Protein AF-A0A969DTA0-F1 (afdb_monomer_lite)

Structure (mmCIF, N/CA/C/O backbone):
data_AF-A0A969DTA0-F1
#
_entry.id   AF-A0A969DTA0-F1
#
loop_
_atom_site.group_PDB
_atom_site.id
_atom_site.type_symbol
_atom_site.label_atom_id
_atom_site.label_alt_id
_atom_site.label_comp_id
_atom_site.label_asym_id
_atom_site.label_entity_id
_atom_site.label_seq_id
_atom_site.pdbx_PDB_ins_code
_atom_site.Cartn_x
_atom_site.Cartn_y
_atom_site.Cartn_z
_atom_site.occupancy
_atom_site.B_iso_or_equiv
_atom_site.auth_seq_id
_atom_site.auth_comp_id
_atom_site.auth_asym_id
_atom_site.auth_atom_id
_atom_site.pdbx_PDB_model_num
ATOM 1 N N . MET A 1 1 ? -48.857 -19.655 43.621 1.00 34.91 1 MET A N 1
ATOM 2 C CA . MET A 1 1 ? -47.787 -18.828 44.214 1.00 34.91 1 MET A CA 1
ATOM 3 C C . MET A 1 1 ? -47.143 -18.043 43.094 1.00 34.91 1 MET A C 1
ATOM 5 O O . MET A 1 1 ? -46.734 -18.619 42.099 1.00 34.91 1 MET A O 1
ATOM 9 N N . THR A 1 2 ? -47.210 -16.729 43.225 1.00 35.16 2 THR A N 1
ATOM 10 C CA . THR A 1 2 ? -46.789 -15.701 42.276 1.00 35.16 2 THR A CA 1
ATOM 11 C C . THR A 1 2 ? -45.272 -15.526 42.268 1.00 35.16 2 THR A C 1
ATOM 13 O O . THR A 1 2 ? -44.695 -15.262 43.319 1.00 35.16 2 THR A O 1
ATOM 16 N N . SER A 1 3 ? -44.654 -15.536 41.089 1.00 31.08 3 SER A N 1
ATOM 17 C CA . SER A 1 3 ? -43.432 -14.767 40.830 1.00 31.08 3 SER A CA 1
ATOM 18 C C . SER A 1 3 ? -43.562 -14.093 39.465 1.00 31.08 3 SER A C 1
ATOM 20 O O . SER A 1 3 ? -43.359 -14.707 38.421 1.00 31.08 3 SER A O 1
ATOM 22 N N . ASN A 1 4 ? -43.979 -12.828 39.511 1.00 33.47 4 ASN A N 1
ATOM 23 C CA . ASN A 1 4 ? -43.979 -11.881 38.403 1.00 33.47 4 ASN A CA 1
ATOM 24 C C . ASN A 1 4 ? -42.525 -11.585 37.997 1.00 33.47 4 ASN A C 1
ATOM 26 O O . ASN A 1 4 ? -41.797 -10.962 38.768 1.00 33.47 4 ASN A O 1
ATOM 30 N N . SER A 1 5 ? -42.124 -11.970 36.788 1.00 29.08 5 SER A N 1
ATOM 31 C CA . SER A 1 5 ? -40.999 -11.348 36.079 1.00 29.08 5 SER A CA 1
ATOM 32 C C . SER A 1 5 ? -41.600 -10.457 34.989 1.00 29.08 5 SER A C 1
ATOM 34 O O . SER A 1 5 ? -42.365 -10.972 34.171 1.00 29.08 5 SER A O 1
ATOM 36 N N . PRO A 1 6 ? -41.346 -9.136 34.973 1.00 39.88 6 PRO A N 1
ATOM 37 C CA . PRO A 1 6 ? -41.891 -8.285 33.930 1.00 39.88 6 PRO A CA 1
ATOM 38 C C . PRO A 1 6 ? -41.223 -8.633 32.596 1.00 39.88 6 PRO A C 1
ATOM 40 O O . PRO A 1 6 ? -40.009 -8.822 32.521 1.00 39.88 6 PRO A O 1
ATOM 43 N N . LEU A 1 7 ? -42.064 -8.758 31.572 1.00 38.34 7 LEU A N 1
ATOM 44 C CA . LEU A 1 7 ? -41.744 -8.997 30.167 1.00 38.34 7 LEU A CA 1
ATOM 45 C C . LEU A 1 7 ? -40.504 -8.197 29.729 1.00 38.34 7 LEU A C 1
ATOM 47 O O . LEU A 1 7 ? -40.445 -6.984 29.926 1.00 38.34 7 LEU A O 1
ATOM 51 N N . GLY A 1 8 ? -39.514 -8.889 29.159 1.00 40.66 8 GLY A N 1
ATOM 52 C CA . GLY A 1 8 ? -38.252 -8.295 28.721 1.00 40.66 8 GLY A CA 1
ATOM 53 C C . GLY A 1 8 ? -38.474 -7.212 27.666 1.00 40.66 8 GLY A C 1
ATOM 54 O O . GLY A 1 8 ? -39.066 -7.477 26.621 1.00 40.66 8 GLY A O 1
ATOM 55 N N . SER A 1 9 ? -38.010 -5.994 27.946 1.00 57.00 9 SER A N 1
ATOM 56 C CA . SER A 1 9 ? -38.039 -4.882 26.997 1.00 57.00 9 SER A CA 1
ATOM 57 C C . SER A 1 9 ? -37.212 -5.217 25.757 1.00 57.00 9 SER A C 1
ATOM 59 O O . SER A 1 9 ? -36.123 -5.793 25.856 1.00 57.00 9 SER A O 1
ATOM 61 N N . SER A 1 10 ? -37.726 -4.870 24.576 1.00 81.81 10 SER A N 1
ATOM 62 C CA . SER A 1 10 ? -36.980 -5.067 23.337 1.00 81.81 10 SER A CA 1
ATOM 63 C C . SER A 1 10 ? -35.716 -4.193 23.356 1.00 81.81 10 SER A C 1
ATOM 65 O O . SER A 1 10 ? -35.692 -3.125 23.973 1.00 81.81 10 SER A O 1
ATOM 67 N N . TRP A 1 11 ? -34.645 -4.612 22.673 1.00 79.69 11 TRP A N 1
ATOM 68 C CA . TRP A 1 11 ? -33.427 -3.791 22.550 1.00 79.69 11 TRP A CA 1
ATOM 69 C C . TRP A 1 11 ? -33.718 -2.392 21.985 1.00 79.69 11 TRP A C 1
ATOM 71 O O . TRP A 1 11 ? -33.071 -1.425 22.378 1.00 79.69 11 TRP A O 1
ATOM 81 N N . SER A 1 12 ? -34.748 -2.281 21.141 1.00 82.75 12 SER A N 1
ATOM 82 C CA . SER A 1 12 ? -35.267 -1.013 20.625 1.00 82.75 12 SER A CA 1
ATOM 83 C C . SER A 1 12 ? -35.734 -0.086 21.751 1.00 82.75 12 SER A C 1
ATOM 85 O O . SER A 1 12 ? -35.291 1.059 21.819 1.00 82.75 12 SER A O 1
ATOM 87 N N . ASP A 1 13 ? -36.556 -0.588 22.679 1.00 85.25 13 ASP A N 1
ATOM 88 C CA . ASP A 1 13 ? -37.086 0.194 23.808 1.00 85.25 13 ASP A CA 1
ATOM 89 C C . ASP A 1 13 ? -35.968 0.647 24.748 1.00 85.25 13 ASP A C 1
ATOM 91 O O . ASP A 1 13 ? -35.966 1.770 25.252 1.00 85.25 13 ASP A O 1
ATOM 95 N N . ARG A 1 14 ? -34.975 -0.225 24.953 1.00 86.06 14 ARG A N 1
ATOM 96 C CA . ARG A 1 14 ? -33.811 0.071 25.791 1.00 86.06 14 ARG A CA 1
ATOM 97 C C . ARG A 1 14 ? -32.951 1.185 25.191 1.00 86.06 14 ARG A C 1
ATOM 99 O O . ARG A 1 14 ? -32.516 2.070 25.925 1.00 86.06 14 ARG A O 1
ATOM 106 N N . TYR A 1 15 ? -32.736 1.173 23.874 1.00 87.44 15 TYR A N 1
ATOM 107 C CA . TYR A 1 15 ? -31.979 2.224 23.193 1.00 87.44 15 TYR A CA 1
ATOM 108 C C . TYR A 1 15 ? -32.751 3.536 23.071 1.00 87.44 15 TYR A C 1
ATOM 110 O O . TYR A 1 15 ? -32.152 4.592 23.258 1.00 87.44 15 TYR A O 1
ATOM 118 N N . LEU A 1 16 ? -34.067 3.499 22.847 1.00 86.88 16 LEU A N 1
ATOM 119 C CA . LEU A 1 16 ? -34.904 4.704 22.871 1.00 86.88 16 LEU A CA 1
ATOM 120 C C . LEU A 1 16 ? -34.891 5.370 24.254 1.00 86.88 16 LEU A C 1
ATOM 122 O O . LEU A 1 16 ? -34.666 6.576 24.348 1.00 86.88 16 LEU A O 1
ATOM 126 N N . ALA A 1 17 ? -35.031 4.583 25.327 1.00 87.75 17 ALA A N 1
ATOM 127 C CA . ALA A 1 17 ? -34.941 5.087 26.697 1.00 87.75 17 ALA A CA 1
ATOM 128 C C . ALA A 1 17 ? -33.568 5.714 26.995 1.00 87.75 17 ALA A C 1
ATOM 130 O O . ALA A 1 17 ? -33.494 6.793 27.581 1.00 87.75 17 ALA A O 1
ATOM 131 N N . PHE A 1 18 ? -32.486 5.076 26.541 1.00 89.44 18 PHE A N 1
ATOM 132 C CA . PHE A 1 18 ? -31.133 5.616 26.666 1.00 89.44 18 PHE A CA 1
ATOM 133 C C . PHE A 1 18 ? -30.953 6.935 25.893 1.00 89.44 18 PHE A C 1
ATOM 135 O O . PHE A 1 18 ? -30.420 7.903 26.436 1.00 89.44 18 PHE A O 1
ATOM 142 N N . ILE A 1 19 ? -31.431 7.017 24.646 1.00 89.06 19 ILE A N 1
ATOM 143 C CA . ILE A 1 19 ? -31.378 8.252 23.846 1.00 89.06 19 ILE A CA 1
ATOM 144 C C . ILE A 1 19 ? -32.123 9.386 24.570 1.00 89.06 19 ILE A C 1
ATOM 146 O O . ILE A 1 19 ? -31.598 10.497 24.688 1.00 89.06 19 ILE A O 1
ATOM 150 N N . ASP A 1 20 ? -33.312 9.111 25.107 1.00 87.94 20 ASP A N 1
ATOM 151 C CA . ASP A 1 20 ? -34.099 10.095 25.855 1.00 87.94 20 ASP A CA 1
ATOM 152 C C . ASP A 1 20 ? -33.436 10.510 27.181 1.00 87.94 20 ASP A C 1
ATOM 154 O O . ASP A 1 20 ? -33.535 11.676 27.588 1.00 87.94 20 ASP A O 1
ATOM 158 N N . GLU A 1 21 ? -32.706 9.604 27.835 1.00 87.62 21 GLU A N 1
ATOM 159 C CA . GLU A 1 21 ? -31.892 9.911 29.013 1.00 87.62 21 GLU A CA 1
ATOM 160 C C . GLU A 1 21 ? -30.745 10.870 28.667 1.00 87.62 21 GLU A C 1
ATOM 162 O O . GLU A 1 21 ? -30.558 11.874 29.360 1.00 87.62 21 GLU A O 1
ATOM 167 N N . ILE A 1 22 ? -30.035 10.638 27.557 1.00 86.62 22 ILE A N 1
ATOM 168 C CA . ILE A 1 22 ? -28.969 11.529 27.077 1.00 86.62 22 ILE A CA 1
ATOM 169 C C . ILE A 1 22 ? -29.526 12.911 26.715 1.00 86.62 22 ILE A C 1
ATOM 171 O O . ILE A 1 22 ? -28.956 13.934 27.114 1.00 86.62 22 ILE A O 1
ATOM 175 N N . ILE A 1 23 ? -30.663 12.974 26.015 1.00 85.94 23 ILE A N 1
ATOM 176 C CA . ILE A 1 23 ? -31.341 14.237 25.682 1.00 85.94 23 ILE A CA 1
ATOM 177 C C . ILE A 1 23 ? -31.741 14.982 26.961 1.00 85.94 23 ILE A C 1
ATOM 179 O O . ILE A 1 23 ? -31.470 16.172 27.120 1.00 85.94 23 ILE A O 1
ATOM 183 N N . THR A 1 24 ? -32.358 14.288 27.914 1.00 86.12 24 THR A N 1
ATOM 184 C CA . THR A 1 24 ? -32.810 14.903 29.166 1.00 86.12 24 THR A CA 1
ATOM 185 C C . THR A 1 24 ? -31.629 15.345 30.034 1.00 86.12 24 THR A C 1
ATOM 187 O O . THR A 1 24 ? -31.672 16.414 30.648 1.00 86.12 24 THR A O 1
ATOM 190 N N . GLY A 1 25 ? -30.559 14.550 30.081 1.00 82.81 25 GLY A N 1
ATOM 191 C CA . GLY A 1 25 ? -29.338 14.826 30.833 1.00 82.81 25 GLY A CA 1
ATOM 192 C C . GLY A 1 25 ? -28.561 16.023 30.288 1.00 82.81 25 GLY A C 1
ATOM 193 O O . GLY A 1 25 ? -28.125 16.870 31.069 1.00 82.81 25 GLY A O 1
ATOM 194 N N . THR A 1 26 ? -28.453 16.151 28.964 1.00 81.62 26 THR A N 1
ATOM 195 C CA . THR A 1 26 ? -27.856 17.329 28.307 1.00 81.62 26 THR A CA 1
ATOM 196 C C . THR A 1 26 ? -28.715 18.578 28.496 1.00 81.62 26 THR A C 1
ATOM 198 O O . THR A 1 26 ? -28.192 19.632 28.852 1.00 81.62 26 THR A O 1
ATOM 201 N N . MET A 1 27 ? -30.043 18.471 28.371 1.00 80.06 27 MET A N 1
ATOM 202 C CA . MET A 1 27 ? -30.956 19.596 28.620 1.00 80.06 27 MET A CA 1
ATOM 203 C C . MET A 1 27 ? -30.930 20.097 30.071 1.00 80.06 27 MET A C 1
ATOM 205 O O . MET A 1 27 ? -31.103 21.292 30.304 1.00 80.06 27 MET A O 1
ATOM 209 N N . LYS A 1 28 ? -30.719 19.202 31.045 1.00 83.38 28 LYS A N 1
ATOM 210 C CA . LYS A 1 28 ? -30.588 19.540 32.475 1.00 83.38 28 LYS A CA 1
ATOM 211 C C . LYS A 1 28 ? -29.166 19.966 32.871 1.00 83.38 28 LYS A C 1
ATOM 213 O O . LYS A 1 28 ? -28.933 20.207 34.050 1.00 83.38 28 LYS A O 1
ATOM 218 N N . GLY A 1 29 ? -28.217 20.010 31.929 1.00 76.19 29 GLY A N 1
ATOM 219 C CA . GLY A 1 29 ? -26.809 20.331 32.194 1.00 76.19 29 GLY A CA 1
ATOM 220 C C . GLY A 1 29 ? -26.049 19.270 33.003 1.00 76.19 29 GLY A C 1
ATOM 221 O O . GLY A 1 29 ? -24.947 19.537 33.468 1.00 76.19 29 GLY A O 1
ATOM 222 N N . LYS A 1 30 ? -26.618 18.069 33.184 1.00 75.31 30 LYS A N 1
ATOM 223 C CA . LYS A 1 30 ? -25.985 16.943 33.898 1.00 75.31 30 LYS A CA 1
ATOM 224 C C . LYS A 1 30 ? -24.921 16.233 33.060 1.00 75.31 30 LYS A C 1
ATOM 226 O O . LYS A 1 30 ? -24.029 15.593 33.608 1.00 75.31 30 LYS A O 1
ATOM 231 N N . ILE A 1 31 ? -25.041 16.330 31.738 1.00 75.00 31 ILE A N 1
ATOM 232 C CA . ILE A 1 31 ? -24.056 15.835 30.781 1.00 75.00 31 ILE A CA 1
ATOM 233 C C . ILE A 1 31 ? -23.351 17.056 30.206 1.00 75.00 31 ILE A C 1
ATOM 235 O O . ILE A 1 31 ? -23.951 17.825 29.454 1.00 75.00 31 ILE A O 1
ATOM 239 N N . ALA A 1 32 ? -22.099 17.249 30.612 1.00 66.19 32 ALA A N 1
ATOM 240 C CA . ALA A 1 32 ? -21.371 18.490 30.364 1.00 66.19 32 ALA A CA 1
ATOM 241 C C . ALA A 1 32 ? -20.448 18.425 29.137 1.00 66.19 32 ALA A C 1
ATOM 243 O O . ALA A 1 32 ? -20.006 19.466 28.654 1.00 66.19 32 ALA A O 1
ATOM 244 N N . SER A 1 33 ? -20.140 17.228 28.618 1.00 79.62 33 SER A N 1
ATOM 245 C CA . SER A 1 33 ? -19.170 17.066 27.529 1.00 79.62 33 SER A CA 1
ATOM 246 C C . SER A 1 33 ? -19.506 15.938 26.553 1.00 79.62 33 SER A C 1
ATOM 248 O O . SER A 1 33 ? -20.200 14.975 26.888 1.00 79.62 33 SER A O 1
ATOM 250 N N . LYS A 1 34 ? -18.954 16.049 25.337 1.00 80.94 34 LYS A N 1
ATOM 251 C CA . LYS A 1 34 ? -19.031 15.011 24.296 1.00 80.94 34 LYS A CA 1
ATOM 252 C C . LYS A 1 34 ? -18.408 13.688 24.769 1.00 80.94 34 LYS A C 1
ATOM 254 O O . LYS A 1 34 ? -18.990 12.630 24.563 1.00 80.94 34 LYS A O 1
ATOM 259 N N . GLU A 1 35 ? -17.298 13.749 25.500 1.00 80.38 35 GLU A N 1
ATOM 260 C CA . GLU A 1 35 ? -16.619 12.586 26.094 1.00 80.38 35 GLU A CA 1
ATOM 261 C C . GLU A 1 35 ? -17.468 11.835 27.124 1.00 80.38 35 GLU A C 1
ATOM 263 O O . GLU A 1 35 ? -17.343 10.620 27.277 1.00 80.38 35 GLU A O 1
ATOM 268 N N . GLN A 1 36 ? -18.338 12.536 27.853 1.00 83.81 36 GLN A N 1
ATOM 269 C CA . GLN A 1 36 ? -19.264 11.891 28.780 1.00 83.81 36 GLN A CA 1
ATOM 270 C C . GLN A 1 36 ? -20.377 11.150 28.028 1.00 83.81 36 GLN A C 1
ATOM 272 O O . GLN A 1 36 ? -20.699 10.025 28.398 1.00 83.81 36 GLN A O 1
ATOM 277 N N . VAL A 1 37 ? -20.902 11.736 26.943 1.00 83.75 37 VAL A N 1
ATOM 278 C CA . VAL A 1 37 ? -21.852 11.057 26.040 1.00 83.75 37 VAL A CA 1
ATOM 279 C C . VAL A 1 37 ? -21.216 9.808 25.432 1.00 83.75 37 VAL A C 1
ATOM 281 O O . VAL A 1 37 ? -21.839 8.753 25.424 1.00 83.75 37 VAL A O 1
ATOM 284 N N . TYR A 1 38 ? -19.962 9.908 24.985 1.00 83.19 38 TYR A N 1
ATOM 285 C CA . TYR A 1 38 ? -19.224 8.784 24.412 1.00 83.19 38 TYR A CA 1
ATOM 286 C C . TYR A 1 38 ? -19.052 7.618 25.397 1.00 83.19 38 TYR A C 1
ATOM 288 O O . TYR A 1 38 ? -19.329 6.476 25.043 1.00 83.19 38 TYR A O 1
ATOM 296 N N . ARG A 1 39 ? -18.651 7.894 26.648 1.00 83.31 39 ARG A N 1
ATOM 297 C CA . ARG A 1 39 ? -18.512 6.850 27.680 1.00 83.31 39 ARG A CA 1
ATOM 298 C C . ARG A 1 39 ? -19.834 6.145 27.972 1.00 83.31 39 ARG A C 1
ATOM 300 O O . ARG A 1 39 ? -19.890 4.921 27.899 1.00 83.31 39 ARG A O 1
ATOM 307 N N . LEU A 1 40 ? -20.897 6.913 28.213 1.00 85.12 40 LEU A N 1
ATOM 308 C CA . LEU A 1 40 ? -22.231 6.361 28.466 1.00 85.12 40 LEU A CA 1
ATOM 309 C C . LEU A 1 40 ? -22.722 5.507 27.290 1.00 85.12 40 LEU A C 1
ATOM 311 O O . LEU A 1 40 ? -23.279 4.434 27.495 1.00 85.12 40 LEU A O 1
ATOM 315 N N . LEU A 1 41 ? -22.468 5.955 26.058 1.00 84.88 41 LEU A N 1
ATOM 316 C CA . LEU A 1 41 ? -22.777 5.195 24.851 1.00 84.88 41 LEU A CA 1
ATOM 317 C C . LEU A 1 41 ? -21.992 3.876 24.798 1.00 84.88 41 LEU A C 1
ATOM 319 O O . LEU A 1 41 ? -22.580 2.828 24.550 1.00 84.88 41 LEU A O 1
ATOM 323 N N . SER A 1 42 ? -20.686 3.913 25.072 1.00 79.94 42 SER A N 1
ATOM 324 C CA . SER A 1 42 ? -19.832 2.720 25.044 1.00 79.94 42 SER A CA 1
ATOM 325 C C . SER A 1 42 ? -20.214 1.666 26.090 1.00 79.94 42 SER A C 1
ATOM 327 O O . SER A 1 42 ? -20.064 0.478 25.826 1.00 79.94 42 SER A O 1
ATOM 329 N N . GLU A 1 43 ? -20.744 2.086 27.243 1.00 83.31 43 GLU A N 1
ATOM 330 C CA . GLU A 1 43 ? -21.232 1.198 28.308 1.00 83.31 43 GLU A CA 1
ATOM 331 C C . GLU A 1 43 ? -22.627 0.624 28.001 1.00 83.31 43 GLU A C 1
ATOM 333 O O . GLU A 1 43 ? -22.949 -0.491 28.411 1.00 83.31 43 GLU A O 1
ATOM 338 N N . ALA A 1 44 ? -23.464 1.374 27.275 1.00 80.31 44 ALA A N 1
ATOM 339 C CA . ALA A 1 44 ? -24.839 0.987 26.965 1.00 80.31 44 ALA A CA 1
ATOM 340 C C . ALA A 1 44 ? -24.965 0.028 25.763 1.00 80.31 44 ALA A C 1
ATOM 342 O O . ALA A 1 44 ? -25.982 -0.658 25.622 1.00 80.31 44 ALA A O 1
ATOM 343 N N . LEU A 1 45 ? -23.968 -0.017 24.876 1.00 80.38 45 LEU A N 1
ATOM 344 C CA . LEU A 1 45 ? -24.015 -0.810 23.647 1.00 80.38 45 LEU A CA 1
ATOM 345 C C . LEU A 1 45 ? -23.657 -2.282 23.888 1.00 80.38 45 LEU A C 1
ATOM 347 O O . LEU A 1 45 ? -22.558 -2.614 24.325 1.00 80.38 45 LEU A O 1
ATOM 351 N N . ALA A 1 46 ? -24.576 -3.182 23.533 1.00 72.44 46 ALA A N 1
ATOM 352 C CA . ALA A 1 46 ? -24.322 -4.614 23.486 1.00 72.44 46 ALA A CA 1
ATOM 353 C C . ALA A 1 46 ? -23.632 -5.000 22.165 1.00 72.44 46 ALA A C 1
ATOM 355 O O . ALA A 1 46 ? -23.924 -4.433 21.108 1.00 72.44 46 ALA A O 1
ATOM 356 N N . GLN A 1 47 ? -22.736 -5.992 22.216 1.00 64.88 47 GLN A N 1
ATOM 357 C CA . GLN A 1 47 ? -22.043 -6.512 21.032 1.00 64.88 47 GLN A CA 1
ATOM 358 C C . GLN A 1 47 ? -23.047 -6.957 19.954 1.00 64.88 47 GLN A C 1
ATOM 360 O O . GLN A 1 47 ? -24.011 -7.660 20.247 1.00 64.88 47 GLN A O 1
ATOM 365 N N . GLY A 1 48 ? -22.826 -6.531 18.706 1.00 61.81 48 GLY A N 1
ATOM 366 C CA . GLY A 1 48 ? -23.649 -6.913 17.549 1.00 61.81 48 GLY A CA 1
ATOM 367 C C . GLY A 1 48 ? -25.004 -6.201 17.413 1.00 61.81 48 GLY A C 1
ATOM 368 O O . GLY A 1 48 ? -25.674 -6.402 16.409 1.00 61.81 48 GLY A O 1
ATOM 369 N N . MET A 1 49 ? -25.404 -5.338 18.358 1.00 74.62 49 MET A N 1
ATOM 370 C CA . MET A 1 49 ? -26.717 -4.659 18.347 1.00 74.62 49 MET A CA 1
ATOM 371 C C . MET A 1 49 ? -26.666 -3.200 17.855 1.00 74.62 49 MET A C 1
ATOM 373 O O . MET A 1 49 ? -27.592 -2.420 18.082 1.00 74.62 49 MET A O 1
ATOM 377 N N . GLY A 1 50 ? -25.583 -2.822 17.173 1.00 75.12 50 GLY A N 1
ATOM 378 C CA . GLY A 1 50 ? -25.342 -1.453 16.718 1.00 75.12 50 GLY A CA 1
ATOM 379 C C . GLY A 1 50 ? -26.355 -0.936 15.694 1.00 75.12 50 GLY A C 1
ATOM 380 O O . GLY A 1 50 ? -26.793 0.205 15.794 1.00 75.12 50 GLY A O 1
ATOM 381 N N . GLU A 1 51 ? -26.796 -1.789 14.769 1.00 78.06 51 GLU A N 1
ATOM 382 C CA . GLU A 1 51 ? -27.798 -1.428 13.753 1.00 78.06 51 GLU A CA 1
ATOM 383 C C . GLU A 1 51 ? -29.153 -1.060 14.379 1.00 78.06 51 GLU A C 1
ATOM 385 O O . GLU A 1 51 ? -29.853 -0.164 13.908 1.00 78.06 51 GLU A O 1
ATOM 390 N N . ILE A 1 52 ? -29.517 -1.721 15.485 1.00 81.38 52 ILE A N 1
ATOM 391 C CA . ILE A 1 52 ? -30.751 -1.422 16.222 1.00 81.38 52 ILE A CA 1
ATOM 392 C C . ILE A 1 52 ? -30.642 -0.038 16.868 1.00 81.38 52 ILE A C 1
ATOM 394 O O . ILE A 1 52 ? -31.582 0.752 16.784 1.00 81.38 52 ILE A O 1
ATOM 398 N N . PHE A 1 53 ? -29.492 0.277 17.472 1.00 86.25 53 PHE A N 1
ATOM 399 C CA . PHE A 1 53 ? -29.239 1.602 18.033 1.00 86.25 53 PHE A CA 1
ATOM 400 C C . PHE A 1 53 ? -29.271 2.696 16.954 1.00 86.25 53 PHE A C 1
ATOM 402 O O . PHE A 1 53 ? -29.926 3.720 17.152 1.00 86.25 53 PHE A O 1
ATOM 409 N N . GLU A 1 54 ? -28.624 2.472 15.806 1.00 85.75 54 GLU A N 1
ATOM 410 C CA . GLU A 1 54 ? -28.616 3.414 14.680 1.00 85.75 54 GLU A CA 1
ATOM 411 C C . GLU A 1 54 ? -30.035 3.710 14.187 1.00 85.75 54 GLU A C 1
ATOM 413 O O . GLU A 1 54 ? -30.411 4.874 14.028 1.00 85.75 54 GLU A O 1
ATOM 418 N N . ARG A 1 55 ? -30.867 2.672 14.039 1.00 84.69 55 ARG A N 1
ATOM 419 C CA . ARG A 1 55 ? -32.266 2.839 13.639 1.00 84.69 55 ARG A CA 1
ATOM 420 C C . ARG A 1 55 ? -33.058 3.678 14.646 1.00 84.69 55 ARG A C 1
ATOM 422 O O . ARG A 1 55 ? -33.761 4.597 14.232 1.00 84.69 55 ARG A O 1
ATOM 429 N N . CYS A 1 56 ? -32.911 3.417 15.948 1.00 87.38 56 CYS A N 1
ATOM 430 C CA . CYS A 1 56 ? -33.567 4.205 17.002 1.00 87.38 56 CYS A CA 1
ATOM 431 C C . CYS A 1 56 ? -33.090 5.667 17.021 1.00 87.38 56 CYS A C 1
ATOM 433 O O . CYS A 1 56 ? -33.881 6.586 17.243 1.00 87.38 56 CYS A O 1
ATOM 435 N N . LEU A 1 57 ? -31.796 5.903 16.783 1.00 88.81 57 LEU A N 1
ATOM 436 C CA . LEU A 1 57 ? -31.225 7.246 16.720 1.00 88.81 57 LEU A CA 1
ATOM 437 C C . LEU A 1 57 ? -31.781 8.036 15.527 1.00 88.81 57 LEU A C 1
ATOM 439 O O . LEU A 1 57 ? -32.190 9.186 15.703 1.00 88.81 57 LEU A O 1
ATOM 443 N N . LEU A 1 58 ? -31.844 7.414 14.345 1.00 88.12 58 LEU A N 1
ATOM 444 C CA . LEU A 1 58 ? -32.419 8.009 13.135 1.00 88.12 58 LEU A CA 1
ATOM 445 C C . LEU A 1 58 ? -33.911 8.317 13.308 1.00 88.12 58 LEU A C 1
ATOM 447 O O . LEU A 1 58 ? -34.356 9.414 12.969 1.00 88.12 58 LEU A O 1
ATOM 451 N N . GLU A 1 59 ? -34.676 7.396 13.899 1.00 89.38 59 GLU A N 1
ATOM 452 C CA . GLU A 1 59 ? -36.096 7.595 14.213 1.00 89.38 59 GLU A CA 1
ATOM 453 C C . GLU A 1 59 ? -36.304 8.810 15.132 1.00 89.38 59 GLU A C 1
ATOM 455 O O . GLU A 1 59 ? -37.164 9.671 14.890 1.00 89.38 59 GLU A O 1
ATOM 460 N N . ARG A 1 60 ? -35.466 8.940 16.168 1.00 87.69 60 ARG A N 1
ATOM 461 C CA . ARG A 1 60 ? -35.555 10.061 17.105 1.00 87.69 60 ARG A CA 1
ATOM 462 C C . ARG A 1 60 ? -35.151 11.389 16.468 1.00 87.69 60 ARG A C 1
ATOM 464 O O . ARG A 1 60 ? -35.805 12.403 16.721 1.00 87.69 60 ARG A O 1
ATOM 471 N N . GLN A 1 61 ? -34.121 11.389 15.621 1.00 88.75 61 GLN A N 1
ATOM 472 C CA . GLN A 1 61 ? -33.719 12.559 14.837 1.00 88.75 61 GLN A CA 1
ATOM 473 C C . GLN A 1 61 ? -34.825 13.014 13.884 1.00 88.75 61 GLN A C 1
ATOM 475 O O . GLN A 1 61 ? -35.139 14.203 13.864 1.00 88.75 61 GLN A O 1
ATOM 480 N N . ALA A 1 62 ? -35.462 12.087 13.165 1.00 86.56 62 ALA A N 1
ATOM 481 C CA . ALA A 1 62 ? -36.576 12.394 12.271 1.00 86.56 62 ALA A CA 1
ATOM 482 C C . ALA A 1 62 ? -37.761 13.011 13.032 1.00 86.56 62 ALA A C 1
ATOM 484 O O . ALA A 1 62 ? -38.319 14.019 12.600 1.00 86.56 62 ALA A O 1
ATOM 485 N N . THR A 1 63 ? -38.086 12.470 14.211 1.00 88.19 63 THR A N 1
ATOM 486 C CA . THR A 1 63 ? -39.164 12.990 15.069 1.00 88.19 63 THR A CA 1
ATOM 487 C C . THR A 1 63 ? -38.901 14.431 15.516 1.00 88.19 63 THR A C 1
ATOM 489 O O . THR A 1 63 ? -39.792 15.275 15.450 1.00 88.19 63 THR A O 1
ATOM 492 N N . VAL A 1 64 ? -37.679 14.739 15.966 1.00 85.62 64 VAL A N 1
ATOM 493 C CA . VAL A 1 64 ? -37.311 16.098 16.408 1.00 85.62 64 VAL A CA 1
ATOM 494 C C . VAL A 1 64 ? -37.185 17.059 15.220 1.00 85.62 64 VAL A C 1
ATOM 496 O O . VAL A 1 64 ? -37.555 18.225 15.336 1.00 85.62 64 VAL A O 1
ATOM 499 N N . GLN A 1 65 ? -36.723 16.583 14.061 1.00 84.69 65 GLN A N 1
ATOM 500 C CA . GLN A 1 65 ? -36.644 17.389 12.842 1.00 84.69 65 GLN A CA 1
ATOM 501 C C . GLN A 1 65 ? -38.037 17.789 12.335 1.00 84.69 65 GLN A C 1
ATOM 503 O O . GLN A 1 65 ? -38.235 18.948 11.978 1.00 84.69 65 GLN A O 1
ATOM 508 N N . ALA A 1 66 ? -39.018 16.883 12.390 1.00 83.44 66 ALA A N 1
ATOM 509 C CA . ALA A 1 66 ? -40.408 17.171 12.031 1.00 83.44 66 ALA A CA 1
ATOM 510 C C . ALA A 1 66 ? -41.078 18.217 12.948 1.00 83.44 66 ALA A C 1
ATOM 512 O O . ALA A 1 66 ? -42.022 18.881 12.532 1.00 83.44 66 ALA A O 1
ATOM 513 N N . GLN A 1 67 ? -40.589 18.395 14.183 1.00 82.31 67 GLN A N 1
ATOM 514 C CA . GLN A 1 67 ? -41.050 19.453 15.099 1.00 82.31 67 GLN A CA 1
ATOM 515 C C . GLN A 1 67 ? -40.421 20.822 14.798 1.00 82.31 67 GLN A C 1
ATOM 517 O O . GLN A 1 67 ? -41.007 21.852 15.125 1.00 82.31 67 GLN A O 1
ATOM 522 N N . LEU A 1 68 ? -39.222 20.840 14.207 1.00 80.06 68 LEU A N 1
ATOM 523 C CA . LEU A 1 68 ? -38.506 22.063 13.829 1.00 80.06 68 LEU A CA 1
ATOM 524 C C . LEU A 1 68 ? -38.942 22.593 12.462 1.00 80.06 68 LEU A C 1
ATOM 526 O O . LEU A 1 68 ? -39.020 23.807 12.279 1.00 80.06 68 LEU A O 1
ATOM 530 N N . ASP A 1 69 ? -39.224 21.688 11.528 1.00 79.25 69 ASP A N 1
ATOM 531 C CA . ASP A 1 69 ? -39.693 22.004 10.181 1.00 79.25 69 ASP A CA 1
ATOM 532 C C . ASP A 1 69 ? -40.951 21.184 9.855 1.00 79.25 69 ASP A C 1
ATOM 534 O O . ASP A 1 69 ? -40.897 20.199 9.111 1.00 79.25 69 ASP A O 1
ATOM 538 N N . PRO A 1 70 ? -42.092 21.524 10.482 1.00 69.81 70 PRO A N 1
ATOM 539 C CA . PRO A 1 70 ? -43.353 20.893 10.149 1.00 69.81 70 PRO A CA 1
ATOM 540 C C . PRO A 1 70 ? -43.713 21.342 8.725 1.00 69.81 70 PRO A C 1
ATOM 542 O O . PRO A 1 70 ? -43.770 22.539 8.445 1.00 69.81 70 PRO A O 1
ATOM 545 N N . GLY A 1 71 ? -43.869 20.382 7.809 1.00 67.31 71 GLY A N 1
ATOM 546 C CA . GLY A 1 71 ? -44.033 20.632 6.373 1.00 67.31 71 GLY A CA 1
ATOM 547 C C . GLY A 1 71 ? -45.184 21.588 6.001 1.00 67.31 71 GLY A C 1
ATOM 548 O O . GLY A 1 71 ? -45.954 22.037 6.855 1.00 67.31 71 GLY A O 1
ATOM 549 N N . PRO A 1 72 ? -45.343 21.915 4.706 1.00 50.00 72 PRO A N 1
ATOM 550 C CA . PRO A 1 72 ? -46.314 22.911 4.259 1.00 50.00 72 PRO A CA 1
ATOM 551 C C . PRO A 1 72 ? -47.742 22.542 4.697 1.00 50.00 72 PRO A C 1
ATOM 553 O O . PRO A 1 72 ? -48.279 21.519 4.281 1.00 50.00 72 PRO A O 1
ATOM 556 N N . GLY A 1 73 ? -48.349 23.390 5.536 1.00 58.84 73 GLY A N 1
ATOM 557 C CA . GLY A 1 73 ? -49.718 23.227 6.045 1.00 58.84 73 GLY A CA 1
ATOM 558 C C . GLY A 1 73 ? -49.845 22.855 7.528 1.00 58.84 73 GLY A C 1
ATOM 559 O O . GLY A 1 73 ? -50.966 22.794 8.022 1.00 58.84 73 GLY A O 1
ATOM 560 N N . ALA A 1 74 ? -48.741 22.637 8.247 1.00 62.31 74 ALA A N 1
ATOM 561 C CA . ALA A 1 74 ? -48.757 22.350 9.682 1.00 62.31 74 ALA A CA 1
ATOM 562 C C . ALA A 1 74 ? -48.464 23.602 10.535 1.00 62.31 74 ALA A C 1
ATOM 564 O O . ALA A 1 74 ? -47.620 24.432 10.188 1.00 62.31 74 ALA A O 1
ATOM 565 N N . GLU A 1 75 ? -49.174 23.752 11.658 1.00 59.56 75 GLU A N 1
ATOM 566 C CA . GLU A 1 75 ? -48.978 24.869 12.588 1.00 59.56 75 GLU A CA 1
ATOM 567 C C . GLU A 1 75 ? -47.597 24.781 13.251 1.00 59.56 75 GLU A C 1
ATOM 569 O O . GLU A 1 75 ? -47.226 23.767 13.845 1.00 59.56 75 GLU A O 1
ATOM 574 N N . ARG A 1 76 ? -46.814 25.862 13.156 1.00 62.44 76 ARG A N 1
ATOM 575 C CA . ARG A 1 76 ? -45.555 25.976 13.896 1.00 62.44 76 ARG A CA 1
ATOM 576 C C . ARG A 1 76 ? -45.873 26.102 15.384 1.00 62.44 76 ARG A C 1
ATOM 578 O O . ARG A 1 76 ? -46.614 27.000 15.775 1.00 62.44 76 ARG A O 1
ATOM 585 N N . GLY A 1 77 ? -45.280 25.229 16.198 1.00 64.12 77 GLY A N 1
ATOM 586 C CA . GLY A 1 77 ? -45.409 25.275 17.656 1.00 64.12 77 GLY A CA 1
ATOM 587 C C . GLY A 1 77 ? -44.908 26.592 18.258 1.00 64.12 77 GLY A C 1
ATOM 588 O O . GLY A 1 77 ? -44.244 27.396 17.595 1.00 64.12 77 GLY A O 1
ATOM 589 N N . THR A 1 78 ? -45.208 26.799 19.537 1.00 73.06 78 THR A N 1
ATOM 590 C CA . THR A 1 78 ? -44.830 28.001 20.299 1.00 73.06 78 THR A CA 1
ATOM 591 C C . THR A 1 78 ? -43.308 28.231 20.312 1.00 73.06 78 THR A C 1
ATOM 593 O O . THR A 1 78 ? -42.525 27.287 20.183 1.00 73.06 78 THR A O 1
ATOM 596 N N . GLU A 1 79 ? -42.848 29.472 20.533 1.00 73.19 79 GLU A N 1
ATOM 597 C CA . GLU A 1 79 ? -41.404 29.784 20.641 1.00 73.19 79 GLU A CA 1
ATOM 598 C C . GLU A 1 79 ? -40.683 28.895 21.671 1.00 73.19 79 GLU A C 1
ATOM 600 O O . GLU A 1 79 ? -39.534 28.492 21.476 1.00 73.19 79 GLU A O 1
ATOM 605 N N . MET A 1 80 ? -41.375 28.534 22.757 1.00 73.94 80 MET A N 1
ATOM 606 C CA . MET A 1 80 ? -40.840 27.660 23.799 1.00 73.94 80 MET A CA 1
ATOM 607 C C . MET A 1 80 ? -40.661 26.210 23.318 1.00 73.94 80 MET A C 1
ATOM 609 O O . MET A 1 80 ? -39.660 25.570 23.652 1.00 73.94 80 MET A O 1
ATOM 613 N N . GLU A 1 81 ? -41.591 25.689 22.516 1.00 76.00 81 GLU A N 1
ATOM 614 C CA . GLU A 1 81 ? -41.503 24.350 21.918 1.00 76.00 81 GLU A CA 1
ATOM 615 C C . GLU 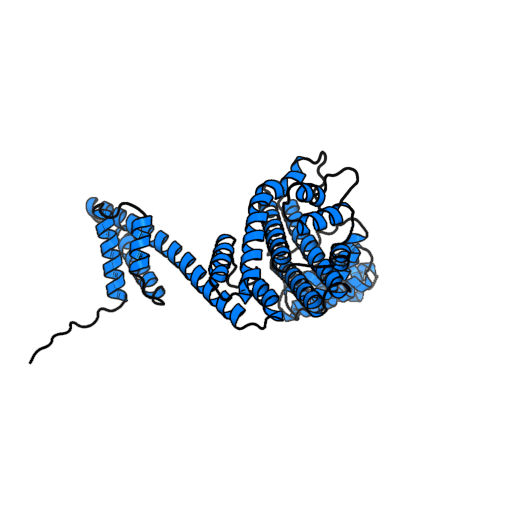A 1 81 ? -40.406 24.281 20.855 1.00 76.00 81 GLU A C 1
ATOM 617 O O . GLU A 1 81 ? -39.625 23.329 20.848 1.00 76.00 81 GLU A O 1
ATOM 622 N N . GLN A 1 82 ? -40.253 25.330 20.043 1.00 77.56 82 GLN A N 1
ATOM 623 C CA . GLN A 1 82 ? -39.161 25.437 19.071 1.00 77.56 82 GLN A CA 1
ATOM 624 C C . GLN A 1 82 ? -37.793 25.509 19.761 1.00 77.56 82 GLN A C 1
ATOM 626 O O . GLN A 1 82 ? -36.859 24.796 19.386 1.00 77.56 82 GLN A O 1
ATOM 631 N N . ALA A 1 83 ? -37.664 26.308 20.827 1.00 79.19 83 ALA A N 1
ATOM 632 C CA . ALA A 1 83 ? -36.433 26.386 21.610 1.00 79.19 83 ALA A CA 1
ATOM 633 C C . ALA A 1 83 ? -36.082 25.042 22.276 1.00 79.19 83 ALA A C 1
ATOM 635 O O . ALA A 1 83 ? -34.904 24.676 22.366 1.00 79.19 83 ALA A O 1
ATOM 636 N N . LYS A 1 84 ? -37.093 24.284 22.723 1.00 84.38 84 LYS A N 1
ATOM 637 C CA . LYS A 1 84 ? -36.928 22.930 23.265 1.00 84.38 84 LYS A CA 1
ATOM 638 C C . LYS A 1 84 ? -36.465 21.951 22.183 1.00 84.38 84 LYS A C 1
ATOM 640 O O . LYS A 1 84 ? -35.454 21.281 22.394 1.00 84.38 84 LYS A O 1
ATOM 645 N N . ALA A 1 85 ? -37.133 21.917 21.031 1.00 83.06 85 ALA A N 1
ATOM 646 C CA . ALA A 1 85 ? -36.776 21.055 19.905 1.00 83.06 85 ALA A CA 1
ATOM 647 C C . ALA A 1 85 ? -35.360 21.357 19.378 1.00 83.06 85 ALA A C 1
ATOM 649 O O . ALA A 1 85 ? -34.581 20.443 19.111 1.00 83.06 85 ALA A O 1
ATOM 650 N N . LEU A 1 86 ? -34.953 22.632 19.347 1.00 84.44 86 LEU A N 1
ATOM 651 C CA . LEU A 1 86 ? -33.602 23.030 18.940 1.00 84.44 86 LEU A CA 1
ATOM 652 C C . LEU A 1 86 ? -32.531 22.503 19.908 1.00 84.44 86 LEU A C 1
ATOM 654 O O . LEU A 1 86 ? -31.457 22.071 19.484 1.00 84.44 86 LEU A O 1
ATOM 658 N N . ARG A 1 87 ? -32.807 22.511 21.219 1.00 82.81 87 ARG A N 1
ATOM 659 C CA . ARG A 1 87 ? -31.903 21.934 22.230 1.00 82.81 87 ARG A CA 1
ATOM 660 C C . ARG A 1 87 ? -31.824 20.411 22.116 1.00 82.81 87 ARG A C 1
ATOM 662 O O . ARG A 1 87 ? -30.725 19.869 22.211 1.00 82.81 87 ARG A O 1
ATOM 669 N N . GLN A 1 88 ? -32.948 19.742 21.860 1.00 85.69 88 GLN A N 1
ATOM 670 C CA . GLN A 1 88 ? -32.983 18.296 21.615 1.00 85.69 88 GLN A CA 1
ATOM 671 C C . GLN A 1 88 ? -32.192 17.916 20.358 1.00 85.69 88 GLN A C 1
ATOM 673 O O . GLN A 1 88 ? -31.389 16.989 20.402 1.00 85.69 88 GLN A O 1
ATOM 678 N N . SER A 1 89 ? -32.334 18.683 19.274 1.00 86.81 89 SER A N 1
ATOM 679 C CA . SER A 1 89 ? -31.570 18.495 18.036 1.00 86.81 89 SER A CA 1
ATOM 680 C C . SER A 1 89 ? -30.057 18.612 18.268 1.00 86.81 89 SER A C 1
ATOM 682 O O . SER A 1 89 ? -29.290 17.757 17.826 1.00 86.81 89 SER A O 1
ATOM 684 N N . ARG A 1 90 ? -29.600 19.600 19.055 1.00 85.94 90 ARG A N 1
ATOM 685 C CA . ARG A 1 90 ? -28.174 19.719 19.425 1.00 85.94 90 ARG A CA 1
ATOM 686 C C . ARG A 1 90 ? -27.674 18.517 20.230 1.00 85.94 90 ARG A C 1
ATOM 688 O O . ARG A 1 90 ? -26.582 18.030 19.952 1.00 85.94 90 ARG A O 1
ATOM 695 N N . ALA A 1 91 ? -28.455 18.038 21.199 1.00 86.31 91 ALA A N 1
ATOM 696 C CA . ALA A 1 91 ? -28.107 16.856 21.989 1.00 86.31 91 ALA A CA 1
ATOM 697 C C . ALA A 1 91 ? -28.008 15.591 21.120 1.00 86.31 91 ALA A C 1
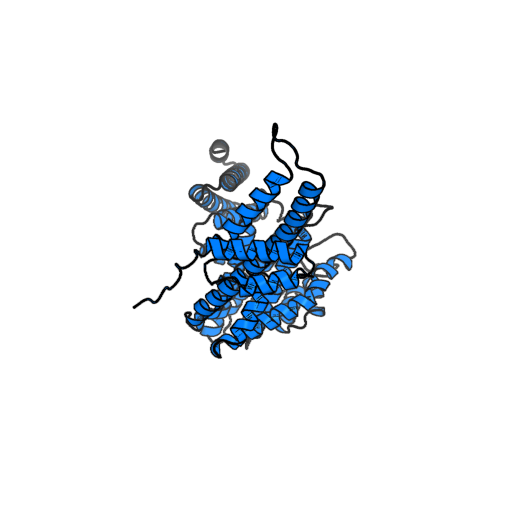ATOM 699 O O . ALA A 1 91 ? -27.029 14.852 21.210 1.00 86.31 91 ALA A O 1
ATOM 700 N N . LEU A 1 92 ? -28.976 15.390 20.222 1.00 88.44 92 LEU A N 1
ATOM 701 C CA . LEU A 1 92 ? -28.987 14.289 19.259 1.00 88.44 92 LEU A CA 1
ATOM 702 C C . LEU A 1 92 ? -27.818 14.358 18.275 1.00 88.44 92 LEU A C 1
ATOM 704 O O . LEU A 1 92 ? -27.255 13.323 17.935 1.00 88.44 92 LEU A O 1
ATOM 708 N N . LYS A 1 93 ? -27.416 15.558 17.842 1.00 87.44 93 LYS A N 1
ATOM 709 C CA . LYS A 1 93 ? -26.232 15.736 16.994 1.00 87.44 93 LYS A CA 1
ATOM 710 C C . LYS A 1 93 ? -24.954 15.305 17.715 1.00 87.44 93 LYS A C 1
ATOM 712 O O . LYS A 1 93 ? -24.142 14.598 17.132 1.00 87.44 93 LYS A O 1
ATOM 717 N N . VAL A 1 94 ? -24.794 15.676 18.988 1.00 87.69 94 VAL A N 1
ATOM 718 C CA . VAL A 1 94 ? -23.646 15.236 19.801 1.00 87.69 94 VAL A CA 1
ATOM 719 C C . VAL A 1 94 ? -23.642 13.717 19.986 1.00 87.69 94 VAL A C 1
ATOM 721 O O . VAL A 1 94 ? -22.587 13.098 19.871 1.00 87.69 94 VAL A O 1
ATOM 724 N N . LEU A 1 95 ? -24.805 13.107 20.234 1.00 87.31 95 LEU A N 1
ATOM 725 C CA . LEU A 1 95 ? -24.927 11.652 20.343 1.00 87.31 95 LEU A CA 1
ATOM 726 C C . LEU A 1 95 ? -24.614 10.946 19.015 1.00 87.31 95 LEU A C 1
ATOM 728 O O . LEU A 1 95 ? -23.932 9.929 19.024 1.00 87.31 95 LEU A O 1
ATOM 732 N N . ALA A 1 96 ? -25.039 11.504 17.880 1.00 85.50 96 ALA A N 1
ATOM 733 C CA . ALA A 1 96 ? -24.718 10.974 16.556 1.00 85.50 96 ALA A CA 1
ATOM 734 C C . ALA A 1 96 ? -23.228 11.086 16.211 1.00 85.50 96 ALA A C 1
ATOM 736 O O . ALA A 1 96 ? -22.652 10.144 15.677 1.00 85.50 96 ALA A O 1
ATOM 737 N N . GLU A 1 97 ? -22.576 12.196 16.568 1.00 86.81 97 GLU A N 1
ATOM 738 C CA . GLU A 1 97 ? -21.118 12.333 16.450 1.00 86.81 97 GLU A CA 1
ATOM 739 C C . GLU A 1 97 ? -20.389 11.292 17.323 1.00 86.81 97 GLU A C 1
ATOM 741 O O . GLU A 1 97 ? -19.428 10.667 16.873 1.00 86.81 97 GLU A O 1
ATOM 746 N N . ALA A 1 98 ? -20.864 11.062 18.554 1.00 85.88 98 ALA A N 1
ATOM 747 C CA . ALA A 1 98 ? -20.319 10.039 19.448 1.00 85.88 98 ALA A CA 1
ATOM 748 C C . ALA A 1 98 ? -20.542 8.612 18.913 1.00 85.88 98 ALA A C 1
ATOM 750 O O . ALA A 1 98 ? -19.640 7.782 19.011 1.00 85.88 98 ALA A O 1
ATOM 751 N N . TRP A 1 99 ? -21.701 8.345 18.308 1.00 84.62 99 TRP A N 1
ATOM 752 C CA . TRP A 1 99 ? -22.013 7.082 17.637 1.00 84.62 99 TRP A CA 1
ATOM 753 C C . TRP A 1 99 ? -21.120 6.828 16.428 1.00 84.62 99 TRP A C 1
ATOM 755 O O . TRP A 1 99 ? -20.493 5.776 16.359 1.00 84.62 99 TRP A O 1
ATOM 765 N N . GLY A 1 100 ? -20.968 7.806 15.531 1.00 82.62 100 GLY A N 1
ATOM 766 C CA . GLY A 1 100 ? -20.072 7.676 14.379 1.00 82.62 100 GLY A CA 1
ATOM 767 C C . GLY A 1 100 ? -18.621 7.413 14.798 1.00 82.62 100 GLY A C 1
ATOM 768 O O . GLY A 1 100 ? -17.936 6.568 14.214 1.00 82.62 100 GLY A O 1
ATOM 769 N N . ARG A 1 101 ? -18.160 8.064 15.876 1.00 81.56 101 ARG A N 1
ATOM 770 C CA . ARG A 1 101 ? -16.856 7.766 16.483 1.00 81.56 101 ARG A CA 1
ATOM 771 C C . ARG A 1 101 ? -16.788 6.331 17.008 1.00 81.56 101 ARG A C 1
ATOM 773 O O . ARG A 1 101 ? -15.827 5.631 16.702 1.00 81.56 101 ARG A O 1
ATOM 780 N N . TRP A 1 102 ? -17.791 5.889 17.768 1.00 82.94 102 TRP A N 1
ATOM 781 C CA . TRP A 1 102 ? -17.828 4.535 18.326 1.00 82.94 102 TRP A CA 1
ATOM 782 C C . TRP A 1 102 ? -17.833 3.472 17.228 1.00 82.94 102 TRP A C 1
ATOM 784 O O . TRP A 1 102 ? -17.087 2.506 17.321 1.00 82.94 102 TRP A O 1
ATOM 794 N N . GLN A 1 103 ? -18.608 3.668 16.162 1.00 76.44 103 GLN A N 1
ATOM 795 C CA . GLN A 1 103 ? -18.670 2.747 15.030 1.00 76.44 103 GLN A CA 1
ATOM 796 C C . GLN A 1 103 ? -17.304 2.617 14.351 1.00 76.44 103 GLN A C 1
ATOM 798 O O . GLN A 1 103 ? -16.850 1.503 14.102 1.00 76.44 103 GLN A O 1
ATOM 803 N N . THR A 1 104 ? -16.606 3.738 14.152 1.00 75.00 104 THR A N 1
ATOM 804 C CA . THR A 1 104 ? -15.242 3.749 13.601 1.00 75.00 104 THR A CA 1
ATOM 805 C C . THR A 1 104 ? -14.258 3.002 14.512 1.00 75.00 104 THR A C 1
ATOM 807 O O . THR A 1 104 ? -13.467 2.187 14.041 1.00 75.00 104 THR A O 1
ATOM 810 N N . GLU A 1 105 ? -14.302 3.253 15.826 1.00 76.56 105 GLU A N 1
ATOM 811 C CA . GLU A 1 105 ? -13.414 2.601 16.801 1.00 76.56 105 GLU A CA 1
ATOM 812 C C . GLU A 1 105 ? -13.731 1.105 16.970 1.00 76.56 105 GLU A C 1
ATOM 814 O O . GLU A 1 105 ? -12.819 0.285 17.058 1.00 76.56 105 GLU A O 1
ATOM 819 N N . ASN A 1 106 ? -15.006 0.721 16.983 1.00 79.38 106 ASN A N 1
ATOM 820 C CA . ASN A 1 106 ? -15.427 -0.668 17.128 1.00 79.38 106 ASN A CA 1
ATOM 821 C C . ASN A 1 106 ? -15.149 -1.480 15.856 1.00 79.38 106 ASN A C 1
ATOM 823 O O . ASN A 1 106 ? -14.683 -2.614 15.948 1.00 79.38 106 ASN A O 1
ATOM 827 N N . GLN A 1 107 ? -15.349 -0.892 14.672 1.00 77.31 107 GLN A N 1
ATOM 828 C CA . GLN A 1 107 ? -14.939 -1.501 13.407 1.00 77.31 107 GLN A CA 1
ATOM 829 C C . GLN A 1 107 ? -13.419 -1.700 13.367 1.00 77.31 107 GLN A C 1
ATOM 831 O O . GLN A 1 107 ? -12.962 -2.770 12.975 1.00 77.31 107 GLN A O 1
ATOM 836 N N . ALA A 1 108 ? -12.640 -0.728 13.855 1.00 79.94 108 ALA A N 1
ATOM 837 C CA . ALA A 1 108 ? -11.190 -0.860 13.972 1.00 79.94 108 ALA A CA 1
ATOM 838 C C . ALA A 1 108 ? -10.759 -1.982 14.921 1.00 79.94 108 ALA A C 1
ATOM 840 O O . ALA A 1 108 ? -9.882 -2.766 14.566 1.00 79.94 108 ALA A O 1
ATOM 841 N N . LYS A 1 109 ? -11.399 -2.108 16.088 1.00 84.38 109 LYS A N 1
ATOM 842 C CA . LYS A 1 109 ? -11.135 -3.208 17.028 1.00 84.38 109 LYS A CA 1
ATOM 843 C C . LYS A 1 109 ? -11.518 -4.565 16.445 1.00 84.38 109 LYS A C 1
ATOM 845 O O . LYS A 1 109 ? -10.749 -5.511 16.557 1.00 84.38 109 LYS A O 1
ATOM 850 N N . SER A 1 110 ? -12.675 -4.658 15.791 1.00 84.38 110 SER A N 1
ATOM 851 C CA . SER A 1 110 ? -13.117 -5.891 15.133 1.00 84.38 110 SER A CA 1
ATOM 852 C C . SER A 1 110 ? -12.177 -6.294 13.996 1.00 84.38 110 SER A C 1
ATOM 854 O O . SER A 1 110 ? -11.843 -7.469 13.874 1.00 84.38 110 SER A O 1
ATOM 856 N N . ALA A 1 111 ? -11.732 -5.334 13.181 1.00 85.25 111 ALA A N 1
ATOM 857 C CA . ALA A 1 111 ? -10.778 -5.578 12.105 1.00 85.25 111 ALA A CA 1
ATOM 858 C C . ALA A 1 111 ? -9.400 -5.987 12.646 1.00 85.25 111 ALA A C 1
ATOM 860 O O . ALA A 1 111 ? -8.785 -6.894 12.096 1.00 85.25 111 ALA A O 1
ATOM 861 N N . SER A 1 112 ? -8.937 -5.369 13.741 1.00 90.12 112 SER A N 1
ATOM 862 C CA . SER A 1 112 ? -7.699 -5.756 14.435 1.00 90.12 112 SER A CA 1
ATOM 863 C C . SER A 1 112 ? -7.780 -7.190 14.971 1.00 90.12 112 SER A C 1
ATOM 865 O O . SER A 1 112 ? -6.904 -8.008 14.706 1.00 90.12 112 SER A O 1
ATOM 867 N N . ALA A 1 113 ? -8.879 -7.540 15.647 1.00 89.38 113 ALA A N 1
ATOM 868 C CA . ALA A 1 113 ? -9.093 -8.888 16.168 1.00 89.38 113 ALA A CA 1
ATOM 869 C C . ALA A 1 113 ? -9.131 -9.949 15.053 1.00 89.38 113 ALA A C 1
ATOM 871 O O . ALA A 1 113 ? -8.513 -11.003 15.193 1.00 89.38 113 ALA A O 1
ATOM 872 N N . ALA A 1 114 ? -9.810 -9.660 13.936 1.00 89.38 114 ALA A N 1
ATOM 873 C CA . ALA A 1 114 ? -9.827 -10.538 12.766 1.00 89.38 114 ALA A CA 1
ATOM 874 C C . ALA A 1 114 ? -8.426 -10.694 12.151 1.00 89.38 114 ALA A C 1
ATOM 876 O O . ALA A 1 114 ? -7.982 -11.813 11.920 1.00 89.38 114 ALA A O 1
ATOM 877 N N . ALA A 1 115 ? -7.692 -9.590 11.985 1.00 93.00 115 ALA A N 1
ATOM 878 C CA . ALA A 1 115 ? -6.320 -9.601 11.482 1.00 93.00 115 ALA A CA 1
ATOM 879 C C . ALA A 1 115 ? -5.383 -10.477 12.332 1.00 93.00 115 ALA A C 1
ATOM 881 O O . ALA A 1 115 ? -4.555 -11.211 11.795 1.00 93.00 115 ALA A O 1
ATOM 882 N N . ILE A 1 116 ? -5.512 -10.427 13.660 1.00 94.62 116 ILE A N 1
ATOM 883 C CA . ILE A 1 116 ? -4.717 -11.265 14.568 1.00 94.62 116 ILE A CA 1
ATOM 884 C C . ILE A 1 116 ? -5.092 -12.737 14.417 1.00 94.62 116 ILE A C 1
ATOM 886 O O . ILE A 1 116 ? -4.195 -13.575 14.347 1.00 94.62 116 ILE A O 1
ATOM 890 N N . ALA A 1 117 ? -6.386 -13.052 14.323 1.00 93.56 117 ALA A N 1
ATOM 891 C CA . ALA A 1 117 ? -6.845 -14.420 14.107 1.00 93.56 117 ALA A CA 1
ATOM 892 C C . ALA A 1 117 ? -6.304 -14.998 12.785 1.00 93.56 117 ALA A C 1
ATOM 894 O O . ALA A 1 117 ? -5.798 -16.122 12.774 1.00 93.56 117 ALA A O 1
ATOM 895 N N . ASP A 1 118 ? -6.319 -14.212 11.705 1.00 93.88 118 ASP A N 1
ATOM 896 C CA . ASP A 1 118 ? -5.763 -14.610 10.406 1.00 93.88 118 ASP A CA 1
ATOM 897 C C . ASP A 1 118 ? -4.251 -14.878 10.494 1.00 93.88 118 ASP A C 1
ATOM 899 O O . ASP A 1 118 ? -3.752 -15.876 9.970 1.00 93.88 118 ASP A O 1
ATOM 903 N N . LEU A 1 119 ? -3.506 -14.030 11.213 1.00 96.00 119 LEU A N 1
ATOM 904 C CA . LEU A 1 119 ? -2.063 -14.201 11.429 1.00 96.00 119 LEU A CA 1
ATOM 905 C C . LEU A 1 119 ? -1.725 -15.407 12.316 1.00 96.00 119 LEU A C 1
ATOM 907 O O . LEU A 1 119 ? -0.694 -16.050 12.109 1.00 96.00 119 LEU A O 1
ATOM 911 N N . GLN A 1 120 ? -2.572 -15.720 13.297 1.00 94.31 120 GLN A N 1
ATOM 912 C CA . GLN A 1 120 ? -2.426 -16.903 14.150 1.00 94.31 120 GLN A CA 1
ATOM 913 C C . GLN A 1 120 ? -2.707 -18.193 13.376 1.00 94.31 120 GLN A C 1
ATOM 915 O O . GLN A 1 120 ? -1.990 -19.177 13.551 1.00 94.31 120 GLN A O 1
ATOM 920 N N . ALA A 1 121 ? -3.713 -18.176 12.499 1.00 94.31 121 ALA A N 1
ATOM 921 C CA . ALA A 1 121 ? -4.058 -19.307 11.644 1.00 94.31 121 ALA A CA 1
ATOM 922 C C . ALA A 1 121 ? -3.020 -19.561 10.534 1.00 94.31 121 ALA A C 1
ATOM 924 O O . ALA A 1 121 ? -2.904 -20.685 10.045 1.00 94.31 121 ALA A O 1
ATOM 925 N N . ALA A 1 122 ? -2.259 -18.537 10.136 1.00 95.12 122 ALA A N 1
ATOM 926 C CA . ALA A 1 122 ? -1.259 -18.634 9.081 1.00 95.12 122 ALA A CA 1
ATOM 927 C C . ALA A 1 122 ? 0.007 -19.403 9.507 1.00 95.12 122 ALA A C 1
ATOM 929 O O . ALA A 1 122 ? 0.547 -19.224 10.609 1.00 95.12 122 ALA A O 1
ATOM 930 N N . ALA A 1 123 ? 0.537 -20.200 8.572 1.00 93.56 123 ALA A N 1
ATOM 931 C CA . ALA A 1 123 ? 1.837 -20.850 8.712 1.00 93.56 123 ALA A CA 1
ATOM 932 C C . ALA A 1 123 ? 2.958 -19.805 8.904 1.00 93.56 123 ALA A C 1
ATOM 934 O O . ALA A 1 123 ? 2.862 -18.708 8.344 1.00 93.56 123 ALA A O 1
ATOM 935 N N . PRO A 1 124 ? 4.028 -20.107 9.669 1.00 90.94 124 PRO A N 1
ATOM 936 C CA . PRO A 1 124 ? 5.093 -19.146 9.968 1.00 90.94 124 PRO A CA 1
ATOM 937 C C . PRO A 1 124 ? 5.686 -18.449 8.734 1.00 90.94 124 PRO A C 1
ATOM 939 O O . PRO A 1 124 ? 5.910 -17.240 8.769 1.00 90.94 124 PRO A O 1
ATOM 942 N N . GLU A 1 125 ? 5.887 -19.185 7.641 1.00 90.19 125 GLU A N 1
ATOM 943 C CA . GLU A 1 125 ? 6.384 -18.675 6.359 1.00 90.19 125 GLU A CA 1
ATOM 944 C C . GLU A 1 125 ? 5.418 -17.719 5.638 1.00 90.19 125 GLU A C 1
ATOM 946 O O . GLU A 1 125 ? 5.862 -16.829 4.912 1.00 90.19 125 GLU A O 1
ATOM 951 N N . ASP A 1 126 ? 4.110 -17.849 5.867 1.00 93.31 126 ASP A N 1
ATOM 952 C CA . ASP A 1 126 ? 3.076 -17.057 5.196 1.00 93.31 126 ASP A CA 1
ATOM 953 C C . ASP A 1 126 ? 2.671 -15.807 5.984 1.00 93.31 126 ASP A C 1
ATOM 955 O O . ASP A 1 126 ? 2.125 -14.867 5.404 1.00 93.31 126 ASP A O 1
ATOM 959 N N . ARG A 1 127 ? 2.966 -15.746 7.290 1.00 94.94 127 ARG A N 1
ATOM 960 C CA . ARG A 1 127 ? 2.556 -14.641 8.181 1.00 94.94 127 ARG A CA 1
ATOM 961 C C . ARG A 1 127 ? 2.940 -13.261 7.665 1.00 94.94 127 ARG A C 1
ATOM 963 O O . ARG A 1 127 ? 2.153 -12.328 7.797 1.00 94.94 127 ARG A O 1
ATOM 970 N N . LEU A 1 128 ? 4.118 -13.124 7.054 1.00 96.44 128 LEU A N 1
ATOM 971 C CA . LEU A 1 128 ? 4.540 -11.852 6.467 1.00 96.44 128 LEU A CA 1
ATOM 972 C C . LEU A 1 128 ? 3.645 -11.454 5.286 1.00 96.44 128 LEU A C 1
ATOM 974 O O . LEU A 1 128 ? 3.210 -10.309 5.197 1.00 96.44 128 LEU A O 1
ATOM 978 N N . SER A 1 129 ? 3.326 -12.409 4.410 1.00 95.00 129 SER A N 1
ATOM 979 C CA . SER A 1 129 ? 2.437 -12.168 3.268 1.00 95.00 129 SER A CA 1
ATOM 980 C C . SER A 1 129 ? 1.009 -11.853 3.733 1.00 95.00 129 SER A C 1
ATOM 982 O O . SER A 1 129 ? 0.375 -10.927 3.228 1.00 95.00 129 SER A O 1
ATOM 984 N N . VAL A 1 130 ? 0.516 -12.570 4.749 1.00 96.19 130 VAL A N 1
ATOM 985 C CA . VAL A 1 130 ? -0.803 -12.325 5.357 1.00 96.19 130 VAL A CA 1
ATOM 986 C C . VAL A 1 130 ? -0.866 -10.936 5.991 1.00 96.19 130 VAL A C 1
ATOM 988 O O . VAL A 1 130 ? -1.825 -10.208 5.746 1.00 96.19 130 VAL A O 1
ATOM 991 N N . LEU A 1 131 ? 0.178 -10.509 6.713 1.00 97.75 131 LEU A N 1
ATOM 992 C CA . LEU A 1 131 ? 0.254 -9.158 7.274 1.00 97.75 131 LEU A CA 1
ATOM 993 C C . LEU A 1 131 ? 0.092 -8.093 6.185 1.00 97.75 131 LEU A C 1
ATOM 995 O O . LEU A 1 131 ? -0.736 -7.193 6.321 1.00 97.75 131 LEU A O 1
ATOM 999 N N . PHE A 1 132 ? 0.837 -8.193 5.083 1.00 96.62 132 PHE A N 1
ATOM 1000 C CA . PHE A 1 132 ? 0.704 -7.215 4.002 1.00 96.62 132 PHE A CA 1
ATOM 1001 C C . PHE A 1 132 ? -0.586 -7.368 3.202 1.00 96.62 132 PHE A C 1
ATOM 1003 O O . PHE A 1 132 ? -1.009 -6.400 2.579 1.00 96.62 132 PHE A O 1
ATOM 1010 N N . GLN A 1 133 ? -1.266 -8.515 3.260 1.00 93.62 133 GLN A N 1
ATOM 1011 C CA . GLN A 1 133 ? -2.605 -8.657 2.687 1.00 93.62 133 GLN A CA 1
ATOM 1012 C C . GLN A 1 133 ? -3.656 -7.935 3.536 1.00 93.62 133 GLN A C 1
ATOM 1014 O O . GLN A 1 133 ? -4.557 -7.306 2.986 1.00 93.62 133 GLN A O 1
ATOM 1019 N N . ILE A 1 134 ? -3.526 -7.982 4.863 1.00 93.44 134 ILE A N 1
ATOM 1020 C CA . ILE A 1 134 ? -4.365 -7.222 5.803 1.00 93.44 134 ILE A CA 1
ATOM 1021 C C . ILE A 1 134 ? -4.146 -5.716 5.614 1.00 93.44 134 ILE A C 1
ATOM 1023 O O . ILE A 1 134 ? -5.088 -4.927 5.624 1.00 93.44 134 ILE A O 1
ATOM 1027 N N . LEU A 1 135 ? -2.889 -5.315 5.424 1.00 95.50 135 LEU A N 1
ATOM 1028 C CA . LEU A 1 135 ? -2.493 -3.920 5.245 1.00 95.50 135 LEU A CA 1
ATOM 1029 C C . LEU A 1 135 ? -2.655 -3.405 3.810 1.00 95.50 135 LEU A C 1
ATOM 1031 O O . LEU A 1 135 ? -2.324 -2.249 3.548 1.00 95.50 135 LEU A O 1
ATOM 1035 N N . ASP A 1 136 ? -3.150 -4.224 2.891 1.00 91.69 136 ASP A N 1
ATOM 1036 C CA . ASP A 1 136 ? -3.272 -3.882 1.479 1.00 91.69 136 ASP A CA 1
ATOM 1037 C C . ASP A 1 136 ? -4.220 -2.675 1.285 1.00 91.69 136 ASP A C 1
ATOM 1039 O O . ASP A 1 136 ? -5.379 -2.720 1.711 1.00 91.69 136 ASP A O 1
ATOM 1043 N N . PRO A 1 137 ? -3.773 -1.576 0.641 1.00 87.88 137 PRO A N 1
ATOM 1044 C CA . PRO A 1 137 ? -4.627 -0.417 0.375 1.00 87.88 137 PRO A CA 1
ATOM 1045 C C . PRO A 1 137 ? -5.791 -0.704 -0.587 1.00 87.88 137 PRO A C 1
ATOM 1047 O O . PRO A 1 137 ? -6.672 0.141 -0.714 1.00 87.88 137 PRO A O 1
ATOM 1050 N N . ASN A 1 138 ? -5.805 -1.859 -1.257 1.00 85.69 138 ASN A N 1
ATOM 1051 C CA . ASN A 1 138 ? -6.858 -2.276 -2.186 1.00 85.69 138 ASN A CA 1
ATOM 1052 C C . ASN A 1 138 ? -7.978 -3.094 -1.513 1.00 85.69 138 ASN A C 1
ATOM 1054 O O . ASN A 1 138 ? -8.854 -3.620 -2.199 1.00 85.69 138 ASN A O 1
ATOM 1058 N N . GLN A 1 139 ? -7.941 -3.251 -0.187 1.00 80.44 139 GLN A N 1
ATOM 1059 C CA . GLN A 1 139 ? -8.963 -3.973 0.575 1.00 80.44 139 GLN A CA 1
ATOM 1060 C C . GLN A 1 139 ? -10.239 -3.152 0.750 1.00 80.44 139 GLN A C 1
ATOM 1062 O O . GLN A 1 139 ? -10.231 -1.925 0.701 1.00 80.44 139 GLN A O 1
ATOM 1067 N N . THR A 1 140 ? -11.346 -3.839 1.048 1.00 74.56 140 THR A N 1
ATOM 1068 C CA . THR A 1 140 ? -12.606 -3.163 1.409 1.00 74.56 140 THR A CA 1
ATOM 1069 C C . THR A 1 140 ? -12.457 -2.349 2.697 1.00 74.56 140 THR A C 1
ATOM 1071 O O . THR A 1 140 ? -12.987 -1.246 2.804 1.00 74.56 140 THR A O 1
ATOM 1074 N N . TYR A 1 141 ? -11.713 -2.879 3.672 1.00 80.44 141 TYR A N 1
ATOM 1075 C CA . TYR A 1 141 ? -11.354 -2.165 4.891 1.00 80.44 141 TYR A CA 1
ATOM 1076 C C . TYR A 1 141 ? -9.867 -1.804 4.861 1.00 80.44 141 TYR A C 1
ATOM 1078 O O . TYR A 1 141 ? -9.009 -2.679 4.944 1.00 80.44 141 TYR A O 1
ATOM 1086 N N . VAL A 1 142 ? -9.566 -0.509 4.752 1.00 86.88 142 VAL A N 1
ATOM 1087 C CA . VAL A 1 142 ? -8.190 -0.009 4.651 1.00 86.88 142 VAL A CA 1
ATOM 1088 C C . VAL A 1 142 ? -7.708 0.494 6.007 1.00 86.88 142 VAL A C 1
ATOM 1090 O O . VAL A 1 142 ? -8.233 1.471 6.541 1.00 86.88 142 VAL A O 1
ATOM 1093 N N . PHE A 1 143 ? -6.657 -0.137 6.533 1.00 89.75 143 PHE A N 1
ATOM 1094 C CA . PHE A 1 143 ? -6.001 0.293 7.767 1.00 89.75 143 PHE A CA 1
ATOM 1095 C C . PHE A 1 143 ? -5.252 1.620 7.568 1.00 89.75 143 PHE A C 1
ATOM 1097 O O . PHE A 1 143 ? -4.252 1.689 6.850 1.00 89.75 143 PHE A O 1
ATOM 1104 N N . ASN A 1 144 ? -5.709 2.672 8.247 1.00 89.88 144 ASN A N 1
ATOM 1105 C CA . ASN A 1 144 ? -5.001 3.941 8.398 1.00 89.88 144 ASN A CA 1
ATOM 1106 C C . ASN A 1 144 ? -3.958 3.881 9.530 1.00 89.88 144 ASN A C 1
ATOM 1108 O O . ASN A 1 144 ? -3.926 2.938 10.316 1.00 89.88 144 ASN A O 1
ATOM 1112 N N . ARG A 1 145 ? -3.135 4.928 9.669 1.00 91.50 145 ARG A N 1
ATOM 1113 C CA . ARG A 1 145 ? -2.046 5.002 10.664 1.00 91.50 145 ARG A CA 1
ATOM 1114 C C . ARG A 1 145 ? -2.466 4.622 12.090 1.00 91.50 145 ARG A C 1
ATOM 1116 O O . ARG A 1 145 ? -1.798 3.801 12.705 1.00 91.50 145 ARG A O 1
ATOM 1123 N N . LYS A 1 146 ? -3.581 5.163 12.595 1.00 90.94 146 LYS A N 1
ATOM 1124 C CA . LYS A 1 146 ? -4.072 4.865 13.955 1.00 90.94 146 LYS A CA 1
ATOM 1125 C C . LYS A 1 146 ? -4.520 3.411 14.101 1.00 90.94 146 LYS A C 1
ATOM 1127 O O . LYS A 1 146 ? -4.365 2.817 15.159 1.00 90.94 146 LYS A O 1
ATOM 1132 N N . GLN A 1 147 ? -5.086 2.838 13.043 1.00 91.94 147 GLN A N 1
ATOM 1133 C CA . GLN A 1 147 ? -5.527 1.443 13.034 1.00 91.94 147 GLN A CA 1
ATOM 1134 C C . GLN A 1 147 ? -4.336 0.480 12.936 1.00 91.94 147 GLN A C 1
ATOM 1136 O O . GLN A 1 147 ? -4.371 -0.574 13.558 1.00 91.94 147 GLN A O 1
ATOM 1141 N N . ILE A 1 148 ? -3.271 0.846 12.213 1.00 95.31 148 ILE A N 1
ATOM 1142 C CA . ILE A 1 148 ? -2.007 0.089 12.206 1.00 95.31 148 ILE A CA 1
ATOM 1143 C C . ILE A 1 148 ? -1.349 0.157 13.588 1.00 95.31 148 ILE A C 1
ATOM 1145 O O . ILE A 1 148 ? -0.841 -0.850 14.067 1.00 95.31 148 ILE A O 1
ATOM 1149 N N . GLU A 1 149 ? -1.390 1.316 14.250 1.00 95.25 149 GLU A N 1
ATOM 1150 C CA . GLU A 1 149 ? -0.885 1.468 15.617 1.00 95.25 149 GLU A CA 1
ATOM 1151 C C . GLU A 1 149 ? -1.653 0.577 16.603 1.00 95.25 149 GLU A C 1
ATOM 1153 O O . GLU A 1 149 ? -1.029 -0.144 17.378 1.00 95.25 149 GLU A O 1
ATOM 1158 N N . LEU A 1 150 ? -2.989 0.563 16.520 1.00 92.94 150 LEU A N 1
ATOM 1159 C CA . LEU A 1 150 ? -3.832 -0.343 17.304 1.00 92.94 150 LEU A CA 1
ATOM 1160 C C . LEU A 1 150 ? -3.484 -1.813 17.028 1.00 92.94 150 LEU A C 1
ATOM 1162 O O . LEU A 1 150 ? -3.234 -2.558 17.968 1.00 92.94 150 LEU A O 1
ATOM 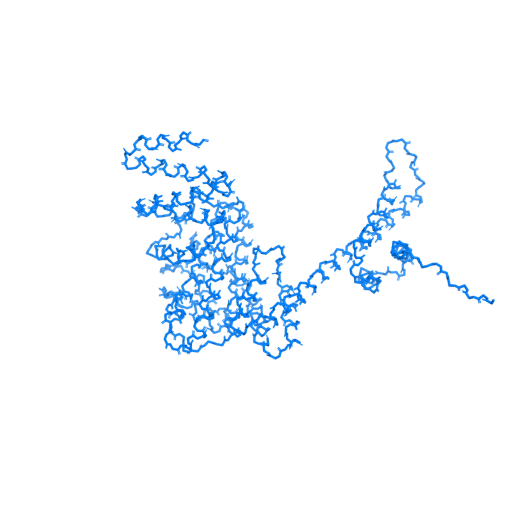1166 N N . LEU A 1 151 ? -3.386 -2.214 15.757 1.00 95.50 151 LEU A N 1
ATOM 1167 C CA . LEU A 1 151 ? -3.003 -3.577 15.379 1.00 95.50 151 LEU A CA 1
ATOM 1168 C C . LEU A 1 151 ? -1.628 -3.958 15.942 1.00 95.50 151 LEU A C 1
ATOM 1170 O O . LEU A 1 151 ? -1.445 -5.059 16.449 1.00 95.50 151 LEU A O 1
ATOM 1174 N N . ALA A 1 152 ? -0.656 -3.048 15.889 1.00 96.38 152 ALA A N 1
ATOM 1175 C CA . ALA A 1 152 ? 0.679 -3.289 16.419 1.00 96.38 152 ALA A CA 1
ATOM 1176 C C . ALA A 1 152 ? 0.689 -3.398 17.954 1.00 96.38 152 ALA A C 1
ATOM 1178 O O . ALA A 1 152 ? 1.471 -4.167 18.513 1.00 96.38 152 ALA A O 1
ATOM 1179 N N . GLN A 1 153 ? -0.170 -2.642 18.646 1.00 95.25 153 GLN A N 1
ATOM 1180 C CA . GLN A 1 153 ? -0.375 -2.771 20.090 1.00 95.25 153 GLN A CA 1
ATOM 1181 C C . GLN A 1 153 ? -1.027 -4.113 20.434 1.00 95.25 153 GLN A C 1
ATOM 1183 O O . GLN A 1 153 ? -0.506 -4.835 21.283 1.00 95.25 153 GLN A O 1
ATOM 1188 N N . ASP A 1 154 ? -2.096 -4.492 19.741 1.00 93.44 154 ASP A N 1
ATOM 1189 C CA . ASP A 1 154 ? -2.803 -5.748 19.991 1.00 93.44 154 ASP A CA 1
ATOM 1190 C C . ASP A 1 154 ? -1.913 -6.971 19.676 1.00 93.44 154 ASP A C 1
ATOM 1192 O O . ASP A 1 154 ? -1.844 -7.910 20.469 1.00 93.44 154 ASP A O 1
ATOM 1196 N N . LEU A 1 155 ? -1.131 -6.933 18.586 1.00 95.19 155 LEU A N 1
ATOM 1197 C CA . LEU A 1 155 ? -0.144 -7.971 18.252 1.00 95.19 155 LEU A CA 1
ATOM 1198 C C . LEU A 1 155 ? 0.959 -8.106 19.312 1.00 95.19 155 LEU A C 1
ATOM 1200 O O . LEU A 1 155 ? 1.444 -9.210 19.549 1.00 95.19 155 LEU A O 1
ATOM 1204 N N . SER A 1 156 ? 1.342 -7.009 19.975 1.00 93.06 156 SER A N 1
ATOM 1205 C CA . SER A 1 156 ? 2.327 -7.044 21.070 1.00 93.06 156 SER A CA 1
ATOM 1206 C C . SER A 1 156 ? 1.812 -7.754 22.325 1.00 93.06 156 SER A C 1
ATOM 1208 O O . SER A 1 156 ? 2.609 -8.166 23.164 1.00 93.06 156 SER A O 1
ATOM 1210 N N . GLN A 1 157 ? 0.495 -7.928 22.450 1.00 91.19 157 GLN A N 1
ATOM 1211 C CA . GLN A 1 157 ? -0.139 -8.701 23.522 1.00 91.19 157 GLN A CA 1
ATOM 1212 C C . GLN A 1 157 ? -0.515 -10.123 23.077 1.00 91.19 157 GLN A C 1
ATOM 1214 O O . GLN A 1 157 ? -0.981 -10.922 23.889 1.00 91.19 157 GLN A O 1
ATOM 1219 N N . ALA A 1 158 ? -0.321 -10.444 21.795 1.00 90.12 158 ALA A N 1
ATOM 1220 C CA . ALA A 1 158 ? -0.566 -11.765 21.239 1.00 90.12 158 ALA A CA 1
ATOM 1221 C C . ALA A 1 158 ? 0.623 -12.715 21.493 1.00 90.12 158 ALA A C 1
ATOM 1223 O O . ALA A 1 158 ? 1.557 -12.426 22.246 1.00 90.12 158 ALA A O 1
ATOM 1224 N N . GLU A 1 159 ? 0.582 -13.889 20.862 1.00 88.12 159 GLU A N 1
ATOM 1225 C CA . GLU A 1 159 ? 1.600 -14.929 21.009 1.00 88.12 159 GLU A CA 1
ATOM 1226 C C . GLU A 1 159 ? 3.019 -14.433 20.689 1.00 88.12 159 GLU A C 1
ATOM 1228 O O . GLU A 1 159 ? 3.235 -13.621 19.786 1.00 88.12 159 GLU A O 1
ATOM 1233 N N . ALA A 1 160 ? 4.017 -14.999 21.378 1.00 89.69 160 ALA A N 1
ATOM 1234 C CA . ALA A 1 160 ? 5.425 -14.621 21.229 1.00 89.69 160 ALA A CA 1
ATOM 1235 C C . ALA A 1 160 ? 5.925 -14.674 19.770 1.00 89.69 160 ALA A C 1
ATOM 1237 O O . ALA A 1 160 ? 6.771 -13.878 19.371 1.00 89.69 160 ALA A O 1
ATOM 1238 N N . ALA A 1 161 ? 5.370 -15.573 18.953 1.00 90.38 161 ALA A N 1
ATOM 1239 C CA . ALA A 1 161 ? 5.749 -15.734 17.554 1.00 90.38 161 ALA A CA 1
ATOM 1240 C C . ALA A 1 161 ? 5.300 -14.575 16.636 1.00 90.38 161 ALA A C 1
ATOM 1242 O O . ALA A 1 161 ? 5.794 -14.474 15.515 1.00 90.38 161 ALA A O 1
ATOM 1243 N N . LEU A 1 162 ? 4.384 -13.708 17.087 1.00 94.38 162 LEU A N 1
ATOM 1244 C CA . LEU A 1 162 ? 3.916 -12.525 16.348 1.00 94.38 162 LEU A CA 1
ATOM 1245 C C . LEU A 1 162 ? 4.621 -11.230 16.783 1.00 94.38 162 LEU A C 1
ATOM 1247 O O . LEU A 1 162 ? 4.485 -10.199 16.122 1.00 94.38 162 LEU A O 1
ATOM 1251 N N . GLN A 1 163 ? 5.424 -11.282 17.849 1.00 94.69 163 GLN A N 1
ATOM 1252 C CA . GLN A 1 163 ? 6.147 -10.126 18.386 1.00 94.69 163 GLN A CA 1
ATOM 1253 C C . GLN A 1 163 ? 7.053 -9.427 17.360 1.00 94.69 163 GLN A C 1
ATOM 1255 O O . GLN A 1 163 ? 7.047 -8.195 17.335 1.00 94.69 163 GLN A O 1
ATOM 1260 N N . PRO A 1 164 ? 7.775 -10.134 16.463 1.00 95.81 164 PRO A N 1
ATOM 1261 C CA . PRO A 1 164 ? 8.563 -9.463 15.430 1.00 95.81 164 PRO A CA 1
ATOM 1262 C C . PRO A 1 164 ? 7.714 -8.601 14.483 1.00 95.81 164 PRO A C 1
ATOM 1264 O O . PRO A 1 164 ? 8.162 -7.539 14.056 1.00 95.81 164 PRO A O 1
ATOM 1267 N N . LEU A 1 165 ? 6.472 -9.020 14.194 1.00 97.62 165 LEU A N 1
ATOM 1268 C CA . LEU A 1 165 ? 5.543 -8.241 13.371 1.00 97.62 165 LEU A CA 1
ATOM 1269 C C . LEU A 1 165 ? 5.114 -6.970 14.108 1.00 97.62 165 LEU A C 1
ATOM 1271 O O . LEU A 1 165 ? 5.188 -5.879 13.549 1.00 97.62 165 LEU A O 1
ATOM 1275 N N . ALA A 1 166 ? 4.726 -7.101 15.381 1.00 97.38 166 ALA A N 1
ATOM 1276 C CA . ALA A 1 166 ? 4.355 -5.968 16.227 1.00 97.38 166 ALA A CA 1
ATOM 1277 C C . ALA A 1 166 ? 5.487 -4.932 16.319 1.00 97.38 166 ALA A C 1
ATOM 1279 O O . ALA A 1 166 ? 5.258 -3.738 16.123 1.00 97.38 166 ALA A O 1
ATOM 1280 N N . GLN A 1 167 ? 6.715 -5.396 16.569 1.00 97.75 167 GLN A N 1
ATOM 1281 C CA . GLN A 1 167 ? 7.900 -4.546 16.668 1.00 97.75 167 GLN A CA 1
ATOM 1282 C C . GLN A 1 167 ? 8.170 -3.797 15.363 1.00 97.75 167 GLN A C 1
ATOM 1284 O O . GLN A 1 167 ? 8.308 -2.576 15.395 1.00 97.75 167 GLN A O 1
ATOM 1289 N N . GLY A 1 168 ? 8.176 -4.497 14.226 1.00 97.88 168 GLY A N 1
ATOM 1290 C CA . GLY A 1 168 ? 8.406 -3.876 12.924 1.00 97.88 168 GLY A CA 1
ATOM 1291 C C . GLY A 1 168 ? 7.346 -2.833 12.559 1.00 97.88 168 GLY A C 1
ATOM 1292 O O . GLY A 1 168 ? 7.680 -1.751 12.080 1.00 97.88 168 GLY A O 1
ATOM 1293 N N . LEU A 1 169 ? 6.066 -3.100 12.859 1.00 98.38 169 LEU A N 1
ATOM 1294 C CA . LEU A 1 169 ? 4.986 -2.126 12.657 1.00 98.38 169 LEU A CA 1
ATOM 1295 C C . LEU A 1 169 ? 5.195 -0.866 13.508 1.00 98.38 169 LEU A C 1
ATOM 1297 O O . LEU A 1 169 ? 5.094 0.246 12.993 1.00 98.38 169 LEU A O 1
ATOM 1301 N N . GLN A 1 170 ? 5.516 -1.019 14.797 1.00 98.00 170 GLN A N 1
ATOM 1302 C CA . GLN A 1 170 ? 5.767 0.115 15.695 1.00 98.00 170 GLN A CA 1
ATOM 1303 C C . GLN A 1 170 ? 7.002 0.921 15.279 1.00 98.00 170 GLN A C 1
ATOM 1305 O O . GLN A 1 170 ? 6.965 2.153 15.298 1.00 98.00 170 GLN A O 1
ATOM 1310 N N . GLN A 1 171 ? 8.091 0.242 14.910 1.00 97.62 171 GLN A N 1
ATOM 1311 C CA . GLN A 1 171 ? 9.318 0.875 14.424 1.00 97.62 171 GLN A CA 1
ATOM 1312 C C . GLN A 1 171 ? 9.046 1.654 13.137 1.00 97.62 171 GLN A C 1
ATOM 1314 O O . GLN A 1 171 ? 9.351 2.843 13.075 1.00 97.62 171 GLN A O 1
ATOM 1319 N N . GLY A 1 172 ? 8.382 1.034 12.160 1.00 97.62 172 GLY A N 1
ATOM 1320 C CA . GLY A 1 172 ? 8.077 1.660 10.876 1.00 97.62 172 GLY A CA 1
ATOM 1321 C C . GLY A 1 172 ? 7.137 2.853 10.993 1.00 97.62 172 GLY A C 1
ATOM 1322 O O . GLY A 1 172 ? 7.360 3.880 10.351 1.00 97.62 172 GLY A O 1
ATOM 1323 N N . LEU A 1 173 ? 6.125 2.760 11.864 1.00 97.06 173 LEU A N 1
ATOM 1324 C CA . LEU A 1 173 ? 5.263 3.896 12.184 1.00 97.06 173 LEU A CA 1
ATOM 1325 C C . LEU A 1 173 ? 6.093 5.058 12.729 1.00 97.06 173 LEU A C 1
ATOM 1327 O O . LEU A 1 173 ? 6.027 6.136 12.150 1.00 97.06 173 LEU A O 1
ATOM 1331 N N . ARG A 1 174 ? 6.922 4.822 13.760 1.00 96.62 174 ARG A N 1
ATOM 1332 C CA . ARG A 1 174 ? 7.816 5.828 14.370 1.00 96.62 174 ARG A CA 1
ATOM 1333 C C . ARG A 1 174 ? 8.796 6.437 13.368 1.00 96.62 174 ARG A C 1
ATOM 1335 O O . ARG A 1 174 ? 8.996 7.651 13.382 1.00 96.62 174 ARG A O 1
ATOM 1342 N N . ALA A 1 175 ? 9.396 5.613 12.512 1.00 96.25 175 ALA A N 1
ATOM 1343 C CA . ALA A 1 175 ? 10.297 6.064 11.457 1.00 96.25 175 ALA A CA 1
ATOM 1344 C C . ALA A 1 175 ? 9.573 7.012 10.491 1.00 96.25 175 ALA A C 1
ATOM 1346 O O . ALA A 1 175 ? 10.094 8.078 10.159 1.00 96.25 175 ALA A O 1
ATOM 1347 N N . PHE A 1 176 ? 8.338 6.675 10.104 1.00 96.00 176 PHE A N 1
ATOM 1348 C CA . PHE A 1 176 ? 7.532 7.547 9.259 1.00 96.00 176 PHE A CA 1
ATOM 1349 C C . PHE A 1 176 ? 7.126 8.848 9.961 1.00 96.00 176 PHE A C 1
ATOM 1351 O O . PHE A 1 176 ? 7.200 9.894 9.327 1.00 96.00 176 PHE A O 1
ATOM 1358 N N . GLU A 1 177 ? 6.758 8.840 11.251 1.00 94.25 177 GLU A N 1
ATOM 1359 C CA . GLU A 1 177 ? 6.382 10.085 11.956 1.00 94.25 177 GLU A CA 1
ATOM 1360 C C . GLU A 1 177 ? 7.519 11.111 11.953 1.00 94.25 177 GLU A C 1
ATOM 1362 O O . GLU A 1 177 ? 7.271 12.308 11.823 1.00 94.25 177 GLU A O 1
ATOM 1367 N N . ARG A 1 178 ? 8.770 10.646 12.068 1.00 93.25 178 ARG A N 1
ATOM 1368 C CA . ARG A 1 178 ? 9.953 11.513 11.968 1.00 93.25 178 ARG A CA 1
ATOM 1369 C C . ARG A 1 178 ? 10.179 11.989 10.538 1.00 93.25 178 ARG A C 1
ATOM 1371 O O . ARG A 1 178 ? 10.471 13.160 10.327 1.00 93.25 178 ARG A O 1
ATOM 1378 N N . MET A 1 179 ? 10.008 11.099 9.559 1.00 93.00 179 MET A N 1
ATOM 1379 C CA . MET A 1 179 ? 10.216 11.406 8.142 1.00 93.00 179 MET A CA 1
ATOM 1380 C C . MET A 1 179 ? 9.115 12.295 7.541 1.00 93.00 179 MET A C 1
ATOM 1382 O O . MET A 1 179 ? 9.358 12.980 6.551 1.00 93.00 179 MET A O 1
ATOM 1386 N N . GLU A 1 180 ? 7.913 12.322 8.121 1.00 90.94 180 GLU A N 1
ATOM 1387 C CA . GLU A 1 180 ? 6.733 13.008 7.575 1.00 90.94 180 GLU A CA 1
ATOM 1388 C C . GLU A 1 180 ? 6.996 14.497 7.284 1.00 90.94 180 GLU A C 1
ATOM 1390 O O . GLU A 1 180 ? 6.638 14.997 6.215 1.00 90.94 180 GLU A O 1
ATOM 1395 N N . GLY A 1 181 ? 7.705 15.190 8.183 1.00 88.88 181 GLY A N 1
ATOM 1396 C CA . GLY A 1 181 ? 8.103 16.593 7.998 1.00 88.88 181 GLY A CA 1
ATOM 1397 C C . GLY A 1 181 ? 9.176 16.818 6.923 1.00 88.88 181 GLY A C 1
ATOM 1398 O O . GLY A 1 181 ? 9.336 17.933 6.434 1.00 88.88 181 GLY A O 1
ATOM 1399 N N . HIS A 1 182 ? 9.879 15.761 6.521 1.00 91.06 182 HIS A N 1
ATOM 1400 C CA . HIS A 1 182 ? 11.001 15.774 5.581 1.00 91.06 182 HIS A CA 1
ATOM 1401 C C . HIS A 1 182 ? 10.626 15.224 4.192 1.00 91.06 182 HIS A C 1
ATOM 1403 O O . HIS A 1 182 ? 11.452 15.222 3.279 1.00 91.06 182 HIS A O 1
ATOM 1409 N N . LEU A 1 183 ? 9.375 14.799 3.973 1.00 90.69 183 LEU A N 1
ATOM 1410 C CA . LEU A 1 183 ? 8.955 14.173 2.710 1.00 90.69 183 LEU A CA 1
ATOM 1411 C C . LEU A 1 183 ? 9.185 15.054 1.479 1.00 90.69 183 LEU A C 1
ATOM 1413 O O . LEU A 1 183 ? 9.588 14.551 0.434 1.00 90.69 183 LEU A O 1
ATOM 1417 N N . ILE A 1 184 ? 8.945 16.358 1.604 1.00 88.94 184 ILE A N 1
ATOM 1418 C CA . ILE A 1 184 ? 8.978 17.316 0.486 1.00 88.94 184 ILE A CA 1
ATOM 1419 C C . ILE A 1 184 ? 10.115 18.338 0.595 1.00 88.94 184 ILE A C 1
ATOM 1421 O O . ILE A 1 184 ? 10.213 19.220 -0.252 1.00 88.94 184 ILE A O 1
ATOM 1425 N N . GLY A 1 185 ? 10.964 18.247 1.628 1.00 83.69 185 GLY A N 1
ATOM 1426 C CA . GLY A 1 185 ? 12.010 19.245 1.900 1.00 83.69 185 GLY A CA 1
ATOM 1427 C C . GLY A 1 185 ? 12.961 19.447 0.716 1.00 83.69 185 GLY A C 1
ATOM 1428 O O . GLY A 1 185 ? 13.231 20.577 0.317 1.00 83.69 185 GLY A O 1
ATOM 1429 N N . TRP A 1 186 ? 13.327 18.350 0.051 1.00 82.88 186 TRP A N 1
ATOM 1430 C CA . TRP A 1 186 ? 14.153 18.338 -1.161 1.00 82.88 186 TRP A CA 1
ATOM 1431 C C . TRP A 1 186 ? 13.609 19.203 -2.313 1.00 82.88 186 TRP A C 1
ATOM 1433 O O . TRP A 1 186 ? 14.386 19.687 -3.133 1.00 82.88 186 TRP A O 1
ATOM 1443 N N . MET A 1 187 ? 12.292 19.432 -2.383 1.00 78.56 187 MET A N 1
ATOM 1444 C CA . MET A 1 187 ? 11.679 20.251 -3.436 1.00 78.56 187 MET A CA 1
ATOM 1445 C C . MET A 1 187 ? 11.919 21.751 -3.236 1.00 78.56 187 MET A C 1
ATOM 1447 O O . MET A 1 187 ? 11.831 22.511 -4.199 1.00 78.56 187 MET A O 1
ATOM 1451 N N . TYR A 1 188 ? 12.197 22.182 -2.004 1.00 75.81 188 TYR A N 1
ATOM 1452 C CA . TYR A 1 188 ? 12.438 23.587 -1.663 1.00 75.81 188 TYR A CA 1
ATOM 1453 C C . TYR A 1 188 ? 13.925 23.955 -1.697 1.00 75.81 188 TYR A C 1
ATOM 1455 O O . TYR A 1 188 ? 14.253 25.120 -1.912 1.00 75.81 188 TYR A O 1
ATOM 1463 N N . ASP A 1 189 ? 14.805 22.963 -1.559 1.00 65.31 189 ASP A N 1
ATOM 1464 C CA . ASP A 1 189 ? 16.260 23.146 -1.559 1.00 65.31 189 ASP A CA 1
ATOM 1465 C C . ASP A 1 189 ? 16.879 23.108 -2.977 1.00 65.31 189 ASP A C 1
ATOM 1467 O O . ASP A 1 189 ? 18.072 23.365 -3.150 1.00 65.31 189 ASP A O 1
ATOM 1471 N N . ALA A 1 190 ? 16.087 22.815 -4.020 1.00 56.97 190 ALA A N 1
ATOM 1472 C CA . ALA A 1 190 ? 16.552 22.710 -5.406 1.00 56.97 190 ALA A CA 1
ATOM 1473 C C . ALA A 1 190 ? 16.510 24.066 -6.163 1.00 56.97 190 ALA A C 1
ATOM 1475 O O . ALA A 1 190 ? 15.437 24.661 -6.294 1.00 56.97 190 ALA A O 1
ATOM 1476 N N . PRO A 1 191 ? 17.626 24.551 -6.760 1.00 50.66 191 PRO A N 1
ATOM 1477 C CA . PRO A 1 191 ? 17.670 25.862 -7.425 1.00 50.66 191 PRO A CA 1
ATOM 1478 C C . PRO A 1 191 ? 16.876 25.992 -8.740 1.00 50.66 191 PRO A C 1
ATOM 1480 O O . PRO A 1 191 ? 16.748 27.107 -9.247 1.00 50.66 191 PRO A O 1
ATOM 1483 N N . GLN A 1 192 ? 16.356 24.911 -9.341 1.00 51.34 192 GLN A N 1
ATOM 1484 C CA . GLN A 1 192 ? 15.604 24.963 -10.607 1.00 51.34 192 GLN A CA 1
ATOM 1485 C C . GLN A 1 192 ? 14.497 23.895 -10.685 1.00 51.34 192 GLN A C 1
ATOM 1487 O O . GLN A 1 192 ? 14.635 22.794 -10.167 1.00 51.34 192 GLN A O 1
ATOM 1492 N N . ARG A 1 193 ? 13.401 24.252 -11.372 1.00 52.59 193 ARG A N 1
ATOM 1493 C CA . ARG A 1 193 ? 12.049 23.640 -11.432 1.00 52.59 193 ARG A CA 1
ATOM 1494 C C . ARG A 1 193 ? 11.925 22.182 -11.930 1.00 52.59 193 ARG A C 1
ATOM 1496 O O . ARG A 1 193 ? 10.825 21.782 -12.311 1.00 52.59 193 ARG A O 1
ATOM 1503 N N . ALA A 1 194 ? 12.989 21.388 -11.959 1.00 54.06 194 ALA A N 1
ATOM 1504 C CA . ALA A 1 194 ? 12.863 19.957 -12.214 1.00 54.06 194 ALA A CA 1
ATOM 1505 C C . ALA A 1 194 ? 12.508 19.257 -10.891 1.00 54.06 194 ALA A C 1
ATOM 1507 O O . ALA A 1 194 ? 13.215 19.391 -9.899 1.00 54.06 194 ALA A O 1
ATOM 1508 N N . VAL A 1 195 ? 11.383 18.549 -10.854 1.00 61.34 195 VAL A N 1
ATOM 1509 C CA . VAL A 1 195 ? 10.931 17.737 -9.714 1.00 61.34 195 VAL A CA 1
ATOM 1510 C C . VAL A 1 195 ? 10.930 16.296 -10.209 1.00 61.34 195 VAL A C 1
ATOM 1512 O O . VAL A 1 195 ? 10.377 16.034 -11.274 1.00 61.34 195 VAL A O 1
ATOM 1515 N N . GLY A 1 196 ? 11.581 15.378 -9.497 1.00 66.25 196 GLY A N 1
ATOM 1516 C CA . GLY A 1 196 ? 11.716 13.988 -9.929 1.00 66.25 196 GLY A CA 1
ATOM 1517 C C . GLY A 1 196 ? 12.604 13.169 -8.994 1.00 66.25 196 GLY A C 1
ATOM 1518 O O . GLY A 1 196 ? 13.229 13.719 -8.091 1.00 66.25 196 GLY A O 1
ATOM 1519 N N . PHE A 1 197 ? 12.633 11.855 -9.214 1.00 66.50 197 PHE A N 1
ATOM 1520 C CA . PHE A 1 197 ? 13.390 10.895 -8.400 1.00 66.50 197 PHE A CA 1
ATOM 1521 C C . PHE A 1 197 ? 14.775 10.549 -8.978 1.00 66.50 197 PHE A C 1
ATOM 1523 O O . PHE A 1 197 ? 15.520 9.800 -8.350 1.00 66.50 197 PHE A O 1
ATOM 1530 N N . GLU A 1 198 ? 15.125 11.077 -10.154 1.00 62.81 198 GLU A N 1
ATOM 1531 C CA . GLU A 1 198 ? 16.403 10.815 -10.828 1.00 62.81 198 GLU A CA 1
ATOM 1532 C C . GLU A 1 198 ? 17.533 11.714 -10.287 1.00 62.81 198 GLU A C 1
ATOM 1534 O O . GLU A 1 198 ? 17.361 12.916 -10.066 1.00 62.81 198 GLU A O 1
ATOM 1539 N N . SER A 1 199 ? 18.718 11.133 -10.098 1.00 53.97 199 SER A N 1
ATOM 1540 C CA . SER A 1 199 ? 19.940 11.814 -9.653 1.00 53.97 199 SER A CA 1
ATOM 1541 C C . SER A 1 199 ? 20.644 12.495 -10.832 1.00 53.97 199 SER A C 1
ATOM 1543 O O . SER A 1 199 ? 21.461 11.888 -11.523 1.00 53.97 199 SER A O 1
ATOM 1545 N N . SER A 1 200 ? 20.373 13.781 -11.072 1.00 55.47 200 SER A N 1
ATOM 1546 C CA . SER A 1 200 ? 21.170 14.589 -12.009 1.00 55.47 200 SER A CA 1
ATOM 1547 C C . SER A 1 200 ? 22.271 15.369 -11.270 1.00 55.47 200 SER A C 1
ATOM 1549 O O . SER A 1 200 ? 22.089 15.797 -10.132 1.00 55.47 200 SER A O 1
ATOM 1551 N N . ARG A 1 201 ? 23.438 15.587 -11.905 1.00 51.31 201 ARG A N 1
ATOM 1552 C CA . ARG A 1 201 ? 24.640 16.211 -11.286 1.00 51.31 201 ARG A CA 1
ATOM 1553 C C . ARG A 1 201 ? 24.434 17.630 -10.717 1.00 51.31 201 ARG A C 1
ATOM 1555 O O . ARG A 1 201 ? 25.362 18.178 -10.132 1.00 51.31 201 ARG A O 1
ATOM 1562 N N . GLN A 1 202 ? 23.270 18.244 -10.920 1.00 52.19 202 GLN A N 1
ATOM 1563 C CA . GLN A 1 202 ? 22.943 19.605 -10.479 1.00 52.19 202 GLN A CA 1
ATOM 1564 C C . GLN A 1 202 ? 21.717 19.664 -9.549 1.00 52.19 202 GLN A C 1
ATOM 1566 O O . GLN A 1 202 ? 21.251 20.757 -9.233 1.00 52.19 202 GLN A O 1
ATOM 1571 N N . GLN A 1 203 ? 21.189 18.518 -9.106 1.00 61.22 203 GLN A N 1
ATOM 1572 C CA . GLN A 1 203 ? 19.911 18.433 -8.402 1.00 61.22 203 GLN A CA 1
ATOM 1573 C C . GLN A 1 203 ? 20.038 17.612 -7.116 1.00 61.22 203 GLN A C 1
ATOM 1575 O O . GLN A 1 203 ? 20.674 16.560 -7.098 1.00 61.22 203 GLN A O 1
ATOM 1580 N N . VAL A 1 204 ? 19.415 18.090 -6.036 1.00 65.75 204 VAL A N 1
ATOM 1581 C CA . VAL A 1 204 ? 19.290 17.319 -4.793 1.00 65.75 204 VAL A CA 1
ATOM 1582 C C . VAL A 1 204 ? 18.253 16.224 -5.032 1.00 65.75 204 VAL A C 1
ATOM 1584 O O . VAL A 1 204 ? 17.072 16.515 -5.216 1.00 65.75 204 VAL A O 1
ATOM 1587 N N . SER A 1 205 ? 18.704 14.970 -5.066 1.00 77.69 205 SER A N 1
ATOM 1588 C CA . SER A 1 205 ? 17.816 13.814 -5.201 1.00 77.69 205 SER A CA 1
ATOM 1589 C C . SER A 1 205 ? 16.983 13.632 -3.922 1.00 77.69 205 SER A C 1
ATOM 1591 O O . SER A 1 205 ? 17.538 13.763 -2.823 1.00 77.69 205 SER A O 1
ATOM 1593 N N . PRO A 1 206 ? 15.681 13.288 -4.015 1.00 87.19 206 PRO A N 1
ATOM 1594 C CA . PRO A 1 206 ? 14.878 12.962 -2.835 1.00 87.19 206 PRO A CA 1
ATOM 1595 C C . PRO A 1 206 ? 15.510 11.841 -2.002 1.00 87.19 206 PRO A C 1
ATOM 1597 O O . PRO A 1 206 ? 15.501 11.907 -0.774 1.00 87.19 206 PRO A O 1
ATOM 1600 N N . TRP A 1 207 ? 16.151 10.864 -2.654 1.00 90.12 207 TRP A N 1
ATOM 1601 C CA . TRP A 1 207 ? 16.868 9.777 -1.984 1.00 90.12 207 TRP A CA 1
ATOM 1602 C C . TRP A 1 207 ? 18.019 10.298 -1.126 1.00 90.12 207 TRP A C 1
ATOM 1604 O O . TRP A 1 207 ? 18.147 9.923 0.039 1.00 90.12 207 TRP A O 1
ATOM 1614 N N . GLN A 1 208 ? 18.810 11.229 -1.659 1.00 89.06 208 GLN A N 1
ATOM 1615 C CA . GLN A 1 208 ? 19.917 11.833 -0.924 1.00 89.06 208 GLN A CA 1
ATOM 1616 C C . GLN A 1 208 ? 19.402 12.566 0.315 1.00 89.06 208 GLN A C 1
ATOM 1618 O O . GLN A 1 208 ? 19.941 12.380 1.407 1.00 89.06 208 GLN A O 1
ATOM 1623 N N . TYR A 1 209 ? 18.335 13.351 0.157 1.00 90.31 209 TYR A N 1
ATOM 1624 C CA . TYR A 1 209 ? 17.726 14.101 1.252 1.00 90.31 209 TYR A CA 1
ATOM 1625 C C . TYR A 1 209 ? 17.181 13.173 2.348 1.00 90.31 209 TYR A C 1
ATOM 1627 O O . TYR A 1 209 ? 17.514 13.339 3.522 1.00 90.31 209 TYR A O 1
ATOM 1635 N N . TRP A 1 210 ? 16.408 12.145 1.987 1.00 93.75 210 TRP A N 1
ATOM 1636 C CA . TRP A 1 210 ? 15.856 11.193 2.957 1.00 93.75 210 TRP A CA 1
ATOM 1637 C C . TRP A 1 210 ? 16.931 10.337 3.628 1.00 93.75 210 TRP A C 1
ATOM 1639 O O . TRP A 1 210 ? 16.798 10.013 4.806 1.00 93.75 210 TRP A O 1
ATOM 1649 N N . SER A 1 211 ? 18.037 10.036 2.941 1.00 93.00 211 SER A N 1
ATOM 1650 C CA . SER A 1 211 ? 19.161 9.303 3.542 1.00 93.00 211 SER A CA 1
ATOM 1651 C C . SER A 1 211 ? 19.804 10.033 4.729 1.00 93.00 211 SER A C 1
ATOM 1653 O O . SER A 1 211 ? 20.357 9.385 5.616 1.00 93.00 211 SER A O 1
ATOM 1655 N N . GLN A 1 212 ? 19.722 11.367 4.759 1.00 91.56 212 GLN A N 1
ATOM 1656 C CA . GLN A 1 212 ? 20.277 12.208 5.826 1.00 91.56 212 GLN A CA 1
ATOM 1657 C C . GLN A 1 212 ? 19.323 12.366 7.017 1.00 91.56 212 GLN A C 1
ATOM 1659 O O . GLN A 1 212 ? 19.771 12.717 8.104 1.00 91.56 212 GLN A O 1
ATOM 1664 N N . HIS A 1 213 ? 18.029 12.102 6.816 1.00 91.56 213 HIS A N 1
ATOM 1665 C CA . HIS A 1 213 ? 16.967 12.331 7.804 1.00 91.56 213 HIS A CA 1
ATOM 1666 C C . HIS A 1 213 ? 16.306 11.034 8.303 1.00 91.56 213 HIS A C 1
ATOM 1668 O O . HIS A 1 213 ? 15.405 11.081 9.137 1.00 91.56 213 HIS A O 1
ATOM 1674 N N . SER A 1 214 ? 16.709 9.874 7.780 1.00 91.56 214 SER A N 1
ATOM 1675 C CA . SER A 1 214 ? 16.205 8.567 8.210 1.00 91.56 214 SER A CA 1
ATOM 1676 C C . SER A 1 214 ? 17.040 8.029 9.361 1.00 91.56 214 SER A C 1
ATOM 1678 O O . SER A 1 214 ? 18.258 8.010 9.247 1.00 91.56 214 SER A O 1
ATOM 1680 N N . ASP A 1 215 ? 16.412 7.497 10.408 1.00 88.31 215 ASP A N 1
ATOM 1681 C CA . ASP A 1 215 ? 17.111 6.764 11.478 1.00 88.31 215 ASP A CA 1
ATOM 1682 C C . ASP A 1 215 ? 17.218 5.254 11.195 1.00 88.31 215 ASP A C 1
ATOM 1684 O O . ASP A 1 215 ? 18.014 4.559 11.824 1.00 88.31 215 ASP A O 1
ATOM 1688 N N . SER A 1 216 ? 16.418 4.732 10.256 1.00 92.69 216 SER A N 1
ATOM 1689 C CA . SER A 1 216 ? 16.416 3.307 9.912 1.00 92.69 216 SER A CA 1
ATOM 1690 C C . SER A 1 216 ? 17.650 2.963 9.081 1.00 92.69 216 SER A C 1
ATOM 1692 O O . SER A 1 216 ? 17.854 3.524 7.999 1.00 92.69 216 SER A O 1
ATOM 1694 N N . ALA A 1 217 ? 18.468 2.028 9.573 1.00 92.50 217 ALA A N 1
ATOM 1695 C CA . ALA A 1 217 ? 19.718 1.632 8.927 1.00 92.50 217 ALA A CA 1
ATOM 1696 C C . ALA A 1 217 ? 19.483 1.028 7.535 1.00 92.50 217 ALA A C 1
ATOM 1698 O O . ALA A 1 217 ? 20.186 1.376 6.585 1.00 92.50 217 ALA A O 1
ATOM 1699 N N . LEU A 1 218 ? 18.471 0.165 7.397 1.00 94.75 218 LEU A N 1
ATOM 1700 C CA . LEU A 1 218 ? 18.129 -0.452 6.117 1.00 94.75 218 LEU A CA 1
ATOM 1701 C C . LEU A 1 218 ? 17.600 0.593 5.121 1.00 94.75 218 LEU A C 1
ATOM 1703 O O . LEU A 1 218 ? 18.007 0.598 3.960 1.00 94.75 218 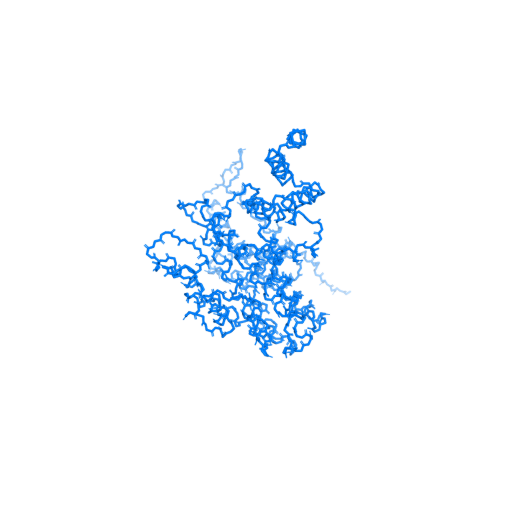LEU A O 1
ATOM 1707 N N . ALA A 1 219 ? 16.771 1.535 5.582 1.00 95.50 219 ALA A N 1
ATOM 1708 C CA . ALA A 1 219 ? 16.296 2.632 4.740 1.00 95.50 219 ALA A CA 1
ATOM 1709 C C . ALA A 1 219 ? 17.433 3.572 4.313 1.00 95.50 219 ALA A C 1
ATOM 1711 O O . ALA A 1 219 ? 17.503 3.957 3.149 1.00 95.50 219 ALA A O 1
ATOM 1712 N N . GLN A 1 220 ? 18.372 3.899 5.210 1.00 95.00 220 GLN A N 1
ATOM 1713 C CA . GLN A 1 220 ? 19.554 4.690 4.855 1.00 95.00 220 GLN A CA 1
ATOM 1714 C C . GLN A 1 220 ? 20.395 4.001 3.773 1.00 95.00 220 GLN A C 1
ATOM 1716 O O . GLN A 1 220 ? 20.822 4.668 2.832 1.00 95.00 220 GLN A O 1
ATOM 1721 N N . GLN A 1 221 ? 20.634 2.688 3.889 1.00 94.44 221 GLN A N 1
ATOM 1722 C CA . GLN A 1 221 ? 21.381 1.927 2.880 1.00 94.44 221 GLN A CA 1
ATOM 1723 C C . GLN A 1 221 ? 20.675 1.955 1.522 1.00 94.44 221 GLN A C 1
ATOM 1725 O O . GLN A 1 221 ? 21.315 2.246 0.513 1.00 94.44 221 GLN A O 1
ATOM 1730 N N . LEU A 1 222 ? 19.356 1.740 1.509 1.00 94.62 222 LEU A N 1
ATOM 1731 C CA . LEU A 1 222 ? 18.533 1.836 0.305 1.00 94.62 222 LEU A CA 1
ATOM 1732 C C . LEU A 1 222 ? 18.612 3.227 -0.331 1.00 94.62 222 LEU A C 1
ATOM 1734 O O . LEU A 1 222 ? 18.916 3.348 -1.513 1.00 94.62 222 LEU A O 1
ATOM 1738 N N . PHE A 1 223 ? 18.390 4.286 0.444 1.00 93.62 223 PHE A N 1
ATOM 1739 C CA . PHE A 1 223 ? 18.394 5.655 -0.072 1.00 93.62 223 PHE A CA 1
ATOM 1740 C C . PHE A 1 223 ? 19.775 6.101 -0.570 1.00 93.62 223 PHE A C 1
ATOM 1742 O O . PHE A 1 223 ? 19.871 6.799 -1.582 1.00 93.62 223 PHE A O 1
ATOM 1749 N N . ARG A 1 224 ? 20.859 5.679 0.094 1.00 91.38 224 ARG A N 1
ATOM 1750 C CA . ARG A 1 224 ? 22.228 5.921 -0.390 1.00 91.38 224 ARG A CA 1
ATOM 1751 C C . ARG A 1 224 ? 22.501 5.175 -1.690 1.00 91.38 224 ARG A C 1
ATOM 1753 O O . ARG A 1 224 ? 22.979 5.801 -2.628 1.00 91.38 224 ARG A O 1
ATOM 1760 N N . GLY A 1 225 ? 22.116 3.900 -1.776 1.00 88.62 225 GLY A N 1
ATOM 1761 C CA . GLY A 1 225 ? 22.221 3.121 -3.011 1.00 88.62 225 GLY A CA 1
ATOM 1762 C C . GLY A 1 225 ? 21.515 3.810 -4.179 1.00 88.62 225 GLY A C 1
ATOM 1763 O O . GLY A 1 225 ? 22.139 4.067 -5.203 1.00 88.62 225 GLY A O 1
ATOM 1764 N N . GLN A 1 226 ? 20.269 4.246 -3.977 1.00 87.12 226 GLN A N 1
ATOM 1765 C CA . GLN A 1 226 ? 19.511 4.973 -5.001 1.00 87.12 226 GLN A CA 1
ATOM 1766 C C . GLN A 1 226 ? 20.165 6.309 -5.395 1.00 87.12 226 GLN A C 1
ATOM 1768 O O . GLN A 1 226 ? 20.168 6.681 -6.564 1.00 87.12 226 GLN A O 1
ATOM 1773 N N . THR A 1 227 ? 20.783 7.018 -4.445 1.00 85.69 227 THR A N 1
ATOM 1774 C CA . THR A 1 227 ? 21.556 8.245 -4.732 1.00 85.69 227 THR A CA 1
ATOM 1775 C C . THR A 1 227 ? 22.779 7.964 -5.613 1.00 85.69 227 THR A C 1
ATOM 1777 O O . THR A 1 227 ? 23.156 8.789 -6.443 1.00 85.69 227 THR A O 1
ATOM 1780 N N . GLU A 1 228 ? 23.394 6.796 -5.441 1.00 84.88 228 GLU A N 1
ATOM 1781 C CA . GLU A 1 228 ? 24.553 6.319 -6.202 1.00 84.88 228 GLU A CA 1
ATOM 1782 C C . GLU A 1 228 ? 24.160 5.635 -7.529 1.00 84.88 228 GLU A C 1
ATOM 1784 O O . GLU A 1 228 ? 25.032 5.124 -8.228 1.00 84.88 228 GLU A O 1
ATOM 1789 N N . ASN A 1 229 ? 22.871 5.657 -7.903 1.00 80.69 229 ASN A N 1
ATOM 1790 C CA . ASN A 1 229 ? 22.285 4.916 -9.030 1.00 80.69 229 ASN A CA 1
ATOM 1791 C C . ASN A 1 229 ? 22.493 3.392 -8.948 1.00 80.69 229 ASN A C 1
ATOM 1793 O O . ASN A 1 229 ? 22.587 2.720 -9.973 1.00 80.69 229 ASN A O 1
ATOM 1797 N N . ARG A 1 230 ? 22.576 2.847 -7.733 1.00 85.25 230 ARG A N 1
ATOM 1798 C CA . ARG A 1 230 ? 22.563 1.404 -7.478 1.00 85.25 230 ARG A CA 1
ATOM 1799 C C . ARG A 1 230 ? 21.127 0.940 -7.288 1.00 85.25 230 ARG A C 1
ATOM 1801 O O . ARG A 1 230 ? 20.376 1.553 -6.524 1.00 85.25 230 ARG A O 1
ATOM 1808 N N . SER A 1 231 ? 20.762 -0.150 -7.954 1.00 86.50 231 SER A N 1
ATOM 1809 C CA . SER A 1 231 ? 19.408 -0.708 -7.860 1.00 86.50 231 SER A CA 1
ATOM 1810 C C . SER A 1 231 ? 19.104 -1.232 -6.451 1.00 86.50 231 SER A C 1
ATOM 1812 O O . SER A 1 231 ? 20.000 -1.624 -5.694 1.00 86.50 231 SER A O 1
ATOM 1814 N N . ALA A 1 232 ? 17.823 -1.306 -6.087 1.00 91.25 232 ALA A N 1
ATOM 1815 C CA . ALA A 1 232 ? 17.427 -1.952 -4.837 1.00 91.25 232 ALA A CA 1
ATOM 1816 C C . ALA A 1 232 ? 17.695 -3.470 -4.867 1.00 91.25 232 ALA A C 1
ATOM 1818 O O . ALA A 1 232 ? 17.859 -4.090 -3.815 1.00 91.25 232 ALA A O 1
ATOM 1819 N N . GLN A 1 233 ? 17.803 -4.056 -6.063 1.00 91.19 233 GLN A N 1
ATOM 1820 C CA . GLN A 1 233 ? 18.208 -5.443 -6.263 1.00 91.19 233 GLN A CA 1
ATOM 1821 C C . GLN A 1 233 ? 19.632 -5.677 -5.754 1.00 91.19 233 GLN A C 1
ATOM 1823 O O . GLN A 1 233 ? 19.834 -6.588 -4.955 1.00 91.19 233 GLN A O 1
ATOM 1828 N N . GLU A 1 234 ? 20.594 -4.831 -6.134 1.00 91.44 234 GLU A N 1
ATOM 1829 C CA . GLU A 1 234 ? 21.980 -4.946 -5.656 1.00 91.44 234 GLU A CA 1
ATOM 1830 C C . GLU A 1 234 ? 22.078 -4.882 -4.131 1.00 91.44 234 GLU A C 1
ATOM 1832 O O . GLU A 1 234 ? 22.881 -5.595 -3.528 1.00 91.44 234 GLU A O 1
ATOM 1837 N N . LEU A 1 235 ? 21.275 -4.022 -3.493 1.00 93.75 235 LEU A N 1
ATOM 1838 C CA . LEU A 1 235 ? 21.202 -3.987 -2.036 1.00 93.75 235 LEU A CA 1
ATOM 1839 C C . LEU A 1 235 ? 20.705 -5.333 -1.507 1.00 93.75 235 LEU A C 1
ATOM 1841 O O . LEU A 1 235 ? 21.372 -5.933 -0.671 1.00 93.75 235 LEU A O 1
ATOM 1845 N N . ALA A 1 236 ? 19.557 -5.807 -1.994 1.00 95.06 236 ALA A N 1
ATOM 1846 C CA . ALA A 1 236 ? 18.956 -7.048 -1.522 1.00 95.06 236 ALA A CA 1
ATOM 1847 C C . ALA A 1 236 ? 19.857 -8.273 -1.745 1.00 95.06 236 ALA A C 1
ATOM 1849 O O . ALA A 1 236 ? 19.874 -9.150 -0.889 1.00 95.06 236 ALA A O 1
ATOM 1850 N N . GLU A 1 237 ? 20.635 -8.324 -2.828 1.00 94.56 237 GLU A N 1
ATOM 1851 C CA . GLU A 1 237 ? 21.622 -9.383 -3.096 1.00 94.56 237 GLU A CA 1
ATOM 1852 C C . GLU A 1 237 ? 22.811 -9.354 -2.127 1.00 94.56 237 GLU A C 1
ATOM 1854 O O . GLU A 1 237 ? 23.353 -10.404 -1.783 1.00 94.56 237 GLU A O 1
ATOM 1859 N N . ALA A 1 238 ? 23.214 -8.160 -1.680 1.00 93.31 238 ALA A N 1
ATOM 1860 C CA . ALA A 1 238 ? 24.381 -7.952 -0.825 1.00 93.31 238 ALA A CA 1
ATOM 1861 C C . ALA A 1 238 ? 24.097 -8.096 0.682 1.00 93.31 238 ALA A C 1
ATOM 1863 O O . ALA A 1 238 ? 25.034 -8.061 1.484 1.00 93.31 238 ALA A O 1
ATOM 1864 N N . LEU A 1 239 ? 22.829 -8.217 1.091 1.00 93.56 239 LEU A N 1
ATOM 1865 C CA . LEU A 1 239 ? 22.460 -8.369 2.499 1.00 93.56 239 LEU A CA 1
ATOM 1866 C C . LEU A 1 239 ? 22.818 -9.771 3.009 1.00 93.56 239 LEU A C 1
ATOM 1868 O O . LEU A 1 239 ? 22.241 -10.765 2.570 1.00 93.56 239 LEU A O 1
ATOM 1872 N N . ALA A 1 240 ? 23.719 -9.827 3.991 1.00 90.12 240 ALA A N 1
ATOM 1873 C CA . ALA A 1 240 ? 24.117 -11.073 4.647 1.00 90.12 240 ALA A CA 1
ATOM 1874 C C . ALA A 1 240 ? 23.083 -11.561 5.673 1.00 90.12 240 ALA A C 1
ATOM 1876 O O . ALA A 1 240 ? 22.877 -12.761 5.831 1.00 90.12 240 ALA A O 1
ATOM 1877 N N . GLU A 1 241 ? 22.421 -10.628 6.358 1.00 90.62 241 GLU A N 1
ATOM 1878 C CA . GLU A 1 241 ? 21.381 -10.894 7.349 1.00 90.62 241 GLU A CA 1
ATOM 1879 C C . GLU A 1 241 ? 20.299 -9.818 7.251 1.00 90.62 241 GLU A C 1
ATOM 1881 O O . GLU A 1 241 ? 20.589 -8.646 6.999 1.00 90.62 241 GLU A O 1
ATOM 1886 N N . VAL A 1 242 ? 19.042 -10.216 7.453 1.00 91.31 242 VAL A N 1
ATOM 1887 C CA . VAL A 1 242 ? 17.899 -9.300 7.490 1.00 91.31 242 VAL A CA 1
ATOM 1888 C C . VAL A 1 242 ? 16.997 -9.692 8.647 1.00 91.31 242 VAL A C 1
ATOM 1890 O O . VAL A 1 242 ? 16.368 -10.753 8.627 1.00 91.31 242 VAL A O 1
ATOM 1893 N N . ASN A 1 243 ? 16.908 -8.821 9.650 1.00 93.38 243 ASN A N 1
ATOM 1894 C CA . ASN A 1 243 ? 15.945 -8.993 10.726 1.00 93.38 243 ASN A CA 1
ATOM 1895 C C . ASN A 1 243 ? 14.541 -8.669 10.215 1.00 93.38 243 ASN A C 1
ATOM 1897 O O . ASN A 1 243 ? 14.316 -7.657 9.548 1.00 93.38 243 ASN A O 1
ATOM 1901 N N . LEU A 1 244 ? 13.575 -9.511 10.578 1.00 95.06 244 LEU A N 1
ATOM 1902 C CA . LEU A 1 244 ? 12.188 -9.326 10.163 1.00 95.06 244 LEU A CA 1
ATOM 1903 C C . LEU A 1 244 ? 11.583 -7.980 10.626 1.00 95.06 244 LEU A C 1
ATOM 1905 O O . LEU A 1 244 ? 10.939 -7.335 9.799 1.00 95.06 244 LEU A O 1
ATOM 1909 N N . PRO A 1 245 ? 11.795 -7.509 11.877 1.00 97.25 245 PRO A N 1
ATOM 1910 C CA . PRO A 1 245 ? 11.321 -6.190 12.297 1.00 97.25 245 PRO A CA 1
ATOM 1911 C C . PRO A 1 245 ? 11.884 -5.047 11.447 1.00 97.25 245 PRO A C 1
ATOM 1913 O O . PRO A 1 245 ? 11.101 -4.225 10.986 1.00 97.25 245 PRO A O 1
ATOM 1916 N N . ASP A 1 246 ? 13.191 -5.046 11.162 1.00 96.19 246 ASP A N 1
ATOM 1917 C CA . ASP A 1 246 ? 13.861 -3.998 10.371 1.00 96.19 246 ASP A CA 1
ATOM 1918 C C . ASP A 1 246 ? 13.331 -3.956 8.923 1.00 96.19 246 ASP A C 1
ATOM 1920 O O . ASP A 1 246 ? 13.168 -2.894 8.319 1.00 96.19 246 ASP A O 1
ATOM 1924 N N . TRP A 1 247 ? 13.003 -5.119 8.353 1.00 97.44 247 TRP A N 1
ATOM 1925 C CA . TRP A 1 247 ? 12.389 -5.189 7.026 1.00 97.44 247 TRP A CA 1
ATOM 1926 C C . TRP A 1 247 ? 10.944 -4.667 7.029 1.00 97.44 247 TRP A C 1
ATOM 1928 O O . TRP A 1 247 ? 10.540 -3.936 6.124 1.00 97.44 247 TRP A O 1
ATOM 1938 N N . ILE A 1 248 ? 10.154 -5.001 8.057 1.00 98.44 248 ILE A N 1
ATOM 1939 C CA . ILE A 1 248 ? 8.787 -4.477 8.213 1.00 98.44 248 ILE A CA 1
ATOM 1940 C C . ILE A 1 248 ? 8.819 -2.969 8.493 1.00 98.44 248 ILE A C 1
ATOM 1942 O O . ILE A 1 248 ? 7.983 -2.243 7.956 1.00 98.44 248 ILE A O 1
ATOM 1946 N N . GLU A 1 249 ? 9.793 -2.484 9.269 1.00 98.31 249 GLU A N 1
ATOM 1947 C CA . GLU A 1 249 ? 10.043 -1.056 9.476 1.00 98.31 249 GLU A CA 1
ATOM 1948 C C . GLU A 1 249 ? 10.206 -0.354 8.125 1.00 98.31 249 GLU A C 1
ATOM 1950 O O . GLU A 1 249 ? 9.470 0.596 7.843 1.00 98.31 249 GLU A O 1
ATOM 1955 N N . LEU A 1 250 ? 11.105 -0.861 7.269 1.00 98.06 250 LEU A N 1
ATOM 1956 C CA . LEU A 1 250 ? 11.308 -0.339 5.918 1.00 98.06 250 LEU A CA 1
ATOM 1957 C C . LEU A 1 250 ? 10.000 -0.342 5.116 1.00 98.06 250 LEU A C 1
ATOM 1959 O O . LEU A 1 250 ? 9.661 0.663 4.488 1.00 98.06 250 LEU A O 1
ATOM 1963 N N . ALA A 1 251 ? 9.249 -1.445 5.145 1.00 98.12 251 ALA A N 1
ATOM 1964 C CA . ALA A 1 251 ? 8.006 -1.571 4.393 1.00 98.12 251 ALA A CA 1
ATOM 1965 C C . ALA A 1 251 ? 6.955 -0.530 4.802 1.00 98.12 251 ALA A C 1
ATOM 1967 O O . ALA A 1 251 ? 6.345 0.117 3.945 1.00 98.12 251 ALA A O 1
ATOM 1968 N N . ILE A 1 252 ? 6.768 -0.320 6.106 1.00 98.06 252 ILE A N 1
ATOM 1969 C CA . ILE A 1 252 ? 5.824 0.672 6.631 1.00 98.06 252 ILE A CA 1
ATOM 1970 C C . ILE A 1 252 ? 6.316 2.099 6.380 1.00 98.06 252 ILE A C 1
ATOM 1972 O O . ILE A 1 252 ? 5.507 2.948 5.995 1.00 98.06 252 ILE A O 1
ATOM 1976 N N . LEU A 1 253 ? 7.618 2.360 6.528 1.00 97.75 253 LEU A N 1
ATOM 1977 C CA . LEU A 1 253 ? 8.220 3.655 6.216 1.00 97.75 253 LEU A CA 1
ATOM 1978 C C . LEU A 1 253 ? 7.982 4.028 4.749 1.00 97.75 253 LEU A C 1
ATOM 1980 O O . LEU A 1 253 ? 7.409 5.081 4.472 1.00 97.75 253 LEU A O 1
ATOM 1984 N N . LEU A 1 254 ? 8.354 3.152 3.811 1.00 97.56 254 LEU A N 1
ATOM 1985 C CA . LEU A 1 254 ? 8.189 3.401 2.378 1.00 97.56 254 LEU A CA 1
ATOM 1986 C C . LEU A 1 254 ? 6.714 3.546 1.993 1.00 97.56 254 LEU A C 1
ATOM 1988 O O . LEU A 1 254 ? 6.372 4.445 1.226 1.00 97.56 254 LEU A O 1
ATOM 1992 N N . ARG A 1 255 ? 5.821 2.733 2.572 1.00 96.00 255 ARG A N 1
ATOM 1993 C CA . ARG A 1 255 ? 4.371 2.876 2.377 1.00 96.00 255 ARG A CA 1
ATOM 1994 C C . ARG A 1 255 ? 3.870 4.246 2.842 1.00 96.00 255 ARG A C 1
ATOM 1996 O O . ARG A 1 255 ? 3.091 4.887 2.134 1.00 96.00 255 ARG A O 1
ATOM 2003 N N . GLY A 1 256 ? 4.312 4.700 4.014 1.00 95.69 256 GLY A N 1
ATOM 2004 C CA . GLY A 1 256 ? 3.983 6.020 4.546 1.00 95.69 256 GLY A CA 1
ATOM 2005 C C . GLY A 1 256 ? 4.492 7.140 3.642 1.00 95.69 256 GLY A C 1
ATOM 2006 O O . GLY A 1 256 ? 3.725 8.030 3.276 1.00 95.69 256 GLY A O 1
ATOM 2007 N N . MET A 1 257 ? 5.759 7.066 3.222 1.00 96.12 257 MET A N 1
ATOM 2008 C CA . MET A 1 257 ? 6.378 8.046 2.324 1.00 96.12 257 MET A CA 1
ATOM 2009 C C . MET A 1 257 ? 5.630 8.138 0.995 1.00 96.12 257 MET A C 1
ATOM 2011 O O . MET A 1 257 ? 5.246 9.232 0.585 1.00 96.12 257 MET A O 1
ATOM 2015 N N . GLN A 1 258 ? 5.353 6.997 0.360 1.00 95.69 258 GLN A N 1
ATOM 2016 C CA . GLN A 1 258 ? 4.588 6.923 -0.881 1.00 95.69 258 GLN A CA 1
ATOM 2017 C C . GLN A 1 258 ? 3.207 7.574 -0.720 1.00 95.69 258 GLN A C 1
ATOM 2019 O O . GLN A 1 258 ? 2.834 8.446 -1.506 1.00 95.69 258 GLN A O 1
ATOM 2024 N N . GLY A 1 259 ? 2.454 7.186 0.315 1.00 94.50 259 GLY A N 1
ATOM 2025 C CA . GLY A 1 259 ? 1.120 7.723 0.581 1.00 94.50 259 GLY A CA 1
ATOM 2026 C C . GLY A 1 259 ? 1.126 9.226 0.872 1.00 94.50 259 GLY A C 1
ATOM 2027 O O . GLY A 1 259 ? 0.289 9.958 0.342 1.00 94.50 259 GLY A O 1
ATOM 2028 N N . GLY A 1 260 ? 2.091 9.700 1.664 1.00 93.75 260 GLY A N 1
ATOM 2029 C CA . GLY A 1 260 ? 2.263 11.116 1.985 1.00 93.75 260 GLY A CA 1
ATOM 2030 C C . GLY A 1 260 ? 2.596 11.960 0.755 1.00 93.75 260 GLY A C 1
ATOM 2031 O O . GLY A 1 260 ? 1.975 13.001 0.536 1.00 93.75 260 GLY A O 1
ATOM 2032 N N . LEU A 1 261 ? 3.508 11.478 -0.094 1.00 93.25 261 LEU A N 1
ATOM 2033 C CA . LEU A 1 261 ? 3.868 12.127 -1.356 1.00 93.25 261 LEU A CA 1
ATOM 2034 C C . LEU A 1 261 ? 2.678 12.191 -2.315 1.00 93.25 261 LEU A C 1
ATOM 2036 O O . LEU A 1 261 ? 2.357 13.267 -2.812 1.00 93.25 261 LEU A O 1
ATOM 2040 N N . ILE A 1 262 ? 1.973 11.076 -2.526 1.00 92.69 262 ILE A N 1
ATOM 2041 C CA . ILE A 1 262 ? 0.776 11.037 -3.378 1.00 92.69 262 ILE A CA 1
ATOM 2042 C C . ILE A 1 262 ? -0.275 12.028 -2.873 1.00 92.69 262 ILE A C 1
ATOM 2044 O O . ILE A 1 262 ? -0.780 12.838 -3.650 1.00 92.69 262 ILE A O 1
ATOM 2048 N N . ALA A 1 263 ? -0.571 12.013 -1.570 1.00 91.88 263 ALA A N 1
ATOM 2049 C CA . ALA A 1 263 ? -1.551 12.914 -0.976 1.00 91.88 263 ALA A CA 1
ATOM 2050 C C . ALA A 1 263 ? -1.153 14.391 -1.126 1.00 91.88 263 ALA A C 1
ATOM 2052 O O . ALA A 1 263 ? -2.026 15.248 -1.277 1.00 91.88 263 ALA A O 1
ATOM 2053 N N . TRP A 1 264 ? 0.144 14.700 -1.083 1.00 91.31 264 TRP A N 1
ATOM 2054 C CA . TRP A 1 264 ? 0.656 16.048 -1.315 1.00 91.31 264 TRP A CA 1
ATOM 2055 C C . TRP A 1 264 ? 0.565 16.456 -2.792 1.00 91.31 264 TRP A C 1
ATOM 2057 O O . TRP A 1 264 ? 0.103 17.559 -3.098 1.00 91.31 264 TRP A O 1
ATOM 2067 N N . PHE A 1 265 ? 0.949 15.569 -3.714 1.00 89.00 265 PHE A N 1
ATOM 2068 C CA . PHE A 1 265 ? 0.895 15.813 -5.156 1.00 89.00 265 PHE A CA 1
ATOM 2069 C C . PHE A 1 265 ? -0.543 15.962 -5.674 1.00 89.00 265 PHE A C 1
ATOM 2071 O O . PHE A 1 265 ? -0.818 16.844 -6.488 1.00 89.00 265 PHE A O 1
ATOM 2078 N N . ASP A 1 266 ? -1.485 15.177 -5.151 1.00 87.44 266 ASP A N 1
ATOM 2079 C CA . ASP A 1 266 ? -2.903 15.257 -5.526 1.00 87.44 266 ASP A CA 1
ATOM 2080 C C . ASP A 1 266 ? -3.570 16.567 -5.078 1.00 87.44 266 ASP A C 1
ATOM 2082 O O . ASP A 1 266 ? -4.551 17.008 -5.680 1.00 87.44 266 ASP A O 1
ATOM 2086 N N . LYS A 1 267 ? -3.027 17.220 -4.044 1.00 87.88 267 LYS A N 1
ATOM 2087 C CA . LYS A 1 267 ? -3.539 18.487 -3.500 1.00 87.88 267 LYS A CA 1
ATOM 2088 C C . LYS A 1 267 ? -2.923 19.732 -4.144 1.00 87.88 267 LYS A C 1
ATOM 2090 O O . LYS A 1 267 ? -3.266 20.834 -3.722 1.00 87.88 267 LYS A O 1
ATOM 2095 N N . GLN A 1 268 ? -2.038 19.597 -5.137 1.00 81.00 268 GLN A N 1
ATOM 2096 C CA . GLN A 1 268 ? -1.341 20.738 -5.743 1.00 81.00 268 GLN A CA 1
ATOM 2097 C C . GLN A 1 268 ? -2.314 21.700 -6.454 1.00 81.00 268 GLN A C 1
ATOM 2099 O O . GLN A 1 268 ? -2.867 21.347 -7.499 1.00 81.00 268 GLN A O 1
ATOM 2104 N N . PRO A 1 269 ? -2.500 22.940 -5.954 1.00 66.19 269 PRO A N 1
ATOM 2105 C CA . PRO A 1 269 ? -3.518 23.848 -6.481 1.00 66.19 269 PRO A CA 1
ATOM 2106 C C . PRO A 1 269 ? -3.092 24.540 -7.786 1.00 66.19 269 PRO A C 1
ATOM 2108 O O . PRO A 1 269 ? -3.944 24.964 -8.562 1.00 66.19 269 PRO A O 1
ATOM 2111 N N . TYR A 1 270 ? -1.784 24.645 -8.048 1.00 62.62 270 TYR A N 1
ATOM 2112 C CA . TYR A 1 270 ? -1.237 25.440 -9.157 1.00 62.62 270 TYR A CA 1
ATOM 2113 C C . TYR A 1 270 ? -1.007 24.650 -10.455 1.00 62.62 270 TYR A C 1
ATOM 2115 O O . TYR A 1 270 ? -0.909 25.249 -11.523 1.00 62.62 270 TYR A O 1
ATOM 2123 N N . SER A 1 271 ? -0.934 23.317 -10.398 1.00 76.69 271 SER A N 1
ATOM 2124 C CA . SER A 1 271 ? -0.858 22.460 -11.589 1.00 76.69 271 SER A CA 1
ATOM 2125 C C . SER A 1 271 ? -1.447 21.089 -11.289 1.00 76.69 271 SER A C 1
ATOM 2127 O O . SER A 1 271 ? -0.748 20.178 -10.846 1.00 76.69 271 SER A O 1
ATOM 2129 N N . ARG A 1 272 ? -2.750 20.934 -11.550 1.00 76.00 272 ARG A N 1
ATOM 2130 C CA . ARG A 1 272 ? -3.450 19.658 -11.355 1.00 76.00 272 ARG A CA 1
ATOM 2131 C C . ARG A 1 272 ? -2.816 18.543 -12.191 1.00 76.00 272 ARG A C 1
ATOM 2133 O O . ARG A 1 272 ? -2.559 17.469 -11.669 1.00 76.00 272 ARG A O 1
ATOM 2140 N N . THR A 1 273 ? -2.499 18.811 -13.457 1.00 76.56 273 THR A N 1
ATOM 2141 C CA . THR A 1 273 ? -1.847 17.835 -14.347 1.00 76.56 273 THR A CA 1
ATOM 2142 C C . THR A 1 273 ? -0.428 17.495 -13.883 1.00 76.56 273 THR A C 1
ATOM 2144 O O . THR A 1 273 ? -0.048 16.329 -13.881 1.00 76.56 273 THR A O 1
ATOM 2147 N N . GLY A 1 274 ? 0.348 18.491 -13.435 1.00 76.75 274 GLY A N 1
ATOM 2148 C CA . GLY A 1 274 ? 1.692 18.265 -12.899 1.00 76.75 274 GLY A CA 1
ATOM 2149 C C . GLY A 1 274 ? 1.678 17.418 -11.626 1.00 76.75 274 GLY A C 1
ATOM 2150 O O . GLY A 1 274 ? 2.429 16.452 -11.530 1.00 76.75 274 GLY A O 1
ATOM 2151 N N . GLY A 1 275 ? 0.774 17.721 -10.689 1.00 82.44 275 GLY A N 1
ATOM 2152 C CA . GLY A 1 275 ? 0.574 16.927 -9.475 1.00 82.44 275 GLY A CA 1
ATOM 2153 C C . GLY A 1 275 ? 0.168 15.484 -9.780 1.00 82.44 275 GLY A C 1
ATOM 2154 O O . GLY A 1 275 ? 0.770 14.549 -9.265 1.00 82.44 275 GLY A O 1
ATOM 2155 N N . GLN A 1 276 ? -0.777 15.278 -10.700 1.00 83.25 276 GLN A N 1
ATOM 2156 C CA . GLN A 1 276 ? -1.207 13.934 -11.101 1.00 83.25 276 GLN A CA 1
ATOM 2157 C C . GLN A 1 276 ? -0.073 13.104 -11.722 1.00 83.25 276 GLN A C 1
ATOM 2159 O O . GLN A 1 276 ? 0.045 11.918 -11.415 1.00 83.25 276 GLN A O 1
ATOM 2164 N N . ASN A 1 277 ? 0.784 13.721 -12.541 1.00 80.25 277 ASN A N 1
ATOM 2165 C CA . ASN A 1 277 ? 1.963 13.052 -13.093 1.00 80.25 277 ASN A CA 1
ATOM 2166 C C . ASN A 1 277 ? 2.966 12.675 -11.990 1.00 80.25 277 ASN A C 1
ATOM 2168 O O . ASN A 1 277 ? 3.479 11.561 -11.985 1.00 80.25 277 ASN A O 1
ATOM 2172 N N . MET A 1 278 ? 3.206 13.559 -11.016 1.00 83.19 278 MET A N 1
ATOM 2173 C CA . MET A 1 278 ? 4.102 13.272 -9.885 1.00 83.19 278 MET A CA 1
ATOM 2174 C C . MET A 1 278 ? 3.568 12.161 -8.972 1.00 83.19 278 MET A C 1
ATOM 2176 O O . MET A 1 278 ? 4.327 11.291 -8.542 1.00 83.19 278 MET A O 1
ATOM 2180 N N . ALA A 1 279 ? 2.257 12.135 -8.719 1.00 88.56 279 ALA A N 1
ATOM 2181 C CA . ALA A 1 279 ? 1.621 11.052 -7.977 1.00 88.56 279 ALA A CA 1
ATOM 2182 C C . ALA A 1 279 ? 1.801 9.711 -8.704 1.00 88.56 279 ALA A C 1
ATOM 2184 O O . ALA A 1 279 ? 2.201 8.719 -8.099 1.00 88.56 279 ALA A O 1
ATOM 2185 N N . ALA A 1 280 ? 1.568 9.690 -10.015 1.00 84.56 280 ALA A N 1
ATOM 2186 C CA . ALA A 1 280 ? 1.746 8.501 -10.834 1.00 84.56 280 ALA A CA 1
ATOM 2187 C C . ALA A 1 280 ? 3.218 8.033 -10.885 1.00 84.56 280 ALA A C 1
ATOM 2189 O O . ALA A 1 280 ? 3.474 6.834 -10.780 1.00 84.56 280 ALA A O 1
ATOM 2190 N N . MET A 1 281 ? 4.194 8.946 -10.956 1.00 82.00 281 MET A N 1
ATOM 2191 C CA . MET A 1 281 ? 5.621 8.597 -10.832 1.00 82.00 281 MET A CA 1
ATOM 2192 C C . MET A 1 281 ? 5.945 7.999 -9.477 1.00 82.00 281 MET A C 1
ATOM 2194 O O . MET A 1 281 ? 6.617 6.979 -9.414 1.00 82.00 281 MET A O 1
ATOM 2198 N N . THR A 1 282 ? 5.388 8.565 -8.410 1.00 89.38 282 THR A N 1
ATOM 2199 C CA . THR A 1 282 ? 5.550 8.018 -7.062 1.00 89.38 282 THR A CA 1
ATOM 2200 C C . THR A 1 282 ? 5.081 6.559 -6.993 1.00 89.38 282 THR A C 1
ATOM 2202 O O . THR A 1 282 ? 5.790 5.721 -6.445 1.00 89.38 282 THR A O 1
ATOM 2205 N N . PHE A 1 283 ? 3.938 6.211 -7.599 1.00 90.50 283 PHE A N 1
ATOM 2206 C CA . PHE A 1 283 ? 3.498 4.810 -7.672 1.00 90.50 283 PHE A CA 1
ATOM 2207 C C . PHE A 1 283 ? 4.498 3.919 -8.413 1.00 90.50 283 PHE A C 1
ATOM 2209 O O . PHE A 1 283 ? 4.872 2.869 -7.897 1.00 90.50 283 PHE A O 1
ATOM 2216 N N . LEU A 1 284 ? 4.928 4.320 -9.612 1.00 86.25 284 LEU A N 1
ATOM 2217 C CA . LEU A 1 284 ? 5.813 3.490 -10.431 1.00 86.25 284 LEU A CA 1
ATOM 2218 C C . LEU A 1 284 ? 7.197 3.315 -9.802 1.00 86.25 284 LEU A C 1
ATOM 2220 O O . LEU A 1 284 ? 7.708 2.201 -9.776 1.00 86.25 284 LEU A O 1
ATOM 2224 N N . THR A 1 285 ? 7.776 4.382 -9.253 1.00 86.62 285 THR A N 1
ATOM 2225 C CA . THR A 1 285 ? 9.083 4.341 -8.589 1.00 86.62 285 THR A CA 1
ATOM 2226 C C . THR A 1 285 ? 9.067 3.410 -7.379 1.00 86.62 285 THR A C 1
ATOM 2228 O O . THR A 1 285 ? 9.970 2.593 -7.222 1.00 86.62 285 THR A O 1
ATOM 2231 N N . PHE A 1 286 ? 8.031 3.471 -6.539 1.00 92.94 286 PHE A N 1
ATOM 2232 C CA . PHE A 1 286 ? 7.940 2.574 -5.385 1.00 92.94 286 PHE A CA 1
ATOM 2233 C C . PHE A 1 286 ? 7.608 1.133 -5.803 1.00 92.94 286 PHE A C 1
ATOM 2235 O O . PHE A 1 286 ? 8.179 0.201 -5.244 1.00 92.94 286 PHE A O 1
ATOM 2242 N N . ALA A 1 287 ? 6.753 0.922 -6.812 1.00 90.44 287 ALA A N 1
ATOM 2243 C CA . ALA A 1 287 ? 6.493 -0.417 -7.353 1.00 90.44 287 ALA A CA 1
ATOM 2244 C C . ALA A 1 287 ? 7.760 -1.065 -7.934 1.00 90.44 287 ALA A C 1
ATOM 2246 O O . ALA A 1 287 ? 7.989 -2.261 -7.736 1.00 90.44 287 ALA A O 1
ATOM 2247 N N . LEU A 1 288 ? 8.592 -0.278 -8.622 1.00 86.94 288 LEU A N 1
ATOM 2248 C CA . LEU A 1 288 ? 9.884 -0.723 -9.129 1.00 86.94 288 LEU A CA 1
ATOM 2249 C C . LEU A 1 288 ? 10.807 -1.142 -7.996 1.00 86.94 288 LEU A C 1
ATOM 2251 O O . LEU A 1 288 ? 11.309 -2.258 -8.013 1.00 86.94 288 LEU A O 1
ATOM 2255 N N . LEU A 1 289 ? 10.978 -0.274 -6.998 1.00 91.25 289 LEU A N 1
ATOM 2256 C CA . LEU A 1 289 ? 11.853 -0.526 -5.860 1.00 91.25 289 LEU A CA 1
ATOM 2257 C C . LEU A 1 289 ? 11.510 -1.862 -5.187 1.00 91.25 289 LEU A C 1
ATOM 2259 O O . LEU A 1 289 ? 12.392 -2.669 -4.907 1.00 91.25 289 LEU A O 1
ATOM 2263 N N . TRP A 1 290 ? 10.222 -2.145 -4.994 1.00 94.56 290 TRP A N 1
ATOM 2264 C CA . TRP A 1 290 ? 9.770 -3.429 -4.457 1.00 94.56 290 TRP A CA 1
ATOM 2265 C C . TRP A 1 290 ? 9.981 -4.611 -5.412 1.00 94.56 290 TRP A C 1
ATOM 2267 O O . TRP A 1 290 ? 10.289 -5.717 -4.966 1.00 94.56 290 TRP A O 1
ATOM 2277 N N . SER A 1 291 ? 9.856 -4.400 -6.721 1.00 89.12 291 SER A N 1
ATOM 2278 C CA . SER A 1 291 ? 10.127 -5.438 -7.726 1.00 89.12 291 SER A CA 1
ATOM 2279 C C . SER A 1 291 ? 11.614 -5.804 -7.770 1.00 89.12 291 SER A C 1
ATOM 2281 O O . SER A 1 291 ? 11.953 -6.987 -7.775 1.00 89.12 291 SER A O 1
ATOM 2283 N N . GLU A 1 292 ? 12.494 -4.805 -7.708 1.00 90.12 292 GLU A N 1
ATOM 2284 C CA . GLU A 1 292 ? 13.946 -4.966 -7.607 1.00 90.12 292 GLU A CA 1
ATOM 2285 C C . GLU A 1 292 ? 14.345 -5.669 -6.306 1.00 90.12 292 GLU A C 1
ATOM 2287 O O . GLU A 1 292 ? 15.086 -6.649 -6.341 1.00 90.12 292 GLU A O 1
ATOM 2292 N N . LEU A 1 293 ? 13.796 -5.253 -5.156 1.00 94.25 293 LEU A N 1
ATOM 2293 C CA . LEU A 1 293 ? 14.013 -5.958 -3.886 1.00 94.25 293 LEU A CA 1
ATOM 2294 C C . LEU A 1 293 ? 13.582 -7.428 -3.982 1.00 94.25 293 LEU A C 1
ATOM 2296 O O . LEU A 1 293 ? 14.290 -8.312 -3.506 1.00 94.25 293 LEU A O 1
ATOM 2300 N N . SER A 1 294 ? 12.436 -7.714 -4.611 1.00 93.38 294 SER A N 1
ATOM 2301 C CA . SER A 1 294 ? 11.992 -9.092 -4.858 1.00 93.38 294 SER A CA 1
ATOM 2302 C C . SER A 1 294 ? 13.008 -9.877 -5.691 1.00 93.38 294 SER A C 1
ATOM 2304 O O . SER A 1 294 ? 13.351 -11.001 -5.323 1.00 93.38 294 SER A O 1
ATOM 2306 N N . GLY A 1 295 ? 13.488 -9.301 -6.798 1.00 89.94 295 GLY A N 1
ATOM 2307 C CA . GLY A 1 295 ? 14.512 -9.908 -7.651 1.00 89.94 295 GLY A CA 1
ATOM 2308 C C . GLY A 1 295 ? 15.797 -10.202 -6.880 1.00 89.94 295 GLY A C 1
ATOM 2309 O O . GLY A 1 295 ? 16.264 -11.343 -6.875 1.00 89.94 295 GLY A O 1
ATOM 2310 N N . GLY A 1 296 ? 16.296 -9.215 -6.137 1.00 92.62 296 GLY A N 1
ATOM 2311 C CA . GLY A 1 296 ? 17.532 -9.354 -5.377 1.00 92.62 296 GLY A CA 1
ATOM 2312 C C . GLY A 1 296 ? 17.448 -10.362 -4.237 1.00 92.62 296 GLY A C 1
ATOM 2313 O O . GLY A 1 296 ? 18.366 -11.157 -4.067 1.00 92.62 296 GLY A O 1
ATOM 2314 N N . PHE A 1 297 ? 16.323 -10.450 -3.519 1.00 95.44 297 PHE A N 1
ATOM 2315 C CA . PHE A 1 297 ? 16.148 -11.509 -2.519 1.00 95.44 297 PHE A CA 1
ATOM 2316 C C . PHE A 1 297 ? 16.079 -12.907 -3.144 1.00 95.44 297 PHE A C 1
ATOM 2318 O O . PHE A 1 297 ? 16.573 -13.852 -2.538 1.00 95.44 297 PHE A O 1
ATOM 2325 N N . ARG A 1 298 ? 15.528 -13.070 -4.358 1.00 93.06 298 ARG A N 1
ATOM 2326 C CA . ARG A 1 298 ? 15.553 -14.369 -5.067 1.00 93.06 298 ARG A CA 1
ATOM 2327 C C . ARG A 1 298 ? 16.960 -14.771 -5.498 1.00 93.06 298 ARG A C 1
ATOM 2329 O O . ARG A 1 298 ? 17.248 -15.964 -5.537 1.00 93.06 298 ARG A O 1
ATOM 2336 N N . ALA A 1 299 ? 17.793 -13.794 -5.846 1.00 92.31 299 ALA A N 1
ATOM 2337 C CA . ALA A 1 299 ? 19.180 -13.994 -6.254 1.00 92.31 299 ALA A CA 1
ATOM 2338 C C . ALA A 1 299 ? 20.166 -14.041 -5.069 1.00 92.31 299 ALA A C 1
ATOM 2340 O O . ALA A 1 299 ? 21.324 -14.417 -5.253 1.00 92.31 299 ALA A O 1
ATOM 2341 N N . ASN A 1 300 ? 19.724 -13.699 -3.854 1.00 94.00 300 ASN A N 1
ATOM 2342 C CA . ASN A 1 300 ? 20.575 -13.654 -2.671 1.00 94.00 300 ASN A CA 1
ATOM 2343 C C . ASN A 1 300 ? 21.019 -15.068 -2.250 1.00 94.00 300 ASN A C 1
ATOM 2345 O O . ASN A 1 300 ? 20.213 -15.899 -1.831 1.00 94.00 300 ASN A O 1
ATOM 2349 N N . GLY A 1 301 ? 22.328 -15.321 -2.344 1.00 90.75 301 GLY A N 1
ATOM 2350 C CA . GLY A 1 301 ? 22.957 -16.583 -1.940 1.00 90.75 301 GLY A CA 1
ATOM 2351 C C . GLY A 1 301 ? 23.518 -16.607 -0.512 1.00 90.75 301 GLY A C 1
ATOM 2352 O O . GLY A 1 301 ? 24.082 -17.623 -0.114 1.00 90.75 301 GLY A O 1
ATOM 2353 N N . GLN A 1 302 ? 23.421 -15.505 0.236 1.00 92.56 302 GLN A N 1
ATOM 2354 C CA . GLN A 1 302 ? 23.926 -15.375 1.610 1.00 92.56 302 GLN A CA 1
ATOM 2355 C C . GLN A 1 302 ? 22.853 -15.705 2.657 1.00 92.56 302 GLN A C 1
ATOM 2357 O O . GLN A 1 302 ? 23.156 -16.306 3.687 1.00 92.56 302 GLN A O 1
ATOM 2362 N N . LEU A 1 303 ? 21.595 -15.347 2.387 1.00 93.31 303 LEU A N 1
ATOM 2363 C CA . LEU A 1 303 ? 20.457 -15.642 3.252 1.00 93.31 303 LEU A CA 1
ATOM 2364 C C . LEU A 1 303 ? 20.050 -17.119 3.175 1.00 93.31 303 LEU A C 1
ATOM 2366 O O . LEU A 1 303 ? 20.261 -17.810 2.178 1.00 93.31 303 LEU A O 1
ATOM 2370 N N . SER A 1 304 ? 19.373 -17.600 4.221 1.00 93.06 304 SER A N 1
ATOM 2371 C CA . SER A 1 304 ? 18.702 -18.901 4.144 1.00 93.06 304 SER A CA 1
ATOM 2372 C C . SER A 1 304 ? 17.649 -18.896 3.030 1.00 93.06 304 SER A C 1
ATOM 2374 O O . SER A 1 304 ? 16.941 -17.905 2.839 1.00 93.06 304 SER A O 1
ATOM 2376 N N . THR A 1 305 ? 17.494 -20.023 2.326 1.00 92.31 305 THR A N 1
ATOM 2377 C CA . THR A 1 305 ? 16.538 -20.149 1.212 1.00 92.31 305 THR A CA 1
ATOM 2378 C C . THR A 1 305 ? 15.117 -19.759 1.619 1.00 92.31 305 THR A C 1
ATOM 2380 O O . THR A 1 305 ? 14.415 -19.107 0.851 1.00 92.31 305 THR A O 1
ATOM 2383 N N . GLN A 1 306 ? 14.705 -20.109 2.840 1.00 91.62 306 GLN A N 1
ATOM 2384 C CA . GLN A 1 306 ? 13.387 -19.755 3.360 1.00 91.62 306 GLN A CA 1
ATOM 2385 C C . GLN A 1 306 ? 13.249 -18.242 3.577 1.00 91.62 306 GLN A C 1
ATOM 2387 O O . GLN A 1 306 ? 12.286 -17.652 3.100 1.00 91.62 306 GLN A O 1
ATOM 2392 N N . ALA A 1 307 ? 14.218 -17.594 4.236 1.00 92.44 307 ALA A N 1
ATOM 2393 C CA . ALA A 1 307 ? 14.175 -16.147 4.459 1.00 92.44 307 ALA A CA 1
ATOM 2394 C C . ALA A 1 307 ? 14.185 -15.369 3.133 1.00 92.44 307 ALA A C 1
ATOM 2396 O O . ALA A 1 307 ? 13.355 -14.483 2.933 1.00 92.44 307 ALA A O 1
ATOM 2397 N N . ALA A 1 308 ? 15.061 -15.757 2.203 1.00 94.25 308 ALA A N 1
ATOM 2398 C CA . ALA A 1 308 ? 15.139 -15.191 0.860 1.00 94.25 308 ALA A CA 1
ATOM 2399 C C . ALA A 1 308 ? 13.790 -15.273 0.119 1.00 94.25 308 ALA A C 1
ATOM 2401 O O . ALA A 1 308 ? 13.303 -14.274 -0.410 1.00 94.25 308 ALA A O 1
ATOM 2402 N N . GLN A 1 309 ? 13.135 -16.439 0.136 1.00 93.38 309 GLN A N 1
ATOM 2403 C CA . GLN A 1 309 ? 11.830 -16.631 -0.505 1.00 93.38 309 GLN A CA 1
ATOM 2404 C C . GLN A 1 309 ? 10.712 -15.823 0.162 1.00 93.38 309 GLN A C 1
ATOM 2406 O O . GLN A 1 309 ? 9.905 -15.214 -0.545 1.00 93.38 309 GLN A O 1
ATOM 2411 N N . THR A 1 310 ? 10.668 -15.785 1.496 1.00 94.50 310 THR A N 1
ATOM 2412 C CA . THR A 1 310 ? 9.663 -15.019 2.246 1.00 94.50 310 THR A CA 1
ATOM 2413 C C . THR A 1 310 ? 9.763 -13.525 1.943 1.00 94.50 310 THR A C 1
ATOM 2415 O O . THR A 1 310 ? 8.753 -12.896 1.621 1.00 94.50 310 THR A O 1
ATOM 2418 N N . LEU A 1 311 ? 10.975 -12.960 1.977 1.00 96.31 311 LEU A N 1
ATOM 2419 C CA . LEU A 1 311 ? 11.206 -11.545 1.674 1.00 96.31 311 LEU A CA 1
ATOM 2420 C C . LEU A 1 311 ? 10.944 -11.232 0.199 1.00 96.31 311 LEU A C 1
ATOM 2422 O O . LEU A 1 311 ? 10.297 -10.234 -0.110 1.00 96.31 311 LEU A O 1
ATOM 2426 N N . ALA A 1 312 ? 11.363 -12.109 -0.718 1.00 93.88 312 ALA A N 1
ATOM 2427 C CA . ALA A 1 312 ? 11.070 -11.950 -2.137 1.00 93.88 312 ALA A CA 1
ATOM 2428 C C . ALA A 1 312 ? 9.563 -11.919 -2.420 1.00 93.88 312 ALA A C 1
ATOM 2430 O O . ALA A 1 312 ? 9.082 -11.056 -3.155 1.00 93.88 312 ALA A O 1
ATOM 2431 N N . ARG A 1 313 ? 8.802 -12.847 -1.826 1.00 93.19 313 ARG A N 1
ATOM 2432 C CA . ARG A 1 313 ? 7.344 -12.916 -1.984 1.00 93.19 313 ARG A CA 1
ATOM 2433 C C . ARG A 1 313 ? 6.656 -11.681 -1.409 1.00 93.19 313 ARG A C 1
ATOM 2435 O O . ARG A 1 313 ? 5.783 -11.131 -2.074 1.00 93.19 313 ARG A O 1
ATOM 2442 N N . ALA A 1 314 ? 7.061 -11.228 -0.223 1.00 95.56 314 ALA A N 1
ATOM 2443 C CA . ALA A 1 314 ? 6.487 -10.040 0.403 1.00 95.56 314 ALA A CA 1
ATOM 2444 C C . ALA A 1 314 ? 6.801 -8.757 -0.390 1.00 95.56 314 ALA A C 1
ATOM 2446 O O . ALA A 1 314 ? 5.894 -7.970 -0.653 1.00 95.56 314 ALA A O 1
ATOM 2447 N N . SER A 1 315 ? 8.045 -8.577 -0.851 1.00 95.50 315 SER A N 1
ATOM 2448 C CA . SER A 1 315 ? 8.427 -7.474 -1.748 1.00 95.50 315 SER A CA 1
ATOM 2449 C C . SER A 1 315 ? 7.576 -7.469 -3.019 1.00 95.50 315 SER A C 1
ATOM 2451 O O . SER A 1 315 ? 7.002 -6.453 -3.403 1.00 95.50 315 SER A O 1
ATOM 2453 N N . PHE A 1 316 ? 7.430 -8.632 -3.652 1.00 92.12 316 PHE A N 1
ATOM 2454 C CA . PHE A 1 316 ? 6.624 -8.781 -4.857 1.00 92.12 316 PHE A CA 1
ATOM 2455 C C . PHE A 1 316 ? 5.147 -8.442 -4.620 1.00 92.12 316 PHE A C 1
ATOM 2457 O O . PHE A 1 316 ? 4.528 -7.743 -5.421 1.00 92.12 316 PHE A O 1
ATOM 2464 N N . GLN A 1 317 ? 4.587 -8.896 -3.498 1.00 92.06 317 GLN A N 1
ATOM 2465 C CA . GLN A 1 317 ? 3.226 -8.566 -3.090 1.00 92.06 317 GLN A CA 1
ATOM 2466 C C . GLN A 1 317 ? 3.040 -7.052 -2.923 1.00 92.06 317 GLN A C 1
ATOM 2468 O O . GLN A 1 317 ? 2.069 -6.506 -3.442 1.00 92.06 317 GLN A O 1
ATOM 2473 N N . LEU A 1 318 ? 3.974 -6.355 -2.268 1.00 95.31 318 LEU A N 1
ATOM 2474 C CA . LEU A 1 318 ? 3.917 -4.898 -2.111 1.00 95.31 318 LEU A CA 1
ATOM 2475 C C . LEU A 1 318 ? 3.950 -4.173 -3.463 1.00 95.31 318 LEU A C 1
ATOM 2477 O O . LEU A 1 318 ? 3.142 -3.270 -3.689 1.00 95.31 318 LEU A O 1
ATOM 2481 N N . ALA A 1 319 ? 4.810 -4.606 -4.392 1.00 91.88 319 ALA A N 1
ATOM 2482 C CA . ALA A 1 319 ? 4.832 -4.067 -5.752 1.00 91.88 319 ALA A CA 1
ATOM 2483 C C . ALA A 1 319 ? 3.457 -4.199 -6.433 1.00 91.88 319 ALA A C 1
ATOM 2485 O O . ALA A 1 319 ? 2.933 -3.228 -6.983 1.00 91.88 319 ALA A O 1
ATOM 2486 N N . LEU A 1 320 ? 2.831 -5.377 -6.339 1.00 87.81 320 LEU A N 1
ATOM 2487 C CA . LEU A 1 320 ? 1.504 -5.628 -6.904 1.00 87.81 320 LEU A CA 1
ATOM 2488 C C . LEU A 1 320 ? 0.418 -4.751 -6.288 1.00 87.81 320 LEU A C 1
ATOM 2490 O O . LEU A 1 320 ? -0.410 -4.197 -7.010 1.00 87.81 320 LEU A O 1
ATOM 2494 N N . GLN A 1 321 ? 0.420 -4.599 -4.969 1.00 90.38 321 GLN A N 1
ATOM 2495 C CA . GLN A 1 321 ? -0.560 -3.773 -4.267 1.00 90.38 321 GLN A CA 1
ATOM 2496 C C . GLN A 1 321 ? -0.461 -2.304 -4.684 1.00 90.38 321 GLN A C 1
ATOM 2498 O O . GLN A 1 321 ? -1.482 -1.652 -4.910 1.00 90.38 321 GLN A O 1
ATOM 2503 N N . ILE A 1 322 ? 0.758 -1.792 -4.855 1.00 92.50 322 ILE A N 1
ATOM 2504 C CA . ILE A 1 322 ? 1.008 -0.430 -5.339 1.00 92.50 322 ILE A CA 1
ATOM 2505 C C . ILE A 1 322 ? 0.485 -0.261 -6.766 1.00 92.50 322 ILE A C 1
ATOM 2507 O O . ILE A 1 322 ? -0.216 0.711 -7.054 1.00 92.50 322 ILE A O 1
ATOM 2511 N N . LEU A 1 323 ? 0.785 -1.213 -7.651 1.00 87.81 323 LEU A N 1
ATOM 2512 C CA . LEU A 1 323 ? 0.326 -1.182 -9.036 1.00 87.81 323 LEU A CA 1
ATOM 2513 C C . LEU A 1 323 ? -1.202 -1.248 -9.146 1.00 87.81 323 LEU A C 1
ATOM 2515 O O . LEU A 1 323 ? -1.785 -0.488 -9.918 1.00 87.81 323 LEU A O 1
ATOM 2519 N N . ARG A 1 324 ? -1.862 -2.103 -8.357 1.00 88.12 324 ARG A N 1
ATOM 2520 C CA . ARG A 1 324 ? -3.332 -2.176 -8.302 1.00 88.12 324 ARG A CA 1
ATOM 2521 C C . ARG A 1 324 ? -3.935 -0.863 -7.815 1.00 88.12 324 ARG A C 1
ATOM 2523 O O . ARG A 1 324 ? -4.812 -0.322 -8.488 1.00 88.12 324 ARG A O 1
ATOM 2530 N N . ALA A 1 325 ? -3.392 -0.300 -6.736 1.00 90.88 325 ALA A N 1
ATOM 2531 C CA . ALA A 1 325 ? -3.867 0.967 -6.186 1.00 90.88 325 ALA A CA 1
ATOM 2532 C C . ALA A 1 325 ? -3.718 2.100 -7.207 1.00 90.88 325 ALA A C 1
ATOM 2534 O O . ALA A 1 325 ? -4.595 2.953 -7.330 1.00 90.88 325 ALA A O 1
ATOM 2535 N N . PHE A 1 326 ? -2.636 2.085 -7.988 1.00 91.12 326 PHE A N 1
ATOM 2536 C CA . PHE A 1 326 ? -2.445 3.020 -9.086 1.00 91.12 326 PHE A CA 1
ATOM 2537 C C . PHE A 1 326 ? -3.490 2.827 -10.195 1.00 91.12 326 PHE A C 1
ATOM 2539 O O . PHE A 1 326 ? -4.136 3.798 -10.594 1.00 91.12 326 PHE A O 1
ATOM 2546 N N . ALA A 1 327 ? -3.695 1.591 -10.661 1.00 88.56 327 ALA A N 1
ATOM 2547 C CA . ALA A 1 327 ? -4.624 1.260 -11.745 1.00 88.56 327 ALA A CA 1
ATOM 2548 C C . ALA A 1 327 ? -6.088 1.592 -11.425 1.00 88.56 327 ALA A C 1
ATOM 2550 O O . ALA A 1 327 ? -6.858 1.908 -12.334 1.00 88.56 327 ALA A O 1
ATOM 2551 N N . GLN A 1 328 ? -6.483 1.537 -10.153 1.00 87.06 328 GLN A N 1
ATOM 2552 C CA . GLN A 1 328 ? -7.850 1.830 -9.719 1.00 87.06 328 GLN A CA 1
ATOM 2553 C C . GLN A 1 328 ? -8.176 3.330 -9.675 1.00 87.06 328 GLN A C 1
ATOM 2555 O O . GLN A 1 328 ? -9.342 3.697 -9.556 1.00 87.06 328 GLN A O 1
ATOM 2560 N N . ARG A 1 329 ? -7.187 4.220 -9.820 1.00 87.62 329 ARG A N 1
ATOM 2561 C CA . ARG A 1 329 ? -7.425 5.668 -9.772 1.00 87.62 329 ARG A CA 1
ATOM 2562 C C . ARG A 1 329 ? -8.284 6.159 -10.938 1.00 87.62 329 ARG A C 1
ATOM 2564 O O . ARG A 1 329 ? -8.021 5.850 -12.100 1.00 87.62 329 ARG A O 1
ATOM 2571 N N . ASP A 1 330 ? -9.221 7.060 -10.649 1.00 84.81 330 ASP A N 1
ATOM 2572 C CA . ASP A 1 330 ? -10.079 7.694 -11.666 1.00 84.81 330 ASP A CA 1
ATOM 2573 C C . ASP A 1 330 ? -9.284 8.419 -12.763 1.00 84.81 330 ASP A C 1
ATOM 2575 O O . ASP A 1 330 ? -9.684 8.461 -13.937 1.00 84.81 330 ASP A O 1
ATOM 2579 N N . ASN A 1 331 ? -8.142 8.983 -12.362 1.00 83.69 331 ASN A N 1
ATOM 2580 C CA . ASN A 1 331 ? -7.222 9.742 -13.197 1.00 83.69 331 ASN A CA 1
ATOM 2581 C C . ASN A 1 331 ? -6.065 8.899 -13.766 1.00 83.69 331 ASN A C 1
ATOM 2583 O O . ASN A 1 331 ? -5.031 9.469 -14.113 1.00 83.69 331 ASN A O 1
ATOM 2587 N N . PHE A 1 332 ? -6.208 7.572 -13.850 1.00 87.38 332 PHE A N 1
ATOM 2588 C CA . PHE A 1 332 ? -5.183 6.708 -14.438 1.00 87.38 332 PHE A CA 1
ATOM 2589 C C . PHE A 1 332 ? -4.830 7.143 -15.885 1.00 87.38 332 PHE A C 1
ATOM 2591 O O . PHE A 1 332 ? -5.738 7.340 -16.705 1.00 87.38 332 PHE A O 1
ATOM 2598 N N . PRO A 1 333 ? -3.536 7.314 -16.232 1.00 84.94 333 PRO A N 1
ATOM 2599 C CA . PRO A 1 333 ? -3.118 7.964 -17.476 1.00 84.94 333 PRO A CA 1
ATOM 2600 C C . PRO A 1 333 ? -3.136 7.016 -18.691 1.00 84.94 333 PRO A C 1
ATOM 2602 O O . PRO A 1 333 ? -2.094 6.578 -19.172 1.00 84.94 333 PRO A O 1
ATOM 2605 N N . LEU A 1 334 ? -4.324 6.744 -19.242 1.00 84.00 334 LEU A N 1
ATOM 2606 C CA . LEU A 1 334 ? -4.508 5.844 -20.398 1.00 84.00 334 LEU A CA 1
ATOM 2607 C C . LEU A 1 334 ? -3.906 6.350 -21.728 1.00 84.00 334 LEU A C 1
ATOM 2609 O O . LEU A 1 334 ? -3.638 5.546 -22.615 1.00 84.00 334 LEU A O 1
ATOM 2613 N N . TYR A 1 335 ? -3.698 7.663 -21.895 1.00 74.62 335 TYR A N 1
ATOM 2614 C CA . TYR A 1 335 ? -3.296 8.283 -23.174 1.00 74.62 335 TYR A CA 1
ATOM 2615 C C . TYR A 1 335 ? -1.939 9.006 -23.144 1.00 74.62 335 TYR A C 1
ATOM 2617 O O . TYR A 1 335 ? -1.629 9.792 -24.038 1.00 74.62 335 TYR A O 1
ATOM 2625 N N . GLY A 1 336 ? -1.099 8.696 -22.157 1.00 64.31 336 GLY A N 1
ATOM 2626 C CA . GLY A 1 336 ? 0.246 9.256 -22.039 1.00 64.31 336 GLY A CA 1
ATOM 2627 C C . GLY A 1 336 ? 0.323 10.531 -21.195 1.00 64.31 336 GLY A C 1
ATOM 2628 O O . GLY A 1 336 ? -0.576 11.366 -21.191 1.00 64.31 336 GLY A O 1
ATOM 2629 N N . GLY A 1 337 ? 1.436 10.655 -20.469 1.00 55.72 337 GLY A N 1
ATOM 2630 C CA . GLY A 1 337 ? 1.768 11.796 -19.601 1.00 55.72 337 GLY A CA 1
ATOM 2631 C C . GLY A 1 337 ? 2.987 11.554 -18.697 1.00 55.72 337 GLY A C 1
ATOM 2632 O O . GLY A 1 337 ? 3.621 12.502 -18.255 1.00 55.72 337 GLY A O 1
ATOM 2633 N N . MET A 1 338 ? 3.352 10.288 -18.484 1.00 56.16 338 MET A N 1
ATOM 2634 C CA . MET A 1 338 ? 4.406 9.869 -17.548 1.00 56.16 338 MET A CA 1
ATOM 2635 C C . MET A 1 338 ? 5.819 9.824 -18.148 1.00 56.16 338 MET A C 1
ATOM 2637 O O . MET A 1 338 ? 6.808 9.997 -17.448 1.00 56.16 338 MET A O 1
ATOM 2641 N N . VAL A 1 339 ? 5.914 9.593 -19.458 1.00 50.47 339 VAL A N 1
ATOM 2642 C CA . VAL A 1 339 ? 7.162 9.192 -20.135 1.00 50.47 339 VAL A CA 1
ATOM 2643 C C . VAL A 1 339 ? 8.143 10.356 -20.326 1.00 50.47 339 VAL A C 1
ATOM 2645 O O . VAL A 1 339 ? 9.338 10.137 -20.454 1.00 50.47 339 VAL A O 1
ATOM 2648 N N . ALA A 1 340 ? 7.676 11.609 -20.278 1.00 44.84 340 ALA A N 1
ATOM 2649 C CA . ALA A 1 340 ? 8.565 12.772 -20.360 1.00 44.84 340 ALA A CA 1
ATOM 2650 C C . ALA A 1 340 ? 9.457 12.950 -19.114 1.00 44.84 340 ALA A C 1
ATOM 2652 O O . ALA A 1 340 ? 10.379 13.759 -19.145 1.00 44.84 340 ALA A O 1
ATOM 2653 N N . SER A 1 341 ? 9.163 12.233 -18.025 1.00 46.72 341 SER A N 1
ATOM 2654 C CA . SER A 1 341 ? 9.825 12.391 -16.726 1.00 46.72 341 SER A CA 1
ATOM 2655 C C . SER A 1 341 ? 10.657 11.181 -16.293 1.00 46.72 341 SER A C 1
ATOM 2657 O O . SER A 1 341 ? 11.348 11.276 -15.288 1.00 46.72 341 SER A O 1
ATOM 2659 N N . PHE A 1 342 ? 10.607 10.081 -17.052 1.00 50.06 342 PHE A N 1
ATOM 2660 C CA . PHE A 1 342 ? 11.556 8.976 -16.950 1.00 50.06 342 PHE A CA 1
ATOM 2661 C C . PHE A 1 342 ? 12.567 9.135 -18.090 1.00 50.06 342 PHE A C 1
ATOM 2663 O O . PHE A 1 342 ? 12.283 8.762 -19.231 1.00 50.06 342 PHE A O 1
ATOM 2670 N N . SER A 1 343 ? 13.714 9.756 -17.827 1.00 40.94 343 SER A N 1
ATOM 2671 C CA . SER A 1 343 ? 14.734 9.987 -18.850 1.00 40.94 343 SER A CA 1
ATOM 2672 C C . SER A 1 343 ? 15.891 9.000 -18.702 1.00 40.94 343 SER A C 1
ATOM 2674 O O . SER A 1 343 ? 16.790 9.212 -17.904 1.00 40.94 343 SER A O 1
ATOM 2676 N N . GLY A 1 344 ? 15.919 7.933 -19.517 1.00 49.16 344 GLY A N 1
ATOM 2677 C CA . GLY A 1 344 ? 17.122 7.098 -19.694 1.00 49.16 344 GLY A CA 1
ATOM 2678 C C . GLY A 1 344 ? 16.921 5.577 -19.655 1.00 49.16 344 GLY A C 1
ATOM 2679 O O . GLY A 1 344 ? 15.822 5.066 -19.871 1.00 49.16 344 GLY A O 1
ATOM 2680 N N . GLU A 1 345 ? 18.025 4.857 -19.410 1.00 47.66 345 GLU A N 1
ATOM 2681 C CA . GLU A 1 345 ? 18.118 3.385 -19.339 1.00 47.66 345 GLU A CA 1
ATOM 2682 C C . GLU A 1 345 ? 17.281 2.785 -18.192 1.00 47.66 345 GLU A C 1
ATOM 2684 O O . GLU A 1 345 ? 16.626 1.761 -18.397 1.00 47.66 345 GLU A O 1
ATOM 2689 N N . GLY A 1 346 ? 17.170 3.483 -17.053 1.00 52.38 346 GLY A N 1
ATOM 2690 C CA . GLY A 1 346 ? 16.409 3.022 -15.881 1.00 52.38 346 GLY A CA 1
ATOM 2691 C C . GLY A 1 346 ? 14.910 2.824 -16.136 1.00 52.38 346 GLY A C 1
ATOM 2692 O O . GLY A 1 346 ? 14.279 1.967 -15.523 1.00 52.38 346 GLY A O 1
ATOM 2693 N N . PHE A 1 347 ? 14.320 3.531 -17.107 1.00 55.09 347 PHE A N 1
ATOM 2694 C CA . PHE A 1 347 ? 12.921 3.313 -17.488 1.00 55.09 347 PHE A CA 1
ATOM 2695 C C . PHE A 1 347 ? 12.705 1.967 -18.181 1.00 55.09 347 PHE A C 1
ATOM 2697 O O . PHE A 1 347 ? 11.690 1.314 -17.960 1.00 55.09 347 PHE A O 1
ATOM 2704 N N . ARG A 1 348 ? 13.655 1.526 -19.014 1.00 58.50 348 ARG A N 1
ATOM 2705 C CA . ARG A 1 348 ? 13.565 0.232 -19.702 1.00 58.50 348 ARG A CA 1
ATOM 2706 C C . ARG A 1 348 ? 13.653 -0.912 -18.697 1.00 58.50 348 ARG A C 1
ATOM 2708 O O . ARG A 1 348 ? 12.812 -1.806 -18.741 1.00 58.50 348 ARG A O 1
ATOM 2715 N N . GLU A 1 349 ? 14.598 -0.819 -17.767 1.00 60.41 349 GLU A N 1
ATOM 2716 C CA . GLU A 1 349 ? 14.735 -1.755 -16.647 1.00 60.41 349 GLU A CA 1
ATOM 2717 C C . GLU A 1 349 ? 13.468 -1.764 -15.786 1.00 60.41 349 GLU A C 1
ATOM 2719 O O . GLU A 1 349 ? 12.943 -2.832 -15.479 1.00 60.41 349 GLU A O 1
ATOM 2724 N N . THR A 1 350 ? 12.882 -0.587 -15.523 1.00 63.50 350 THR A N 1
ATOM 2725 C CA . THR A 1 350 ? 11.594 -0.472 -14.822 1.00 63.50 350 THR A CA 1
ATOM 2726 C C . THR A 1 350 ? 10.503 -1.314 -15.482 1.00 63.50 350 THR A C 1
ATOM 2728 O O . THR A 1 350 ? 9.756 -2.015 -14.804 1.00 63.50 350 THR A O 1
ATOM 2731 N N . MET A 1 351 ? 10.396 -1.272 -16.813 1.00 65.25 351 MET A N 1
ATOM 2732 C CA . MET A 1 351 ? 9.381 -2.043 -17.540 1.00 65.25 351 MET A CA 1
ATOM 2733 C C . MET A 1 351 ? 9.634 -3.550 -17.489 1.00 65.25 351 MET A C 1
ATOM 2735 O O . MET A 1 351 ? 8.671 -4.309 -17.400 1.00 65.25 351 MET A O 1
ATOM 2739 N N . ASP A 1 352 ? 10.892 -3.985 -17.529 1.00 67.62 352 ASP A N 1
ATOM 2740 C CA . ASP A 1 352 ? 11.240 -5.406 -17.449 1.00 67.62 352 ASP A CA 1
ATOM 2741 C C . ASP A 1 352 ? 10.994 -5.970 -16.039 1.00 67.62 352 ASP A C 1
ATOM 2743 O O . ASP A 1 352 ? 10.431 -7.059 -15.902 1.00 67.62 352 ASP A O 1
ATOM 2747 N N . TYR A 1 353 ? 11.310 -5.204 -14.989 1.00 68.12 353 TYR A N 1
ATOM 2748 C CA . TYR A 1 353 ? 11.027 -5.600 -13.605 1.00 68.12 353 TYR A CA 1
ATOM 2749 C C . TYR A 1 353 ? 9.539 -5.598 -13.270 1.00 68.12 353 TYR A C 1
ATOM 2751 O O . TYR A 1 353 ? 9.101 -6.463 -12.515 1.00 68.12 353 TYR A O 1
ATOM 2759 N N . LEU A 1 354 ? 8.752 -4.676 -13.836 1.00 70.56 354 LEU A N 1
ATOM 2760 C CA . LEU A 1 354 ? 7.301 -4.647 -13.632 1.00 70.56 354 LEU A CA 1
ATOM 2761 C C . LEU A 1 354 ? 6.557 -5.719 -14.450 1.00 70.56 354 LEU A C 1
ATOM 2763 O O . LEU A 1 354 ? 5.437 -6.079 -14.091 1.00 70.56 354 LEU A O 1
ATOM 2767 N N . ASP A 1 355 ? 7.164 -6.286 -15.498 1.00 68.25 355 ASP A N 1
ATOM 2768 C CA . ASP A 1 355 ? 6.561 -7.367 -16.295 1.00 68.25 355 ASP A CA 1
ATOM 2769 C C . ASP A 1 355 ? 6.380 -8.662 -15.478 1.00 68.25 355 ASP A C 1
ATOM 2771 O O . ASP A 1 355 ? 5.333 -9.309 -15.545 1.00 68.25 355 ASP A O 1
ATOM 2775 N N . GLN A 1 356 ? 7.357 -9.023 -14.636 1.00 69.81 356 GLN A N 1
ATOM 2776 C CA . GLN A 1 356 ? 7.259 -10.205 -13.766 1.00 69.81 356 GLN A CA 1
ATOM 2777 C C . GLN A 1 356 ? 6.020 -10.188 -12.842 1.00 69.81 356 GLN A C 1
ATOM 2779 O O . GLN A 1 356 ? 5.267 -11.168 -12.864 1.00 69.81 356 GLN A O 1
ATOM 2784 N N . PRO A 1 357 ? 5.752 -9.116 -12.063 1.00 66.06 357 PRO A N 1
ATOM 2785 C CA . PRO A 1 357 ? 4.527 -8.994 -11.285 1.00 66.06 357 PRO A CA 1
ATOM 2786 C C . PRO A 1 357 ? 3.260 -9.142 -12.112 1.00 66.06 357 PRO A C 1
ATOM 2788 O O . PRO A 1 357 ? 2.356 -9.890 -11.741 1.00 66.06 357 PRO A O 1
ATOM 2791 N N . LEU A 1 358 ? 3.203 -8.496 -13.270 1.00 70.25 358 LEU A N 1
ATOM 2792 C CA . LEU A 1 358 ? 1.998 -8.479 -14.094 1.00 70.25 358 LEU A CA 1
ATOM 2793 C C . LEU A 1 358 ? 1.677 -9.827 -14.740 1.00 70.25 358 LEU A C 1
ATOM 2795 O O . LEU A 1 358 ? 0.504 -10.136 -14.971 1.00 70.25 358 LEU A O 1
ATOM 2799 N N . ARG A 1 359 ? 2.687 -10.661 -15.002 1.00 70.50 359 ARG A N 1
ATOM 2800 C CA . ARG A 1 359 ? 2.475 -12.035 -15.477 1.00 70.50 359 ARG A CA 1
ATOM 2801 C C . ARG A 1 359 ? 1.833 -12.929 -14.422 1.00 70.50 359 ARG A C 1
ATOM 2803 O O . ARG A 1 359 ? 1.049 -13.798 -14.787 1.00 70.50 359 ARG A O 1
ATOM 2810 N N . ALA A 1 360 ? 2.145 -12.713 -13.145 1.00 67.25 360 ALA A N 1
ATOM 2811 C CA . ALA A 1 360 ? 1.591 -13.498 -12.042 1.00 67.25 360 ALA A CA 1
ATOM 2812 C C . ALA A 1 360 ? 0.174 -13.062 -11.631 1.00 67.25 360 ALA A C 1
ATOM 2814 O O . ALA A 1 360 ? -0.486 -13.779 -10.882 1.00 67.25 360 ALA A O 1
ATOM 2815 N N . LEU A 1 361 ? -0.290 -11.897 -12.094 1.00 68.38 361 LEU A N 1
ATOM 2816 C CA . LEU A 1 361 ? -1.641 -11.422 -11.820 1.00 68.38 361 LEU A CA 1
ATOM 2817 C C . LEU A 1 361 ? -2.688 -12.209 -12.606 1.00 68.38 361 LEU A C 1
ATOM 2819 O O . LEU A 1 361 ? -2.522 -12.501 -13.796 1.00 68.38 361 LEU A O 1
ATOM 2823 N N . GLU A 1 362 ? -3.818 -12.450 -11.944 1.00 71.19 362 GLU A N 1
ATOM 2824 C CA . GLU A 1 362 ? -5.048 -12.863 -12.608 1.00 71.19 362 GLU A CA 1
ATOM 2825 C C . GLU A 1 362 ? -5.445 -11.859 -13.703 1.00 71.19 362 GLU A C 1
ATOM 2827 O O . GLU A 1 362 ? -5.013 -10.700 -13.736 1.00 71.19 362 GLU A O 1
ATOM 2832 N N . LYS A 1 363 ? -6.272 -12.320 -14.640 1.00 74.31 363 LYS A N 1
ATOM 2833 C CA . LYS A 1 363 ? -6.784 -11.514 -15.749 1.00 74.31 363 LYS A CA 1
ATOM 2834 C C . LYS A 1 363 ? -7.782 -10.470 -15.240 1.00 74.31 363 LYS A C 1
ATOM 2836 O O . LYS A 1 363 ? -8.986 -10.681 -15.294 1.00 74.31 363 LYS A O 1
ATOM 2841 N N . THR A 1 364 ? -7.276 -9.355 -14.722 1.00 79.50 364 THR A N 1
ATOM 2842 C CA . THR A 1 364 ? -8.105 -8.300 -14.127 1.00 79.50 364 THR A CA 1
ATOM 2843 C C . THR A 1 364 ? -8.088 -6.998 -14.924 1.00 79.50 364 THR A C 1
ATOM 2845 O O . THR A 1 364 ? -7.209 -6.740 -15.755 1.00 79.50 364 THR A O 1
ATOM 2848 N N . GLN A 1 365 ? -9.059 -6.134 -14.618 1.00 83.88 365 GLN A N 1
ATOM 2849 C CA . GLN A 1 365 ? -9.133 -4.764 -15.121 1.00 83.88 365 GLN A CA 1
ATOM 2850 C C . GLN A 1 365 ? -7.848 -3.972 -14.836 1.00 83.88 365 GLN A C 1
ATOM 2852 O O . GLN A 1 365 ? -7.352 -3.242 -15.696 1.00 83.88 365 GLN A O 1
ATOM 2857 N N . GLU A 1 366 ? -7.291 -4.108 -13.632 1.00 85.12 366 GLU A N 1
ATOM 2858 C CA . GLU A 1 366 ? -6.078 -3.400 -13.229 1.00 85.12 366 GLU A CA 1
ATOM 2859 C C . GLU A 1 366 ? -4.881 -3.818 -14.078 1.00 85.12 366 GLU A C 1
ATOM 2861 O O . GLU A 1 366 ? -4.125 -2.956 -14.531 1.00 85.12 366 GLU A O 1
ATOM 2866 N N . LYS A 1 367 ? -4.752 -5.121 -14.364 1.00 85.69 367 LYS A N 1
ATOM 2867 C CA . LYS A 1 367 ? -3.711 -5.636 -15.255 1.00 85.69 367 LYS A CA 1
ATOM 2868 C C . LYS A 1 367 ? -3.826 -5.011 -16.644 1.00 85.69 367 LYS A C 1
ATOM 2870 O O . LYS A 1 367 ? -2.827 -4.516 -17.162 1.00 85.69 367 LYS A O 1
ATOM 2875 N N . ALA A 1 368 ? -5.032 -4.949 -17.214 1.00 88.31 368 ALA A N 1
ATOM 2876 C CA . ALA A 1 368 ? -5.262 -4.317 -18.516 1.00 88.31 368 ALA A CA 1
ATOM 2877 C C . ALA A 1 368 ? -4.787 -2.853 -18.543 1.00 88.31 368 ALA A C 1
ATOM 2879 O O . ALA A 1 368 ? -4.099 -2.420 -19.471 1.00 88.31 368 ALA A O 1
ATOM 2880 N N . ARG A 1 369 ? -5.107 -2.083 -17.497 1.00 89.81 369 ARG A N 1
ATOM 2881 C CA . ARG A 1 369 ? -4.697 -0.676 -17.371 1.00 89.81 369 ARG A CA 1
ATOM 2882 C C . ARG A 1 369 ? -3.183 -0.519 -17.268 1.00 89.81 369 ARG A C 1
ATOM 2884 O O . ARG A 1 369 ? -2.613 0.309 -17.977 1.00 89.81 369 ARG A O 1
ATOM 2891 N N . ILE A 1 370 ? -2.521 -1.321 -16.434 1.00 85.31 370 ILE A N 1
ATOM 2892 C CA . ILE A 1 370 ? -1.062 -1.250 -16.284 1.00 85.31 370 ILE A CA 1
ATOM 2893 C C . ILE A 1 370 ? -0.380 -1.646 -17.597 1.00 85.31 370 ILE A C 1
ATOM 2895 O O . ILE A 1 370 ? 0.478 -0.904 -18.068 1.00 85.31 370 ILE A O 1
ATOM 2899 N N . LEU A 1 371 ? -0.817 -2.731 -18.246 1.00 87.19 371 LEU A N 1
ATOM 2900 C CA . LEU A 1 371 ? -0.303 -3.134 -19.558 1.00 87.19 371 LEU A CA 1
ATOM 2901 C C . LEU A 1 371 ? -0.479 -2.031 -20.606 1.00 87.19 371 LEU A C 1
ATOM 2903 O O . LEU A 1 371 ? 0.450 -1.777 -21.361 1.00 87.19 371 LEU A O 1
ATOM 2907 N N . THR A 1 372 ? -1.605 -1.311 -20.605 1.00 89.50 372 THR A N 1
ATOM 2908 C CA . THR A 1 372 ? -1.827 -0.162 -21.505 1.00 89.50 372 THR A CA 1
ATOM 2909 C C . THR A 1 372 ? -0.767 0.926 -21.312 1.00 89.50 372 THR A C 1
ATOM 2911 O O . THR A 1 372 ? -0.241 1.469 -22.286 1.00 89.50 372 THR A O 1
ATOM 2914 N N . LEU A 1 373 ? -0.428 1.240 -20.057 1.00 85.81 373 LEU A N 1
ATOM 2915 C CA . LEU A 1 373 ? 0.598 2.229 -19.724 1.00 85.81 373 LEU A CA 1
ATOM 2916 C C . LEU A 1 373 ? 2.002 1.758 -20.133 1.00 85.81 373 LEU A C 1
ATOM 2918 O O . LEU A 1 373 ? 2.763 2.538 -20.714 1.00 85.81 373 LEU A O 1
ATOM 2922 N N . LEU A 1 374 ? 2.341 0.494 -19.859 1.00 80.94 374 LEU A N 1
ATOM 2923 C CA . LEU A 1 374 ? 3.619 -0.096 -20.266 1.00 80.94 374 LEU A CA 1
ATOM 2924 C C . LEU A 1 374 ? 3.739 -0.146 -21.794 1.00 80.94 374 LEU A C 1
ATOM 2926 O O . LEU A 1 374 ? 4.764 0.238 -22.351 1.00 80.94 374 LEU A O 1
ATOM 2930 N N . ALA A 1 375 ? 2.680 -0.557 -22.487 1.00 84.75 375 ALA A N 1
ATOM 2931 C CA . ALA A 1 375 ? 2.632 -0.645 -23.939 1.00 84.75 375 ALA A CA 1
ATOM 2932 C C . ALA A 1 375 ? 2.852 0.724 -24.589 1.00 84.75 375 ALA A C 1
ATOM 2934 O O . ALA A 1 375 ? 3.727 0.860 -25.447 1.00 84.75 375 ALA A O 1
ATOM 2935 N N . TYR A 1 376 ? 2.151 1.759 -24.116 1.00 84.88 376 TYR A N 1
ATOM 2936 C CA . TYR A 1 376 ? 2.351 3.133 -24.581 1.00 84.88 376 TYR A CA 1
ATOM 2937 C C . TYR A 1 376 ? 3.814 3.572 -24.424 1.00 84.88 376 TYR A C 1
ATOM 2939 O O . TYR A 1 376 ? 4.415 4.158 -25.328 1.00 84.88 376 TYR A O 1
ATOM 2947 N N . SER A 1 377 ? 4.398 3.236 -23.276 1.00 78.62 377 SER A N 1
ATOM 2948 C CA . SER A 1 377 ? 5.778 3.551 -22.922 1.00 78.62 377 SER A CA 1
ATOM 2949 C C . SER A 1 377 ? 6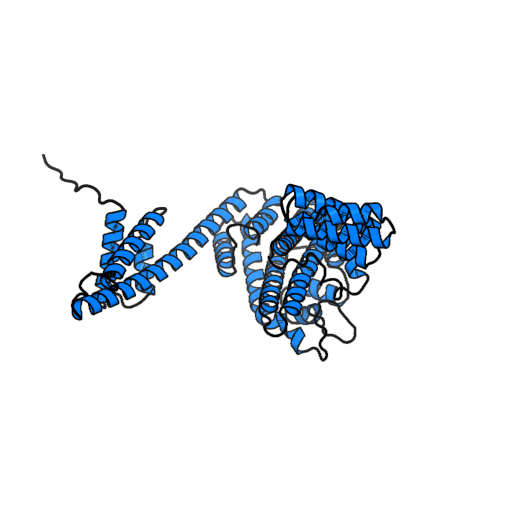.790 2.864 -23.844 1.00 78.62 377 SER A C 1
ATOM 2951 O O . SER A 1 377 ? 7.691 3.519 -24.369 1.00 78.62 377 SER A O 1
ATOM 2953 N N . GLN A 1 378 ? 6.599 1.573 -24.130 1.00 78.25 378 GLN A N 1
ATOM 2954 C CA . GLN A 1 378 ? 7.431 0.821 -25.074 1.00 78.25 378 GLN A CA 1
ATOM 2955 C C . GLN A 1 378 ? 7.357 1.399 -26.495 1.00 78.25 378 GLN A C 1
ATOM 2957 O O . GLN A 1 378 ? 8.378 1.534 -27.171 1.00 78.25 378 GLN A O 1
ATOM 2962 N N . GLY A 1 379 ? 6.165 1.813 -26.933 1.00 80.44 379 GLY A N 1
ATOM 2963 C CA . GLY A 1 379 ? 5.967 2.423 -28.247 1.00 80.44 379 GLY A CA 1
ATOM 2964 C C . GLY A 1 379 ? 6.665 3.780 -28.377 1.00 80.44 379 GLY A C 1
ATOM 2965 O O . GLY A 1 379 ? 7.175 4.114 -29.448 1.00 80.44 379 GLY A O 1
ATOM 2966 N N . TRP A 1 380 ? 6.730 4.553 -27.288 1.00 76.44 380 TRP A N 1
ATOM 2967 C CA . TRP A 1 380 ? 7.486 5.807 -27.235 1.00 76.44 380 TRP A CA 1
ATOM 2968 C C . TRP A 1 380 ? 9.003 5.577 -27.305 1.00 76.44 380 TRP A C 1
ATOM 2970 O O . TRP A 1 380 ? 9.691 6.306 -28.015 1.00 76.44 380 TRP A O 1
ATOM 2980 N N . LEU A 1 381 ? 9.509 4.516 -26.666 1.00 76.06 381 LEU A N 1
ATOM 2981 C CA . LEU A 1 381 ? 10.913 4.083 -26.749 1.00 76.06 381 LEU A CA 1
ATOM 2982 C C . LEU A 1 381 ? 11.299 3.445 -28.099 1.00 76.06 381 LEU A C 1
ATOM 2984 O O . LEU A 1 381 ? 12.429 2.986 -28.260 1.00 76.06 381 LEU A O 1
ATOM 2988 N N . GLY A 1 382 ? 10.373 3.368 -29.059 1.00 80.94 382 GLY A N 1
ATOM 2989 C CA . GLY A 1 382 ? 10.604 2.759 -30.370 1.00 80.94 382 GLY A CA 1
ATOM 2990 C C . GLY A 1 382 ? 10.509 1.230 -30.394 1.00 80.94 382 GLY A C 1
ATOM 2991 O O . GLY A 1 382 ? 10.716 0.636 -31.449 1.00 80.94 382 GLY A O 1
ATOM 2992 N N . GLN A 1 383 ? 10.143 0.576 -29.286 1.00 82.62 383 GLN A N 1
ATOM 2993 C CA . GLN A 1 383 ? 9.892 -0.871 -29.232 1.00 82.62 383 GLN A CA 1
ATOM 2994 C C . GLN A 1 383 ? 8.477 -1.188 -29.738 1.00 82.62 383 GLN A C 1
ATOM 2996 O O . GLN A 1 383 ? 7.606 -1.627 -28.984 1.00 82.62 383 GLN A O 1
ATOM 3001 N N . ILE A 1 384 ? 8.234 -0.913 -31.023 1.00 85.31 384 ILE A N 1
ATOM 3002 C CA . ILE A 1 384 ? 6.896 -0.963 -31.628 1.00 85.31 384 ILE A CA 1
ATOM 3003 C C . ILE A 1 384 ? 6.280 -2.365 -31.525 1.00 85.31 384 ILE A C 1
ATOM 3005 O O . ILE A 1 384 ? 5.140 -2.480 -31.090 1.00 85.31 384 ILE A O 1
ATOM 3009 N N . ASP A 1 385 ? 7.024 -3.430 -31.824 1.00 86.31 385 ASP A N 1
ATOM 3010 C CA . ASP A 1 385 ? 6.472 -4.795 -31.798 1.00 86.31 385 ASP A CA 1
ATOM 3011 C C . ASP A 1 385 ? 6.070 -5.231 -30.383 1.00 86.31 385 ASP A C 1
ATOM 3013 O O . ASP A 1 385 ? 4.973 -5.743 -30.167 1.00 86.31 385 ASP A O 1
ATOM 3017 N N . ARG A 1 386 ? 6.919 -4.946 -29.386 1.00 83.06 386 ARG A N 1
ATOM 3018 C CA . ARG A 1 386 ? 6.610 -5.223 -27.974 1.00 83.06 386 ARG A CA 1
ATOM 3019 C C . ARG A 1 386 ? 5.390 -4.432 -27.507 1.00 83.06 386 ARG A C 1
ATOM 3021 O O . ARG A 1 386 ? 4.546 -4.954 -26.787 1.00 83.06 386 ARG A O 1
ATOM 3028 N N . SER A 1 387 ? 5.292 -3.178 -27.930 1.00 87.44 387 SER A N 1
ATOM 3029 C CA . SER A 1 387 ? 4.164 -2.308 -27.615 1.00 87.44 387 SER A CA 1
ATOM 3030 C C . SER A 1 387 ? 2.852 -2.806 -28.239 1.00 87.44 387 SER A C 1
ATOM 3032 O O . SER A 1 387 ? 1.831 -2.791 -27.556 1.00 87.44 387 SER A O 1
ATOM 3034 N N . LEU A 1 388 ? 2.874 -3.344 -29.467 1.00 89.94 388 LEU A N 1
ATOM 3035 C CA . LEU A 1 388 ? 1.697 -3.962 -30.092 1.00 89.94 388 LEU A CA 1
ATOM 3036 C C . LEU A 1 388 ? 1.208 -5.167 -29.284 1.00 89.94 388 LEU A C 1
ATOM 3038 O O . LEU A 1 388 ? 0.034 -5.209 -28.928 1.00 89.94 388 LEU A O 1
ATOM 3042 N N . VAL A 1 389 ? 2.109 -6.093 -28.936 1.00 90.06 389 VAL A N 1
ATOM 3043 C CA . VAL A 1 389 ? 1.770 -7.292 -28.146 1.00 90.06 389 VAL A CA 1
ATOM 3044 C C . VAL A 1 389 ? 1.114 -6.909 -26.818 1.00 90.06 389 VAL A C 1
ATOM 3046 O O . VAL A 1 389 ? 0.061 -7.438 -26.466 1.00 90.06 389 VAL A O 1
ATOM 3049 N N . LEU A 1 390 ? 1.701 -5.948 -26.101 1.00 88.19 390 LEU A N 1
ATOM 3050 C CA . LEU A 1 390 ? 1.173 -5.498 -24.813 1.00 88.19 390 LEU A CA 1
ATOM 3051 C C . LEU A 1 390 ? -0.185 -4.786 -24.955 1.00 88.19 390 LEU A C 1
ATOM 3053 O O . LEU A 1 390 ? -1.065 -4.996 -24.123 1.00 88.19 390 LEU A O 1
ATOM 3057 N N . HIS A 1 391 ? -0.385 -3.974 -26.001 1.00 92.56 391 HIS A N 1
ATOM 3058 C CA . HIS A 1 391 ? -1.679 -3.335 -26.267 1.00 92.56 391 HIS A CA 1
ATOM 3059 C C . HIS A 1 391 ? -2.765 -4.346 -26.671 1.00 92.56 391 HIS A C 1
ATOM 3061 O O . HIS A 1 391 ? -3.929 -4.154 -26.321 1.00 92.56 391 HIS A O 1
ATOM 3067 N N . GLU A 1 392 ? -2.418 -5.419 -27.384 1.00 94.00 392 GLU A N 1
ATOM 3068 C CA . GLU A 1 392 ? -3.364 -6.487 -27.730 1.00 94.00 392 GLU A CA 1
ATOM 3069 C C . GLU A 1 392 ? -3.777 -7.309 -26.506 1.00 94.00 392 GLU A C 1
ATOM 3071 O O . GLU A 1 392 ? -4.972 -7.551 -26.317 1.00 94.00 392 GLU A O 1
ATOM 3076 N N . GLU A 1 393 ? -2.828 -7.669 -25.635 1.00 91.62 393 GLU A N 1
ATOM 3077 C CA . GLU A 1 393 ? -3.144 -8.321 -24.357 1.00 91.62 393 GLU A CA 1
ATOM 3078 C C . GLU A 1 393 ? -4.018 -7.409 -23.483 1.00 91.62 393 GLU A C 1
ATOM 3080 O O . GLU A 1 393 ? -5.058 -7.837 -22.978 1.00 91.62 393 GLU A O 1
ATOM 3085 N N . ALA A 1 394 ? -3.646 -6.131 -23.354 1.00 91.88 394 ALA A N 1
ATOM 3086 C CA . ALA A 1 394 ? -4.415 -5.150 -22.597 1.00 91.88 394 ALA A CA 1
ATOM 3087 C C . ALA A 1 394 ? -5.843 -4.984 -23.136 1.00 91.88 394 ALA A C 1
ATOM 3089 O O . ALA A 1 394 ? -6.786 -4.919 -22.349 1.00 91.88 394 ALA A O 1
ATOM 3090 N N . LEU A 1 395 ? -6.018 -4.947 -24.461 1.00 94.94 395 LEU A N 1
ATOM 3091 C CA . LEU A 1 395 ? -7.330 -4.850 -25.097 1.00 94.94 395 LEU A CA 1
ATOM 3092 C C . LEU A 1 395 ? -8.207 -6.063 -24.771 1.00 94.94 395 LEU A C 1
ATOM 3094 O O . LEU A 1 395 ? -9.358 -5.879 -24.378 1.00 94.94 395 LEU A O 1
ATOM 3098 N N . ALA A 1 396 ? -7.670 -7.278 -24.905 1.00 94.12 396 ALA A N 1
ATOM 3099 C CA . ALA A 1 396 ? -8.413 -8.504 -24.618 1.00 94.12 396 ALA A CA 1
ATOM 3100 C C . ALA A 1 396 ? -8.893 -8.538 -23.157 1.00 94.12 396 ALA A C 1
ATOM 3102 O O . ALA A 1 396 ? -10.067 -8.791 -22.888 1.00 94.12 396 ALA A O 1
ATOM 3103 N N . LEU A 1 397 ? -8.006 -8.194 -22.219 1.00 90.69 397 LEU A N 1
ATOM 3104 C CA . LEU A 1 397 ? -8.337 -8.120 -20.795 1.00 90.69 397 LEU A CA 1
ATOM 3105 C C . LEU A 1 397 ? -9.346 -7.005 -20.487 1.00 90.69 397 LEU A C 1
ATOM 3107 O O . LEU A 1 397 ? -10.260 -7.198 -19.690 1.00 90.69 397 LEU A O 1
ATOM 3111 N N . ALA A 1 398 ? -9.214 -5.839 -21.125 1.00 92.38 398 ALA A N 1
ATOM 3112 C CA . ALA A 1 398 ? -10.143 -4.727 -20.938 1.00 92.38 398 ALA A CA 1
ATOM 3113 C C . ALA A 1 398 ? -11.555 -5.058 -21.443 1.00 92.38 398 ALA A C 1
ATOM 3115 O O . ALA A 1 398 ? -12.532 -4.632 -20.830 1.00 92.38 398 ALA A O 1
ATOM 3116 N N . GLN A 1 399 ? -11.670 -5.824 -22.533 1.00 93.62 399 GLN A N 1
ATOM 3117 C CA . GLN A 1 399 ? -12.952 -6.306 -23.048 1.00 93.62 399 GLN A CA 1
ATOM 3118 C C . GLN A 1 399 ? -13.599 -7.310 -22.090 1.00 93.62 399 GLN A C 1
ATOM 3120 O O . GLN A 1 399 ? -14.777 -7.159 -21.771 1.00 93.62 399 GLN A O 1
ATOM 3125 N N . GLU A 1 400 ? -12.830 -8.284 -21.592 1.00 92.94 400 GLU A N 1
ATOM 3126 C CA . GLU A 1 400 ? -13.296 -9.270 -20.605 1.00 92.94 400 GLU A CA 1
ATOM 3127 C C . GLU A 1 400 ? -13.773 -8.591 -19.310 1.00 92.94 400 GLU A C 1
ATOM 3129 O O . GLU A 1 400 ? -14.825 -8.931 -18.774 1.00 92.94 400 GLU A O 1
ATOM 3134 N N . ALA A 1 401 ? -13.052 -7.562 -18.859 1.00 87.69 401 ALA A N 1
ATOM 3135 C CA . ALA A 1 401 ? -13.390 -6.780 -17.673 1.00 87.69 401 ALA A CA 1
ATOM 3136 C C . ALA A 1 401 ? -14.421 -5.654 -17.913 1.00 87.69 401 ALA A C 1
ATOM 3138 O O . ALA A 1 401 ? -14.709 -4.887 -16.994 1.00 87.69 401 ALA A O 1
ATOM 3139 N N . ALA A 1 402 ? -14.948 -5.510 -19.136 1.00 91.00 402 ALA A N 1
ATOM 3140 C CA . ALA A 1 402 ? -15.859 -4.436 -19.544 1.00 91.00 402 ALA A CA 1
ATOM 3141 C C . ALA A 1 402 ? -15.356 -2.996 -19.256 1.00 91.00 402 ALA A C 1
ATOM 3143 O O . ALA A 1 402 ? -16.152 -2.064 -19.101 1.00 91.00 402 ALA A O 1
ATOM 3144 N N . ASP A 1 403 ? -14.037 -2.772 -19.238 1.00 91.25 403 ASP A N 1
ATOM 3145 C CA . ASP A 1 403 ? -13.437 -1.448 -19.048 1.00 91.25 403 ASP A CA 1
ATOM 3146 C C . ASP A 1 403 ? -13.404 -0.658 -20.359 1.00 91.25 403 ASP A C 1
ATOM 3148 O O . ASP A 1 403 ? -12.386 -0.581 -21.052 1.00 91.25 403 ASP A O 1
ATOM 3152 N N . GLN A 1 404 ? -14.529 -0.024 -20.684 1.00 92.56 404 GLN A N 1
ATOM 3153 C CA . GLN A 1 404 ? -14.699 0.720 -21.935 1.00 92.56 404 GLN A CA 1
ATOM 3154 C C . GLN A 1 404 ? -13.650 1.821 -22.140 1.00 92.56 404 GLN A C 1
ATOM 3156 O O . GLN A 1 404 ? -13.175 2.022 -23.256 1.00 92.56 404 GLN A O 1
ATOM 3161 N N . ARG A 1 405 ? -13.223 2.514 -21.073 1.00 91.38 405 ARG A N 1
ATOM 3162 C CA . ARG A 1 405 ? -12.189 3.559 -21.185 1.00 91.38 405 ARG A CA 1
ATOM 3163 C C . ARG A 1 405 ? -10.862 2.958 -21.649 1.00 91.38 405 ARG A C 1
ATOM 3165 O O . ARG A 1 405 ? -10.193 3.541 -22.502 1.00 91.38 405 ARG A O 1
ATOM 3172 N N . CYS A 1 406 ? -10.498 1.806 -21.092 1.00 91.75 406 CYS A N 1
ATOM 3173 C CA . CYS A 1 406 ? -9.281 1.082 -21.441 1.00 91.75 406 CYS A CA 1
ATOM 3174 C C . CYS A 1 406 ? -9.371 0.437 -22.839 1.00 91.75 406 CYS A C 1
ATOM 3176 O O . CYS A 1 406 ? -8.402 0.491 -23.597 1.00 91.75 406 CYS A O 1
ATOM 3178 N N . VAL A 1 407 ? -10.539 -0.092 -23.226 1.00 94.69 407 VAL A N 1
ATOM 3179 C CA . VAL A 1 407 ? -10.796 -0.619 -24.582 1.00 94.69 407 VAL A CA 1
ATOM 3180 C C . VAL A 1 407 ? -10.551 0.457 -25.640 1.00 94.69 407 VAL A C 1
ATOM 3182 O O . VAL A 1 407 ? -9.733 0.262 -26.540 1.00 94.69 407 VAL A O 1
ATOM 3185 N N . VAL A 1 408 ? -11.193 1.620 -25.492 1.00 93.69 408 VAL A N 1
ATOM 3186 C CA . VAL A 1 408 ? -11.049 2.757 -26.417 1.00 93.69 408 VAL A CA 1
ATOM 3187 C C . VAL A 1 408 ? -9.584 3.200 -26.503 1.00 93.69 408 VAL A C 1
ATOM 3189 O O . VAL A 1 408 ? -9.068 3.437 -27.596 1.00 93.69 408 VAL A O 1
ATOM 3192 N N . ALA A 1 409 ? -8.880 3.252 -25.367 1.00 92.81 409 ALA A N 1
ATOM 3193 C CA . ALA A 1 409 ? -7.472 3.635 -25.341 1.00 92.81 409 ALA A CA 1
ATOM 3194 C C . ALA A 1 409 ? -6.584 2.676 -26.132 1.00 92.81 409 ALA A C 1
ATOM 3196 O O . ALA A 1 409 ? -5.807 3.122 -26.977 1.00 92.81 409 ALA A O 1
ATOM 3197 N N . ASN A 1 410 ? -6.722 1.369 -25.912 1.00 94.12 410 ASN A N 1
ATOM 3198 C CA . ASN A 1 410 ? -5.915 0.384 -26.625 1.00 94.12 410 ASN A CA 1
ATOM 3199 C C . ASN A 1 410 ? -6.235 0.345 -28.121 1.00 94.12 410 ASN A C 1
ATOM 3201 O O . ASN A 1 410 ? -5.308 0.291 -28.924 1.00 94.12 410 ASN A O 1
ATOM 3205 N N . LEU A 1 411 ? -7.505 0.456 -28.523 1.00 94.75 411 LEU A N 1
ATOM 3206 C CA . LEU A 1 411 ? -7.873 0.549 -29.942 1.00 94.75 411 LEU A CA 1
ATOM 3207 C C . LEU A 1 411 ? -7.244 1.774 -30.619 1.00 94.75 411 LEU A C 1
ATOM 3209 O O . LEU A 1 411 ? -6.696 1.661 -31.719 1.00 94.75 411 LEU A O 1
ATOM 3213 N N . ASN A 1 412 ? -7.256 2.928 -29.945 1.00 92.25 412 ASN A N 1
ATOM 3214 C CA . ASN A 1 412 ? -6.623 4.141 -30.453 1.00 92.25 412 ASN A CA 1
ATOM 3215 C C . ASN A 1 412 ? -5.099 3.980 -30.591 1.00 92.25 412 ASN A C 1
ATOM 3217 O O . ASN A 1 412 ? -4.540 4.307 -31.641 1.00 92.25 412 ASN A O 1
ATOM 3221 N N . HIS A 1 413 ? -4.423 3.449 -29.566 1.00 91.88 413 HIS A N 1
ATOM 3222 C CA . HIS A 1 413 ? -2.972 3.238 -29.603 1.00 91.88 413 HIS A CA 1
ATOM 3223 C C . HIS A 1 413 ? -2.569 2.234 -30.685 1.00 91.88 413 HIS A C 1
ATOM 3225 O O . HIS A 1 413 ? -1.683 2.541 -31.483 1.00 91.88 413 HIS A O 1
ATOM 3231 N N . LEU A 1 414 ? -3.268 1.098 -30.789 1.00 93.06 414 LEU A N 1
ATOM 3232 C CA . LEU A 1 414 ? -3.049 0.098 -31.840 1.00 93.06 414 LEU A CA 1
ATOM 3233 C C . LEU A 1 414 ? -3.217 0.705 -33.235 1.00 93.06 414 LEU A C 1
ATOM 3235 O O . LEU A 1 414 ? -2.340 0.537 -34.081 1.00 93.06 414 LEU A O 1
ATOM 3239 N N . SER A 1 415 ? -4.288 1.473 -33.460 1.00 90.69 415 SER A N 1
ATOM 3240 C CA . SER A 1 415 ? -4.515 2.165 -34.733 1.00 90.69 415 SER A CA 1
ATOM 3241 C C . SER A 1 415 ? -3.359 3.120 -35.071 1.00 90.69 415 SER A C 1
ATOM 3243 O O . SER A 1 415 ? -2.790 3.057 -36.163 1.00 90.69 415 SER A O 1
ATOM 3245 N N . ARG A 1 416 ? -2.913 3.947 -34.112 1.00 87.88 416 ARG A N 1
ATOM 3246 C CA . ARG A 1 416 ? -1.772 4.867 -34.301 1.00 87.88 416 ARG A CA 1
ATOM 3247 C C . ARG A 1 416 ? -0.464 4.138 -34.598 1.00 87.88 416 ARG A C 1
ATOM 3249 O O . ARG A 1 416 ? 0.350 4.639 -35.373 1.00 87.88 416 ARG A O 1
ATOM 3256 N N . MET A 1 417 ? -0.231 2.990 -33.975 1.00 87.31 417 MET A N 1
ATOM 3257 C CA . MET A 1 417 ? 0.975 2.197 -34.202 1.00 87.31 417 MET A CA 1
ATOM 3258 C C . MET A 1 417 ? 0.965 1.509 -35.563 1.00 87.31 417 MET A C 1
ATOM 3260 O O . MET A 1 417 ? 1.973 1.545 -36.266 1.00 87.31 417 MET A O 1
ATOM 3264 N N . GLN A 1 418 ? -0.180 0.975 -35.980 1.00 86.94 418 GLN A N 1
ATOM 3265 C CA . GLN A 1 418 ? -0.356 0.409 -37.315 1.00 86.94 418 GLN A CA 1
ATOM 3266 C C . GLN A 1 418 ? -0.188 1.474 -38.407 1.00 86.94 418 GLN A C 1
ATOM 3268 O O . GLN A 1 418 ? 0.460 1.203 -39.415 1.00 86.94 418 GLN A O 1
ATOM 3273 N N . LEU A 1 419 ? -0.646 2.715 -38.181 1.00 86.38 419 LEU A N 1
ATOM 3274 C CA . LEU A 1 419 ? -0.337 3.841 -39.076 1.00 86.38 419 LEU A CA 1
ATOM 3275 C C . LEU A 1 419 ? 1.173 4.101 -39.184 1.00 86.38 419 LEU A C 1
ATOM 3277 O O . LEU A 1 419 ? 1.674 4.302 -40.289 1.00 86.38 419 LEU A O 1
ATOM 3281 N 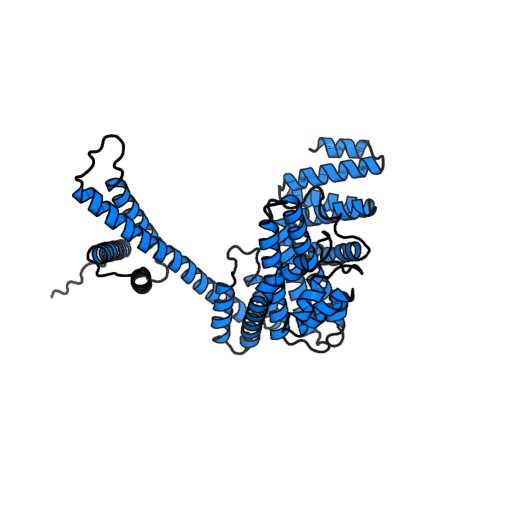N . LYS A 1 420 ? 1.916 4.061 -38.067 1.00 83.19 420 LYS A N 1
ATOM 3282 C CA . LYS A 1 420 ? 3.386 4.211 -38.079 1.00 83.19 420 LYS A CA 1
ATOM 3283 C C . LYS A 1 420 ? 4.087 3.089 -38.855 1.00 83.19 420 LYS A C 1
ATOM 3285 O O . LYS A 1 420 ? 5.127 3.344 -39.451 1.00 83.19 420 LYS A O 1
ATOM 3290 N N . GLN A 1 421 ? 3.516 1.885 -38.868 1.00 87.31 421 GLN A N 1
ATOM 3291 C CA . GLN A 1 421 ? 4.001 0.739 -39.648 1.00 87.31 421 GLN A CA 1
ATOM 3292 C C . GLN A 1 421 ? 3.444 0.685 -41.085 1.00 87.31 421 GLN A C 1
ATOM 3294 O O . GLN A 1 421 ? 3.722 -0.270 -41.801 1.00 87.31 421 GLN A O 1
ATOM 3299 N N . GLN A 1 422 ? 2.667 1.686 -41.523 1.00 89.38 422 GLN A N 1
ATOM 3300 C CA . GLN A 1 422 ? 1.990 1.716 -42.834 1.00 89.38 422 GLN A CA 1
ATOM 3301 C C . GLN A 1 422 ? 0.979 0.569 -43.058 1.00 89.38 422 GLN A C 1
ATOM 3303 O O . GLN A 1 422 ? 0.575 0.290 -44.185 1.00 89.38 422 GLN A O 1
ATOM 3308 N N . ALA A 1 423 ? 0.504 -0.065 -41.984 1.00 88.81 423 ALA A N 1
ATOM 3309 C CA . ALA A 1 423 ? -0.544 -1.081 -42.012 1.00 88.81 423 ALA A CA 1
ATOM 3310 C C . ALA A 1 423 ? -1.939 -0.422 -42.019 1.00 88.81 423 ALA A C 1
ATOM 3312 O O . ALA A 1 423 ? -2.684 -0.478 -41.037 1.00 88.81 423 ALA A O 1
ATOM 3313 N N . PHE A 1 424 ? -2.284 0.252 -43.123 1.00 87.69 424 PHE A N 1
ATOM 3314 C CA . PHE A 1 424 ? -3.467 1.122 -43.212 1.00 87.69 424 PHE A CA 1
ATOM 3315 C C . PHE A 1 424 ? -4.802 0.390 -43.018 1.00 87.69 424 PHE A C 1
ATOM 3317 O O . PHE A 1 424 ? -5.670 0.895 -42.310 1.00 87.69 424 PHE A O 1
ATOM 3324 N N . GLU A 1 425 ? -4.963 -0.804 -43.594 1.00 86.88 425 GLU A N 1
ATOM 3325 C CA . GLU A 1 425 ? -6.193 -1.598 -43.442 1.00 86.88 425 GLU A CA 1
ATOM 3326 C C . GLU A 1 425 ? -6.433 -1.991 -41.979 1.00 86.88 425 GLU A C 1
ATOM 3328 O O . GLU A 1 425 ? -7.537 -1.822 -41.459 1.00 86.88 425 GLU A O 1
ATOM 3333 N N . GLY A 1 426 ? -5.376 -2.429 -41.285 1.00 81.75 426 GLY A N 1
ATOM 3334 C CA . GLY A 1 426 ? -5.427 -2.726 -39.854 1.00 81.75 426 GLY A CA 1
ATOM 3335 C C . GLY A 1 426 ? -5.789 -1.492 -39.029 1.00 81.75 426 GLY A C 1
ATOM 3336 O O . GLY A 1 426 ? -6.678 -1.558 -38.180 1.00 81.75 426 GLY A O 1
ATOM 3337 N N . ALA A 1 427 ? -5.166 -0.349 -39.331 1.00 81.69 427 ALA A N 1
ATOM 3338 C CA . ALA A 1 427 ? -5.419 0.896 -38.615 1.00 81.69 427 ALA A CA 1
ATOM 3339 C C . ALA A 1 427 ? -6.874 1.375 -38.741 1.00 81.69 427 ALA A C 1
ATOM 3341 O O . ALA A 1 427 ? -7.440 1.843 -37.749 1.00 81.69 427 ALA A O 1
ATOM 3342 N N . ILE A 1 428 ? -7.474 1.237 -39.932 1.00 84.12 428 ILE A N 1
ATOM 3343 C CA . ILE A 1 428 ? -8.892 1.540 -40.180 1.00 84.12 428 ILE A CA 1
ATOM 3344 C C . ILE A 1 428 ? -9.774 0.573 -39.391 1.00 84.12 428 ILE A C 1
ATOM 3346 O O . ILE A 1 428 ? -10.642 1.026 -38.652 1.00 84.12 428 ILE A O 1
ATOM 3350 N N . ALA A 1 429 ? -9.515 -0.736 -39.469 1.00 85.56 429 ALA A N 1
ATOM 3351 C CA . ALA A 1 429 ? -10.298 -1.738 -38.746 1.00 85.56 429 ALA A CA 1
ATOM 3352 C C . ALA A 1 429 ? -10.298 -1.497 -37.224 1.00 85.56 429 ALA A C 1
ATOM 3354 O O . ALA A 1 429 ? -11.346 -1.573 -36.586 1.00 85.56 429 ALA A O 1
ATOM 3355 N N . ARG A 1 430 ? -9.142 -1.148 -36.639 1.00 85.81 430 ARG A N 1
ATOM 3356 C CA . ARG A 1 430 ? -9.032 -0.797 -35.211 1.00 85.81 430 ARG A CA 1
ATOM 3357 C C . ARG A 1 430 ? -9.766 0.504 -34.872 1.00 85.81 430 ARG A C 1
ATOM 3359 O O . ARG A 1 430 ? -10.398 0.573 -33.824 1.00 85.81 430 ARG A O 1
ATOM 3366 N N . ALA A 1 431 ? -9.704 1.514 -35.742 1.00 79.19 431 ALA A N 1
ATOM 3367 C CA . ALA A 1 431 ? -10.388 2.792 -35.536 1.00 79.19 431 ALA A CA 1
ATOM 3368 C C . ALA A 1 431 ? -11.916 2.678 -35.657 1.00 79.19 431 ALA A C 1
ATOM 3370 O O . ALA A 1 431 ? -12.629 3.379 -34.952 1.00 79.19 431 ALA A O 1
ATOM 3371 N N . SER A 1 432 ? -12.419 1.789 -36.517 1.00 78.75 432 SER A N 1
ATOM 3372 C CA . SER A 1 432 ? -13.855 1.516 -36.673 1.00 78.75 432 SER A CA 1
ATOM 3373 C C . SER A 1 432 ? -14.456 0.671 -35.545 1.00 78.75 432 SER A C 1
ATOM 3375 O O . SER A 1 432 ? -15.670 0.502 -35.507 1.00 78.75 432 SER A O 1
ATOM 3377 N N . GLY A 1 433 ? -13.623 0.115 -34.658 1.00 70.56 433 GLY A N 1
ATOM 3378 C CA . GLY A 1 433 ? -14.061 -0.582 -33.446 1.00 70.56 433 GLY A CA 1
ATOM 3379 C C . GLY A 1 433 ? -14.273 0.330 -32.229 1.00 70.56 433 GLY A C 1
ATOM 3380 O O . GLY A 1 433 ? -14.623 -0.185 -31.168 1.00 70.56 433 GLY A O 1
ATOM 3381 N N . LEU A 1 434 ? -14.012 1.638 -32.368 1.00 66.56 434 LEU A N 1
ATOM 3382 C CA . LEU A 1 434 ? -14.366 2.699 -31.414 1.00 66.56 434 LEU A CA 1
ATOM 3383 C C . LEU A 1 434 ? -15.823 3.119 -31.615 1.00 66.56 434 LEU A C 1
ATOM 3385 O O . LEU A 1 434 ? -16.480 3.401 -30.588 1.00 66.56 434 LEU A O 1
#

Radius of gyration: 28.06 Å; chains: 1; bounding box: 74×51×88 Å

Secondary structure (DSSP, 8-state):
-------PPPHHHHHHHHHHHHHHHHHTT----HHHHHHHHHHHPPTT-HHHHHHHHHHHHHHHHHHHS--TTSPPPPHHHHHHHHHHHHHHHHHHHHHHHHHHHHHHHHHHHHHHHHHHHS-TTTHHHHHHHHT-TTSSS---HHHHHHHHHHHHTS-GGGHHHHHHHHHHHHHHHHHGGGTTGGGTS-SSS--SSS--TTS--HHHHHHHH---HHHHHHHHHHHTT--HHHHHHH-S---HHHHHHHHHHHHHHHHHHHHHHHT-SS-HHHHHHHHHHHHHHHHHHHHHHHHHHHH-SSS-HHHHHHHHHHHHHHHHHHHHHHHT-TT--TT--SGGG--SHHHHHHHHHHHHHHHHS-S-HHHHHHHHHHHHHHHHTT-HHHHHHHHHHHHHHHHHTT-HHHHHHHHHHHHHHHHHTT-HHHHHHHHTT-

pLDDT: mean 83.59, std 13.25, range [29.08, 98.44]

Foldseek 3Di:
DDDDDPDDDDLLVLLLVLLVVLLVCVVVCVQPDLVSLLVSVVVSDDPPCLVSNVVSLVVQLVVLVCLLQVDPPDDNDDPVSNVSSVSSNVSSVSNVVSSVVVVVVVVLVVLLVVLVVQLVPDDLLCSLVSNVVSCQCPDPDHDDLVSLLVSLVVQCVDDPSSPLVSLLSVLLSVQQVQCLVVLCVQVVPQPDDQDAQAQDPRGDHSLNSVLVRGPQPLSVVQSVCSNVVHALLVVLQPDLDDRSSSLSSVVSNLVSSLVSLLVVLCPDPPDNLRSLLSNLNSLLVQLLNLLSSLNNLCNHPNDDPSVSNSSSSSSLSSSLSSLLVQLPDPPQCLADDNQVRPDDDVVVVSLVSSVVSLVPDDLALSSLSVLSVSLVNCVVVVVLVSSLVSLVSSLVSCVVHVVVVSNLSSLQVNLVSCVVVVVNVSSVVSVVVD

Sequence (434 aa):
MTSNSPLGSSWSDRYLAFIDEIITGTMKGKIASKEQVYRLLSEALAQGMGEIFERCLLERQATVQAQLDPGPGAERGTEMEQAKALRQSRALKVLAEAWGRWQTENQAKSASAAAIADLQAAAPEDRLSVLFQILDPNQTYVFNRKQIELLAQDLSQAEAALQPLAQGLQQGLRAFERMEGHLIGWMYDAPQRAVGFESSRQQVSPWQYWSQHSDSALAQQLFRGQTENRSAQELAEALAEVNLPDWIELAILLRGMQGGLIAWFDKQPYSRTGGQNMAAMTFLTFALLWSELSGGFRANGQLSTQAAQTLARASFQLALQILRAFAQRDNFPLYGGMVASFSGEGFRETMDYLDQPLRALEKTQEKARILTLLAYSQGWLGQIDRSLVLHEEALALAQEAADQRCVVANLNHLSRMQLKQQAFEGAIARASGL